Protein AF-0000000072983543 (afdb_homodimer)

pLDDT: mean 93.35, std 10.04, range [22.08, 98.88]

Organism: Lacticaseibacillus paracasei (strain ATCC 334 / BCRC 17002 / CCUG 31169 / CIP 107868 / KCTC 3260 / NRRL B-441) (NCBI:txid321967)

Radius of gyration: 28.33 Å; Cα contacts (8 Å, |Δi|>4): 1579; chains: 2; bounding box: 74×70×63 Å

Nearest PDB structures (foldseek):
  6kih-assembly4_D  TM=7.205E-01  e=1.972E-13  Thermosynechococcus vestitus
  3oka-assembly1_A  TM=7.261E-01  e=3.546E-12  Corynebacterium glutamicum
  2x0f-assembly1_B  TM=6.606E-01  e=1.752E-13  Geobacillus stearothermophilus
  2x0f-assembly1_A  TM=6.699E-01  e=2.809E-13  Geobacillus stearothermophilus
  2x0d-assembly1_B  TM=6.831E-01  e=2.489E-12  Geobacillus stearothermophilus

Foldseek 3Di:
DDADDDPDDPDPPPPPVQCVLPVVLDDLAFFDADFFDAQEEEEEDQAAGAPDPLLLVVQVLQQLSVVVPGAYEYEHLDADDQVSSVRRSCRSPNPGDHGYHYNVCLPPDDGQEYEYAALSVLSSPRHPPHAYEYEAAWQRLVQDDPDDVSVSRLSSQARAHAYEYAFCQNVVVNVVPHDHDYHYHYFFNAADLVLQAADDDDLPCLQVALEAEEEEEDEPPGVQQVQPLLLVLVVLLQVVVVVVRHGYAYEYEDYAQPDDGPDHHYPYHDDSVRLNVSLRPGQAYEGGGQIGDDNVQLSSLSHLHAYEYEPNHDVPRRDDPLQHQYFHSHSVRVSVSSNVCSNPVVSSVRNSVVSNVVNVVRHVVRRSVSVVVVSVVSNVPDPPPPD/DDADDDPDDPDPPPPPVQCVLPVVLDDLAFFDADFFDAQEEEEEDQAAGAPDPLLLVVQVLQQLSVVVPGAYEYEHLDADDQVSSVRRSCRSPNPGDHGYHYNVCLPPDDGQEYEYEALSVLSSPRHPPHAYEYEAAWQRLVQDDPDDVSVSRLSSQARAHAYEYAFCQNVVVNVVPHDHDYHYHYFFNAADLVLQAADDDDLPCLQPALEAEEEEEDEPPGVQQVQPLLLVLVVLLQVVVVVVRHGYAYEYEDYAQPDDGPDHHYPYHDDSVRVNVSLRVGQAYEGGGQIGDDNVQLSSLSHLHAYEYEPNHDVPRRDDPLQHQYFHSHSVRVSVSSNVCSNPVVSSVRNSVVSNVVNVVRHVVRRSVSVVVVSVVSNVPDPPPPD

Solvent-accessible surface area (backbone atoms only — not comparable to full-atom values): 40295 Å² total; per-residue (Å²): 133,79,53,54,88,67,88,79,64,83,71,57,72,43,50,53,71,78,37,63,90,54,51,90,40,66,68,86,71,59,38,49,76,32,79,46,84,63,54,32,36,30,38,31,33,87,46,48,59,48,90,37,71,69,54,29,50,51,40,50,51,37,24,53,43,32,74,70,69,34,49,32,33,42,33,13,78,38,94,48,55,42,67,45,30,48,47,6,43,41,58,53,35,72,82,57,47,66,44,63,37,31,32,88,42,64,83,74,60,83,39,19,31,37,28,17,58,46,55,70,34,38,41,64,46,34,76,42,79,25,23,48,31,30,45,34,72,46,60,62,30,41,75,28,32,44,21,27,67,16,52,55,32,50,49,50,66,48,28,48,42,37,29,38,13,56,22,57,57,38,49,50,52,47,63,73,73,43,69,68,81,42,58,74,46,69,29,58,60,54,49,71,52,83,76,26,60,69,47,92,76,82,57,77,58,42,66,74,50,50,60,48,32,35,39,34,44,31,27,44,76,34,44,35,22,22,40,43,49,52,52,54,30,48,53,51,18,34,55,57,31,43,76,74,59,27,41,65,47,44,35,34,30,58,27,64,63,84,59,82,68,96,62,66,43,65,72,11,68,67,52,64,72,54,44,49,53,47,43,67,70,28,63,35,31,35,52,55,23,46,50,54,76,63,63,59,55,53,47,35,33,34,28,42,20,40,35,44,45,39,68,80,32,37,51,78,68,76,51,60,90,59,34,52,46,77,26,51,90,36,29,66,45,39,36,49,48,54,52,51,42,28,70,36,39,66,59,48,54,50,16,31,52,44,28,51,61,51,58,72,74,35,30,54,68,55,25,50,52,44,50,51,51,56,55,50,48,53,62,62,64,62,84,73,70,76,127,131,80,51,54,87,65,89,78,63,83,71,55,71,42,50,53,72,78,38,63,92,52,50,89,42,66,68,87,71,58,38,50,78,34,77,45,85,62,55,32,37,31,39,32,34,86,45,49,59,49,91,37,70,69,55,29,52,51,41,50,52,37,24,55,43,31,75,72,69,34,50,32,33,42,34,13,79,38,95,47,55,43,67,46,30,49,48,6,42,39,58,50,35,72,82,57,46,65,45,64,36,30,32,88,43,65,83,74,63,82,40,21,32,36,29,16,59,47,55,68,35,39,41,64,46,32,76,42,78,24,23,47,31,29,47,36,71,46,60,64,29,43,73,29,30,46,23,27,66,15,52,55,31,51,49,49,66,49,28,48,43,38,30,37,14,57,22,58,56,36,48,50,51,46,64,73,74,43,70,66,82,41,58,74,46,69,28,58,61,54,49,73,52,83,76,26,60,69,45,90,77,81,57,76,59,42,65,71,50,49,59,48,33,34,38,34,43,31,26,45,77,34,45,35,23,21,38,42,49,52,52,54,29,49,53,52,18,32,56,58,32,42,76,72,61,26,42,65,46,43,36,34,29,56,26,66,63,84,60,82,68,97,63,64,43,65,71,12,67,67,52,66,73,55,44,48,53,48,44,67,72,28,60,34,32,35,52,56,23,48,51,54,75,63,64,57,54,54,46,36,33,33,28,44,21,40,36,43,46,40,70,79,32,39,51,78,67,77,51,59,90,59,34,53,46,77,25,52,90,38,29,65,46,39,37,49,48,54,52,52,43,29,71,35,40,65,59,47,53,49,15,33,52,45,29,51,60,52,58,72,74,35,31,53,67,55,26,50,52,45,51,53,52,54,55,50,47,51,63,60,62,63,84,70,70,76,125

Sequence (774 aa):
MKPAKTKFSDAPDGSIHQYDQILKYFNDQPADQTKPRGNRITFVTTGIIGFDGGQTTMLHLGTLLANAGYDVYYLSYVPQSQDEMIQNAEFNYPGYKGTCLPMGELESHRSDIWVATLWESVYVIKNKPGYKMYFVQDYEPYFYPYGDRYQMARRTYSLGLHMVSLGPWCAHMITMHCKVHSPIDVINFPVDVARYPFKERDMGPYQQKKQIKLAVYTKWSSPRRAPINIQIVLENCRQLLRAKGIDLKIQYFGTGRSKRFINGENLGKLTPPELNRLYQSADFGIAPSMTNFSLVPYEMMSTGLPLIDFKEGTGSYFLKDGTYFASHLDERDLAKTLANACANPDTISNQVQNGQAFLKTIGWDRTEKDMLAIIANLYANVDVVKSMKPAKTKFSDAPDGSIHQYDQILKYFNDQPADQTKPRGNRITFVTTGIIGFDGGQTTMLHLGTLLANAGYDVYYLSYVPQSQDEMIQNAEFNYPGYKGTCLPMGELESHRSDIWVATLWESVYVIKNKPGYKMYFVQDYEPYFYPYGDRYQMARRTYSLGLHMVSLGPWCAHMITMHCKVHSPIDVINFPVDVARYPFKERDMGPYQQKKQIKLAVYTKWSSPRRAPINIQIVLENCRQLLRAKGIDLKIQYFGTGRSKRFINGENLGKLTPPELNRLYQSADFGIAPSMTNFSLVPYEMMSTGLPLIDFKEGTGSYFLKDGTYFASHLDERDLAKTLANACANPDTISNQVQNGQAFLKTIGWDRTEKDMLAIIANLYANVDVVKS

Structure (mmCIF, N/CA/C/O backbone):
data_AF-0000000072983543-model_v1
#
loop_
_entity.id
_entity.type
_entity.pdbx_description
1 polymer Glycosyltransferase
#
loop_
_atom_site.group_PDB
_atom_site.id
_atom_site.type_symbol
_atom_site.label_atom_id
_atom_site.label_alt_id
_atom_site.label_comp_id
_atom_site.label_asym_id
_atom_site.label_entity_id
_atom_site.label_seq_id
_atom_site.pdbx_PDB_ins_code
_atom_site.Cartn_x
_atom_site.Cartn_y
_atom_site.Cartn_z
_atom_site.occupancy
_atom_site.B_iso_or_equiv
_atom_site.auth_seq_id
_atom_site.auth_comp_id
_atom_site.auth_asym_id
_atom_site.auth_atom_id
_atom_site.pdbx_PDB_model_num
ATOM 1 N N . MET A 1 1 ? 2.742 18.156 29.938 1 58.56 1 MET A N 1
ATOM 2 C CA . MET A 1 1 ? 1.733 17.109 30.094 1 58.56 1 MET A CA 1
ATOM 3 C C . MET A 1 1 ? 1.96 15.977 29.109 1 58.56 1 MET A C 1
ATOM 5 O O . MET A 1 1 ? 2.307 16.219 27.938 1 58.56 1 MET A O 1
ATOM 9 N N . LYS A 1 2 ? 1.953 14.727 29.547 1 71.81 2 LYS A N 1
ATOM 10 C CA . LYS A 1 2 ? 2.148 13.539 28.703 1 71.81 2 LYS A CA 1
ATOM 11 C C . LYS A 1 2 ? 0.83 13.078 28.094 1 71.81 2 LYS A C 1
ATOM 13 O O . LYS A 1 2 ? -0.213 13.117 28.75 1 71.81 2 LYS A O 1
ATOM 18 N N . PRO A 1 3 ? 0.801 12.883 26.844 1 73.19 3 PRO A N 1
ATOM 19 C CA . PRO A 1 3 ? -0.436 12.367 26.25 1 73.19 3 PRO A CA 1
ATOM 20 C C . PRO A 1 3 ? -0.895 11.062 26.891 1 73.19 3 PRO A C 1
ATOM 22 O O . PRO A 1 3 ? -0.073 10.305 27.422 1 73.19 3 PRO A O 1
ATOM 25 N N . ALA A 1 4 ? -2.215 10.844 26.828 1 72.31 4 ALA A N 1
ATOM 26 C CA . ALA A 1 4 ? -2.762 9.578 27.312 1 72.31 4 ALA A CA 1
ATOM 27 C C . ALA A 1 4 ? -2.408 8.43 26.359 1 72.31 4 ALA A C 1
ATOM 29 O O . ALA A 1 4 ? -2.35 8.617 25.141 1 72.31 4 ALA A O 1
ATOM 30 N N . LYS A 1 5 ? -2 7.273 26.984 1 68.69 5 LYS A N 1
ATOM 31 C CA . LYS A 1 5 ? -1.711 6.086 26.172 1 68.69 5 LYS A CA 1
ATOM 32 C C . LYS A 1 5 ? -2.975 5.555 25.5 1 68.69 5 LYS A C 1
ATOM 34 O O . LYS A 1 5 ? -3.984 5.316 26.172 1 68.69 5 LYS A O 1
ATOM 39 N N . THR A 1 6 ? -3.07 5.785 24.281 1 66.06 6 THR A N 1
ATOM 40 C CA . THR A 1 6 ? -4.242 5.27 23.578 1 66.06 6 THR A CA 1
ATOM 41 C C . THR A 1 6 ? -4.008 3.836 23.109 1 66.06 6 THR A C 1
ATOM 43 O O . THR A 1 6 ? -2.889 3.467 22.75 1 66.06 6 THR A O 1
ATOM 46 N N . LYS A 1 7 ? -4.945 2.898 23.266 1 56.34 7 LYS A N 1
ATOM 47 C CA . LYS A 1 7 ? -4.871 1.471 22.969 1 56.34 7 LYS A CA 1
ATOM 48 C C . LYS A 1 7 ? -5.117 1.202 21.484 1 56.34 7 LYS A C 1
ATOM 50 O O . LYS A 1 7 ? -5.324 0.055 21.078 1 56.34 7 LYS A O 1
ATOM 55 N N . PHE A 1 8 ? -5.145 2.35 20.734 1 56.41 8 PHE A N 1
ATOM 56 C CA . PHE A 1 8 ? -5.508 2.072 19.359 1 56.41 8 PHE A CA 1
ATOM 57 C C . PHE A 1 8 ? -4.285 1.644 18.547 1 56.41 8 PHE A C 1
ATOM 59 O O . PHE A 1 8 ? -3.221 2.254 18.656 1 56.41 8 PHE A O 1
ATOM 66 N N . SER A 1 9 ? -4.301 0.394 18.141 1 56.62 9 SER A N 1
ATOM 67 C CA . SER A 1 9 ? -3.254 -0.082 17.234 1 56.62 9 SER A CA 1
ATOM 68 C C . SER A 1 9 ? -3.783 -0.257 15.82 1 56.62 9 SER A C 1
ATOM 70 O O . SER A 1 9 ? -4.988 -0.427 15.617 1 56.62 9 SER A O 1
ATOM 72 N N . ASP A 1 10 ? -3.006 0.081 14.867 1 60.38 10 ASP A N 1
ATOM 73 C CA . ASP A 1 10 ? -3.377 -0.205 13.484 1 60.38 10 ASP A CA 1
ATOM 74 C C . ASP A 1 10 ? -3.898 -1.633 13.344 1 60.38 10 ASP A C 1
ATOM 76 O O . ASP A 1 10 ? -3.375 -2.557 13.969 1 60.38 10 ASP A O 1
ATOM 80 N N . ALA A 1 11 ? -5.02 -1.626 12.664 1 60.59 11 ALA A N 1
ATOM 81 C CA . ALA A 1 11 ? -5.598 -2.949 12.438 1 60.59 11 ALA A CA 1
ATOM 82 C C . ALA A 1 11 ? -4.633 -3.844 11.664 1 60.59 11 ALA A C 1
ATOM 84 O O . ALA A 1 11 ? -4.113 -3.449 10.617 1 60.59 11 ALA A O 1
ATOM 85 N N . PRO A 1 12 ? -4.352 -5.023 12.211 1 71.12 12 PRO A N 1
ATOM 86 C CA . PRO A 1 12 ? -3.584 -5.977 11.414 1 71.12 12 PRO A CA 1
ATOM 87 C C . PRO A 1 12 ? -4.289 -6.367 10.117 1 71.12 12 PRO A C 1
ATOM 89 O O . PRO A 1 12 ? -5.512 -6.234 10.016 1 71.12 12 PRO A O 1
ATOM 92 N N . ASP A 1 13 ? -3.549 -6.695 9.227 1 75.12 13 ASP A N 1
ATOM 93 C CA . ASP A 1 13 ? -4.125 -7.16 7.973 1 75.12 13 ASP A CA 1
ATOM 94 C C . ASP A 1 13 ? -5.152 -8.266 8.211 1 75.12 13 ASP A C 1
ATOM 96 O O . ASP A 1 13 ? -4.941 -9.148 9.039 1 75.12 13 ASP A O 1
ATOM 100 N N . GLY A 1 14 ? -6.266 -8.117 7.605 1 76.06 14 GLY A N 1
ATOM 101 C CA . GLY A 1 14 ? -7.301 -9.141 7.578 1 76.06 14 GLY A CA 1
ATOM 102 C C . GLY A 1 14 ? -8.219 -9.094 8.781 1 76.06 14 GLY A C 1
ATOM 103 O O . GLY A 1 14 ? -9.219 -9.805 8.836 1 76.06 14 GLY A O 1
ATOM 104 N N . SER A 1 15 ? -7.867 -8.227 9.75 1 83.12 15 SER A N 1
ATOM 105 C CA . SER A 1 15 ? -8.664 -8.227 10.977 1 83.12 15 SER A CA 1
ATOM 106 C C . SER A 1 15 ? -9.93 -7.398 10.805 1 83.12 15 SER A C 1
ATOM 108 O O . SER A 1 15 ? -9.945 -6.199 11.094 1 83.12 15 SER A O 1
ATOM 110 N N . ILE A 1 16 ? -10.992 -8.078 10.516 1 92 16 ILE A N 1
ATOM 111 C CA . ILE A 1 16 ? -12.281 -7.434 10.312 1 92 16 ILE A CA 1
ATOM 112 C C . ILE A 1 16 ? -12.844 -6.969 11.656 1 92 16 ILE A C 1
ATOM 114 O O . ILE A 1 16 ? -13.664 -6.047 11.711 1 92 16 ILE A O 1
ATOM 118 N N . HIS A 1 17 ? -12.43 -7.543 12.719 1 92.44 17 HIS A N 1
ATOM 119 C CA . HIS A 1 17 ? -13.062 -7.332 14.016 1 92.44 17 HIS A CA 1
ATOM 120 C C . HIS A 1 17 ? -12.625 -6.008 14.633 1 92.44 17 HIS A C 1
ATOM 122 O O . HIS A 1 17 ? -13.195 -5.566 15.633 1 92.44 17 HIS A O 1
ATOM 128 N N . GLN A 1 18 ? -11.672 -5.395 14.031 1 88.62 18 GLN A N 1
ATOM 129 C CA . GLN A 1 18 ? -11.367 -4.012 14.383 1 88.62 18 GLN A CA 1
ATOM 130 C C . GLN A 1 18 ? -12.523 -3.084 14.039 1 88.62 18 GLN A C 1
ATOM 132 O O . GLN A 1 18 ? -12.617 -1.973 14.562 1 88.62 18 GLN A O 1
ATOM 137 N N . TYR A 1 19 ? -13.398 -3.605 13.203 1 92.5 19 TYR A N 1
ATOM 138 C CA . TYR A 1 19 ? -14.492 -2.773 12.719 1 92.5 19 TYR A CA 1
ATOM 139 C C . TYR A 1 19 ? -15.82 -3.219 13.32 1 92.5 19 TYR A C 1
ATOM 141 O O . TYR A 1 19 ? -16.891 -2.768 12.891 1 92.5 19 TYR A O 1
ATOM 149 N N . ASP A 1 20 ? -15.797 -4.031 14.32 1 93.25 20 ASP A N 1
ATOM 150 C CA . ASP A 1 20 ? -17.016 -4.621 14.867 1 93.25 20 ASP A CA 1
ATOM 151 C C . ASP A 1 20 ? -18.016 -3.543 15.266 1 93.25 20 ASP A C 1
ATOM 153 O O . ASP A 1 20 ? -19.219 -3.689 15.023 1 93.25 20 ASP A O 1
ATOM 157 N N . GLN A 1 21 ? -17.531 -2.426 15.758 1 92.06 21 GLN A N 1
ATOM 158 C CA . GLN A 1 21 ? -18.406 -1.404 16.312 1 92.06 21 GLN A CA 1
ATOM 159 C C . GLN A 1 21 ? -19.016 -0.542 15.211 1 92.06 21 GLN A C 1
ATOM 161 O O . GLN A 1 21 ? -19.969 0.201 15.445 1 92.06 21 GLN A O 1
ATOM 166 N N . ILE A 1 22 ? -18.438 -0.676 13.977 1 94.75 22 ILE A N 1
ATOM 167 C CA . ILE A 1 22 ? -18.953 0.219 12.945 1 94.75 22 ILE A CA 1
ATOM 168 C C . ILE A 1 22 ? -19.281 -0.582 11.688 1 94.75 22 ILE A C 1
ATOM 170 O O . ILE A 1 22 ? -19.5 -0.007 10.617 1 94.75 22 ILE A O 1
ATOM 174 N N . LEU A 1 23 ? -19.375 -1.87 11.758 1 95 23 LEU A N 1
ATOM 175 C CA . LEU A 1 23 ? -19.641 -2.742 10.617 1 95 23 LEU A CA 1
ATOM 176 C C . LEU A 1 23 ? -20.969 -2.383 9.961 1 95 23 LEU A C 1
ATOM 178 O O . LEU A 1 23 ? -21.094 -2.453 8.734 1 95 23 LEU A O 1
ATOM 182 N N . LYS A 1 24 ? -21.906 -1.971 10.742 1 93.88 24 LYS A N 1
ATOM 183 C CA . LYS A 1 24 ? -23.266 -1.712 10.273 1 93.88 24 LYS A CA 1
ATOM 184 C C . LYS A 1 24 ? -23.281 -0.543 9.297 1 93.88 24 LYS A C 1
ATOM 186 O O . LYS A 1 24 ? -24.25 -0.391 8.531 1 93.88 24 LYS A O 1
ATOM 191 N N . TYR A 1 25 ? -22.219 0.305 9.32 1 95.75 25 TYR A N 1
ATOM 192 C CA . TYR A 1 25 ? -22.219 1.505 8.484 1 95.75 25 TYR A CA 1
ATOM 193 C C . TYR A 1 25 ? -21.625 1.213 7.109 1 95.75 25 TYR A C 1
ATOM 195 O O . TYR A 1 25 ? -21.75 2.023 6.191 1 95.75 25 TYR A O 1
ATOM 203 N N . PHE A 1 26 ? -20.984 0.008 6.992 1 96.19 26 PHE A N 1
ATOM 204 C CA . PHE A 1 26 ? -20.328 -0.313 5.73 1 96.19 26 PHE A CA 1
ATOM 205 C C . PHE A 1 26 ? -21.344 -0.81 4.707 1 96.19 26 PHE A C 1
ATOM 207 O O . PHE A 1 26 ? -21.922 -1.884 4.871 1 96.19 26 PHE A O 1
ATOM 214 N N . ASN A 1 27 ? -21.594 -0.005 3.727 1 93.81 27 ASN A N 1
ATOM 215 C CA . ASN A 1 27 ? -22.438 -0.343 2.592 1 93.81 27 ASN A CA 1
ATOM 216 C C . ASN A 1 27 ? -22.125 0.519 1.375 1 93.81 27 ASN A C 1
ATOM 218 O O . ASN A 1 27 ? -21.344 1.471 1.47 1 93.81 27 ASN A O 1
ATOM 222 N N . ASP A 1 28 ? -22.719 0.245 0.306 1 90.5 28 ASP A N 1
ATOM 223 C CA . ASP A 1 28 ? -22.328 0.897 -0.941 1 90.5 28 ASP A CA 1
ATOM 224 C C . ASP A 1 28 ? -23.281 2.055 -1.271 1 90.5 28 ASP A C 1
ATOM 226 O O . ASP A 1 28 ? -23.188 2.646 -2.348 1 90.5 28 ASP A O 1
ATOM 230 N N . GLN A 1 29 ? -24.125 2.463 -0.372 1 92.62 29 GLN A N 1
ATOM 231 C CA . GLN A 1 29 ? -25.047 3.564 -0.627 1 92.62 29 GLN A CA 1
ATOM 232 C C . GLN A 1 29 ? -24.312 4.902 -0.64 1 92.62 29 GLN A C 1
ATOM 234 O O . GLN A 1 29 ? -23.469 5.156 0.213 1 92.62 29 GLN A O 1
ATOM 239 N N . PRO A 1 30 ? -24.625 5.73 -1.59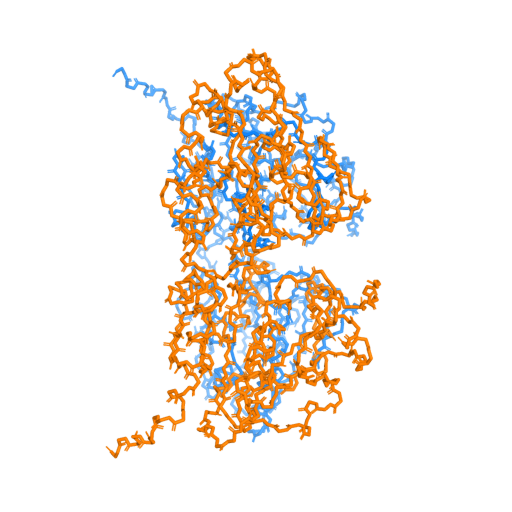5 1 94.25 30 PRO A N 1
ATOM 240 C CA . PRO A 1 30 ? -24.016 7.059 -1.598 1 94.25 30 PRO A CA 1
ATOM 241 C C . PRO A 1 30 ? -24.484 7.926 -0.429 1 94.25 30 PRO A C 1
ATOM 243 O O . PRO A 1 30 ? -25.469 7.594 0.238 1 94.25 30 PRO A O 1
ATOM 246 N N . ALA A 1 31 ? -23.75 9.023 -0.208 1 96.38 31 ALA A N 1
ATOM 247 C CA . ALA A 1 31 ? -24.062 9.953 0.875 1 96.38 31 ALA A CA 1
ATOM 248 C C . ALA A 1 31 ? -25.406 10.633 0.63 1 96.38 31 ALA A C 1
ATOM 250 O O . ALA A 1 31 ? -25.734 10.984 -0.505 1 96.38 31 ALA A O 1
ATOM 251 N N . ASP A 1 32 ? -26.203 10.75 1.627 1 92.69 32 ASP A N 1
ATOM 252 C CA . ASP A 1 32 ? -27.438 11.547 1.629 1 92.69 32 ASP A CA 1
ATOM 253 C C . ASP A 1 32 ? -27.141 13 2.02 1 92.69 32 ASP A C 1
ATOM 255 O O . ASP A 1 32 ? -27.141 13.336 3.203 1 92.69 32 ASP A O 1
ATOM 259 N N . GLN A 1 33 ? -27.031 13.945 1.033 1 95.06 33 GLN A N 1
ATOM 260 C CA . GLN A 1 33 ? -26.594 15.32 1.3 1 95.06 33 GLN A CA 1
ATOM 261 C C . GLN A 1 33 ? -27.797 16.219 1.582 1 95.06 33 GLN A C 1
ATOM 263 O O . GLN A 1 33 ? -28.781 16.203 0.841 1 95.06 33 GLN A O 1
ATOM 268 N N . THR A 1 34 ? -27.75 16.828 2.682 1 93.25 34 THR A N 1
ATOM 269 C CA . THR A 1 34 ? -28.766 17.828 3.016 1 93.25 34 THR A CA 1
ATOM 270 C C . THR A 1 34 ? -28.109 19.172 3.355 1 93.25 34 THR A C 1
ATOM 272 O O . THR A 1 34 ? -27.125 19.219 4.086 1 93.25 34 THR A O 1
ATOM 275 N N . LYS A 1 35 ? -28.703 20.25 2.879 1 92.38 35 LYS A N 1
ATOM 276 C CA . LYS A 1 35 ? -28.172 21.578 3.148 1 92.38 35 LYS A CA 1
ATOM 277 C C . LYS A 1 35 ? -28.141 21.859 4.648 1 92.38 35 LYS A C 1
ATOM 279 O O . LYS A 1 35 ? -29.094 21.547 5.367 1 92.38 35 LYS A O 1
ATOM 284 N N . PRO A 1 36 ? -27 22.453 5.027 1 94.06 36 PRO A N 1
ATOM 285 C CA . PRO A 1 36 ? -26.953 22.75 6.461 1 94.06 36 PRO A CA 1
ATOM 286 C C . PRO A 1 36 ? -27.812 23.953 6.848 1 94.06 36 PRO A C 1
ATOM 288 O O . PRO A 1 36 ? -27.938 24.906 6.078 1 94.06 36 PRO A O 1
ATOM 291 N N . ARG A 1 37 ? -28.391 23.906 8.094 1 91.06 37 ARG A N 1
ATOM 292 C CA . ARG A 1 37 ? -29.281 24.953 8.578 1 91.06 37 ARG A CA 1
ATOM 293 C C . ARG A 1 37 ? -28.781 25.547 9.891 1 91.06 37 ARG A C 1
ATOM 295 O O . ARG A 1 37 ? -29.172 26.641 10.266 1 91.06 37 ARG A O 1
ATOM 302 N N . GLY A 1 38 ? -27.953 24.875 10.539 1 94.06 38 GLY A N 1
ATOM 303 C CA . GLY A 1 38 ? -27.422 25.328 11.812 1 94.06 38 GLY A CA 1
ATOM 304 C C . GLY A 1 38 ? -25.906 25.5 11.812 1 94.06 38 GLY A C 1
ATOM 305 O O . GLY A 1 38 ? -25.297 25.609 10.742 1 94.06 38 GLY A O 1
ATOM 306 N N . ASN A 1 39 ? -25.359 25.75 12.984 1 96.38 39 ASN A N 1
ATOM 307 C CA . ASN A 1 39 ? -23.953 26.125 13.07 1 96.38 39 ASN A CA 1
ATOM 308 C C . ASN A 1 39 ? -23.125 25.031 13.742 1 96.38 39 ASN A C 1
ATOM 310 O O . ASN A 1 39 ? -22 25.281 14.188 1 96.38 39 ASN A O 1
ATOM 314 N N . ARG A 1 40 ? -23.688 23.797 13.852 1 98.25 40 ARG A N 1
ATOM 315 C CA . ARG A 1 40 ? -22.953 22.688 14.461 1 98.25 40 ARG A CA 1
ATOM 316 C C . ARG A 1 40 ? -22.062 22 13.43 1 98.25 40 ARG A C 1
ATOM 318 O O . ARG A 1 40 ? -22.547 21.562 12.383 1 98.25 40 ARG A O 1
ATOM 325 N N . ILE A 1 41 ? -20.812 21.984 13.711 1 98.75 41 ILE A N 1
ATOM 326 C CA . ILE A 1 41 ? -19.859 21.281 12.867 1 98.75 41 ILE A CA 1
ATOM 327 C C . ILE A 1 41 ? -19.172 20.172 13.672 1 98.75 41 ILE A C 1
ATOM 329 O O . ILE A 1 41 ? -18.594 20.438 14.727 1 98.75 41 ILE A O 1
ATOM 333 N N . THR A 1 42 ? -19.297 18.938 13.227 1 98.88 42 THR A N 1
ATOM 334 C CA . THR A 1 42 ? -18.719 17.812 13.953 1 98.88 42 THR A CA 1
ATOM 335 C C . THR A 1 42 ? -17.672 17.109 13.109 1 98.88 42 THR A C 1
ATOM 337 O O . THR A 1 42 ? -17.984 16.562 12.047 1 98.88 42 THR A O 1
ATOM 340 N N . PHE A 1 43 ? -16.406 17.141 13.562 1 98.88 43 PHE A N 1
ATOM 341 C CA . PHE A 1 43 ? -15.359 16.297 13.016 1 98.88 43 PHE A CA 1
ATOM 342 C C . PHE A 1 43 ? -15.445 14.891 13.602 1 98.88 43 PHE A C 1
ATOM 344 O O . PHE A 1 43 ? -15.367 14.711 14.82 1 98.88 43 PHE A O 1
ATOM 351 N N . VAL A 1 44 ? -15.648 13.898 12.773 1 98.69 44 VAL A N 1
ATOM 352 C CA . VAL A 1 44 ? -15.656 12.516 13.234 1 98.69 44 VAL A CA 1
ATOM 353 C C . VAL A 1 44 ? -14.266 11.898 13.078 1 98.69 44 VAL A C 1
ATOM 355 O O . VAL A 1 44 ? -13.711 11.875 11.977 1 98.69 44 VAL A O 1
ATOM 358 N N . THR A 1 45 ? -13.688 11.398 14.195 1 97.12 45 THR A N 1
ATOM 359 C CA . THR A 1 45 ? -12.273 11.062 14.234 1 97.12 45 THR A CA 1
ATOM 360 C C . THR A 1 45 ? -12.055 9.703 14.906 1 97.12 45 THR A C 1
ATOM 362 O O . THR A 1 45 ? -12.961 9.172 15.539 1 97.12 45 THR A O 1
ATOM 365 N N . THR A 1 46 ? -10.867 9.078 14.641 1 93.44 46 THR A N 1
ATOM 366 C CA . THR A 1 46 ? -10.453 7.824 15.266 1 93.44 46 THR A CA 1
ATOM 367 C C . THR A 1 46 ? -9.938 8.07 16.672 1 93.44 46 THR A C 1
ATOM 369 O O . THR A 1 46 ? -8.828 7.656 17.016 1 93.44 46 THR A O 1
ATOM 372 N N . GLY A 1 47 ? -10.695 8.703 17.438 1 93 47 GLY A N 1
ATOM 373 C CA . GLY A 1 47 ? -10.172 9.203 18.703 1 93 47 GLY A CA 1
ATOM 374 C C . GLY A 1 47 ? -9.219 10.367 18.531 1 93 47 GLY A C 1
ATOM 375 O O . GLY A 1 47 ? -9.25 11.062 17.516 1 93 47 GLY A O 1
ATOM 376 N N . ILE A 1 48 ? -8.562 10.727 19.562 1 94.31 48 ILE A N 1
ATOM 377 C CA . ILE A 1 48 ? -7.52 11.742 19.531 1 94.31 48 ILE A CA 1
ATOM 378 C C . ILE A 1 48 ? -6.258 11.195 20.219 1 94.31 48 ILE A C 1
ATOM 380 O O . ILE A 1 48 ? -6.262 10.922 21.422 1 94.31 48 ILE A O 1
ATOM 384 N N . ILE A 1 49 ? -5.273 11.016 19.344 1 89.12 49 ILE A N 1
ATOM 385 C CA . ILE A 1 49 ? -4.023 10.469 19.859 1 89.12 49 ILE A CA 1
ATOM 386 C C . ILE A 1 49 ? -2.963 11.562 19.922 1 89.12 49 ILE A C 1
ATOM 388 O O . ILE A 1 49 ? -3.072 12.578 19.234 1 89.12 49 ILE A O 1
ATOM 392 N N . GLY A 1 50 ? -1.966 11.32 20.75 1 82.75 50 GLY A N 1
ATOM 393 C CA . GLY A 1 50 ? -0.888 12.289 20.875 1 82.75 50 GLY A CA 1
ATOM 394 C C . GLY A 1 50 ? 0.098 12.234 19.719 1 82.75 50 GLY A C 1
ATOM 395 O O . GLY A 1 50 ? 0.176 11.227 19.016 1 82.75 50 GLY A O 1
ATOM 396 N N . PHE A 1 51 ? 0.844 13.289 19.438 1 78.75 51 PHE A N 1
ATOM 397 C CA . PHE A 1 51 ? 1.929 13.398 18.469 1 78.75 51 PHE A CA 1
ATOM 398 C C . PHE A 1 51 ? 1.448 13.031 17.062 1 78.75 51 PHE A C 1
ATOM 400 O O . PHE A 1 51 ? 2.1 12.25 16.375 1 78.75 51 PHE A O 1
ATOM 407 N N . ASP A 1 52 ? 0.305 13.547 16.75 1 83.56 52 ASP A N 1
ATOM 408 C CA . ASP A 1 52 ? -0.248 13.266 15.43 1 83.56 52 ASP A CA 1
ATOM 409 C C . ASP A 1 52 ? -0.518 14.547 14.656 1 83.56 52 ASP A C 1
ATOM 411 O O . ASP A 1 52 ? -1.334 15.375 15.078 1 83.56 52 ASP A O 1
ATOM 415 N N . GLY A 1 53 ? 0.168 14.648 13.531 1 83.88 53 GLY A N 1
ATOM 416 C CA . GLY A 1 53 ? 0.068 15.859 12.734 1 83.88 53 GLY A CA 1
ATOM 417 C C . GLY A 1 53 ? -1.324 16.094 12.172 1 83.88 53 GLY A C 1
ATOM 418 O O . GLY A 1 53 ? -1.787 17.234 12.109 1 83.88 53 GLY A O 1
ATOM 419 N N . GLY A 1 54 ? -2.002 15.023 11.781 1 89.38 54 GLY A N 1
ATOM 420 C CA . GLY A 1 54 ? -3.352 15.141 11.258 1 89.38 54 GLY A CA 1
ATOM 421 C C . GLY A 1 54 ? -4.359 15.602 12.289 1 89.38 54 GLY A C 1
ATOM 422 O O . GLY A 1 54 ? -5.223 16.422 12 1 89.38 54 GLY A O 1
ATOM 423 N N . GLN A 1 55 ? -4.207 15.148 13.477 1 91.88 55 GLN A N 1
ATOM 424 C CA . GLN A 1 55 ? -5.098 15.547 14.555 1 91.88 55 GLN A CA 1
ATOM 425 C C . GLN A 1 55 ? -4.824 16.984 15 1 91.88 55 GLN A C 1
ATOM 427 O O . GLN A 1 55 ? -5.754 17.734 15.312 1 91.88 55 GLN A O 1
ATOM 432 N N . THR A 1 56 ? -3.576 17.297 15.031 1 89.94 56 THR A N 1
ATOM 433 C CA . THR A 1 56 ? -3.225 18.672 15.336 1 89.94 56 THR A CA 1
ATOM 434 C C . THR A 1 56 ? -3.865 19.641 14.336 1 89.94 56 THR A C 1
ATOM 436 O O . THR A 1 56 ? -4.445 20.656 14.727 1 89.94 56 THR A O 1
ATOM 439 N N . THR A 1 57 ? -3.76 19.281 13.086 1 93.12 57 THR A N 1
ATOM 440 C CA . THR A 1 57 ? -4.34 20.094 12.031 1 93.12 57 THR A CA 1
ATOM 441 C C . THR A 1 57 ? -5.855 20.188 12.188 1 93.12 57 THR A C 1
ATOM 443 O O . THR A 1 57 ? -6.434 21.266 12.062 1 93.12 57 THR A O 1
ATOM 446 N N . MET A 1 58 ? -6.504 19.125 12.484 1 96.5 58 MET A N 1
ATOM 447 C CA . MET A 1 58 ? -7.945 19.094 12.711 1 96.5 58 MET A CA 1
ATOM 448 C C . MET A 1 58 ? -8.336 20.016 13.867 1 96.5 58 MET A C 1
ATOM 450 O O . MET A 1 58 ? -9.258 20.812 13.742 1 96.5 58 MET A O 1
ATOM 454 N N . LEU A 1 59 ? -7.578 19.938 14.953 1 97.06 59 LEU A N 1
ATOM 455 C CA . LEU A 1 59 ? -7.867 20.734 16.141 1 97.06 59 LEU A CA 1
ATOM 456 C C . LEU A 1 59 ? -7.633 22.219 15.867 1 97.06 59 LEU A C 1
ATOM 458 O O . LEU A 1 59 ? -8.398 23.062 16.328 1 97.06 59 LEU A O 1
ATOM 462 N N . HIS A 1 60 ? -6.605 22.469 15.156 1 95 60 HIS A N 1
ATOM 463 C CA . HIS A 1 60 ? -6.352 23.859 14.781 1 95 60 HIS A CA 1
ATOM 464 C C . HIS A 1 60 ? -7.484 24.422 13.922 1 95 60 HIS A C 1
ATOM 466 O O . HIS A 1 60 ? -8.008 25.5 14.203 1 95 60 HIS A O 1
ATOM 472 N N . LEU A 1 61 ? -7.848 23.703 12.938 1 96.69 61 LEU A N 1
ATOM 473 C CA . LEU A 1 61 ? -8.938 24.109 12.055 1 96.69 61 LEU A CA 1
ATOM 474 C C . LEU A 1 61 ? -10.242 24.25 12.836 1 96.69 61 LEU A C 1
ATOM 476 O O . LEU A 1 61 ? -10.961 25.234 12.672 1 96.69 61 LEU A O 1
ATOM 480 N N . GLY A 1 62 ? -10.539 23.266 13.68 1 98.12 62 GLY A N 1
ATOM 481 C CA . GLY A 1 62 ? -11.719 23.344 14.523 1 98.12 62 GLY A CA 1
ATOM 482 C C . GLY A 1 62 ? -11.742 24.578 15.414 1 98.12 62 GLY A C 1
ATOM 483 O O . GLY A 1 62 ? -12.789 25.203 15.609 1 98.12 62 GLY A O 1
ATOM 484 N N . THR A 1 63 ? -10.602 24.891 15.938 1 98.06 63 THR A N 1
ATOM 485 C CA . THR A 1 63 ? -10.484 26.062 16.797 1 98.06 63 THR A CA 1
ATOM 486 C C . THR A 1 63 ? -10.766 27.344 16 1 98.06 63 THR A C 1
ATOM 488 O O . THR A 1 63 ? -11.453 28.234 16.5 1 98.06 63 THR A O 1
ATOM 491 N N . LEU A 1 64 ? -10.258 27.422 14.805 1 96.56 64 LEU A N 1
ATOM 492 C CA . LEU A 1 64 ? -10.523 28.562 13.945 1 96.56 64 LEU A CA 1
ATOM 493 C C . LEU A 1 64 ? -12.008 28.688 13.641 1 96.56 64 LEU A C 1
ATOM 495 O O . LEU A 1 64 ? -12.562 29.797 13.672 1 96.56 64 LEU A O 1
ATOM 499 N N . LEU A 1 65 ? -12.664 27.609 13.406 1 97.69 65 LEU A N 1
ATOM 500 C CA . LEU A 1 65 ? -14.102 27.594 13.133 1 97.69 65 LEU A CA 1
ATOM 501 C C . LEU A 1 65 ? -14.891 27.984 14.375 1 97.69 65 LEU A C 1
ATOM 503 O O . LEU A 1 65 ? -15.875 28.719 14.281 1 97.69 65 LEU A O 1
ATOM 507 N N . ALA A 1 66 ? -14.438 27.469 15.516 1 98.44 66 ALA A N 1
ATOM 508 C CA . ALA A 1 66 ? -15.078 27.859 16.766 1 98.44 66 ALA A CA 1
ATOM 509 C C . ALA A 1 66 ? -14.969 29.359 17 1 98.44 66 ALA A C 1
ATOM 511 O O . ALA A 1 66 ? -15.945 30 17.391 1 98.44 66 ALA A O 1
ATOM 512 N N . ASN A 1 67 ? -13.812 29.891 16.75 1 97.62 67 ASN A N 1
ATOM 513 C CA . ASN A 1 67 ? -13.594 31.328 16.891 1 97.62 67 ASN A CA 1
ATOM 514 C C . ASN A 1 67 ? -14.469 32.125 15.938 1 97.62 67 ASN A C 1
ATOM 516 O O . ASN A 1 67 ? -14.82 33.281 16.219 1 97.62 67 ASN A O 1
ATOM 520 N N . ALA A 1 68 ? -14.805 31.547 14.859 1 96.94 68 ALA A N 1
ATOM 521 C CA . ALA A 1 68 ? -15.648 32.188 13.859 1 96.94 68 ALA A CA 1
ATOM 522 C C . ALA A 1 68 ? -17.125 32.062 14.219 1 96.94 68 ALA A C 1
ATOM 524 O O . ALA A 1 68 ? -18 32.531 13.477 1 96.94 68 ALA A O 1
ATOM 525 N N . GLY A 1 69 ? -17.5 31.328 15.25 1 97 69 GLY A N 1
ATOM 526 C CA . GLY A 1 69 ? -18.875 31.344 15.758 1 97 69 GLY A CA 1
ATOM 527 C C . GLY A 1 69 ? -19.562 30 15.625 1 97 69 GLY A C 1
ATOM 528 O O . GLY A 1 69 ? -20.734 29.859 15.992 1 97 69 GLY A O 1
ATOM 529 N N . TYR A 1 70 ? -18.891 28.969 15.164 1 98.12 70 TYR A N 1
ATOM 530 C CA . TYR A 1 70 ? -19.516 27.656 15.016 1 98.12 70 TYR A CA 1
ATOM 531 C C . TYR A 1 70 ? -19.375 26.844 16.297 1 98.12 70 TYR A C 1
ATOM 533 O O . TYR A 1 70 ? -18.422 27.016 17.062 1 98.12 70 TYR A O 1
ATOM 541 N N . ASP A 1 71 ? -20.359 26 16.516 1 98.62 71 ASP A N 1
ATOM 542 C CA . ASP A 1 71 ? -20.266 24.984 17.562 1 98.62 71 ASP A CA 1
ATOM 543 C C . ASP A 1 71 ? -19.516 23.75 17.062 1 98.62 71 ASP A C 1
ATOM 545 O O . ASP A 1 71 ? -20.078 22.953 16.297 1 98.62 71 ASP A O 1
ATOM 549 N N . VAL A 1 72 ? -18.312 23.578 17.547 1 98.81 72 VAL A N 1
ATOM 550 C CA . VAL A 1 72 ? -17.438 22.547 16.969 1 98.81 72 VAL A CA 1
ATOM 551 C C . VAL A 1 72 ? -17.375 21.344 17.906 1 98.81 72 VAL A C 1
ATOM 553 O O . VAL A 1 72 ? -17.234 21.5 19.125 1 98.81 72 VAL A O 1
ATOM 556 N N . TYR A 1 73 ? -17.453 20.156 17.344 1 98.88 73 TYR A N 1
ATOM 557 C CA . TYR A 1 73 ? -17.359 18.906 18.094 1 98.88 73 TYR A CA 1
ATOM 558 C C . TYR A 1 73 ? -16.344 17.969 17.453 1 98.88 73 TYR A C 1
ATOM 560 O O . TYR A 1 73 ? -16.125 18.016 16.234 1 98.88 73 TYR A O 1
ATOM 568 N N . TYR A 1 74 ? -15.648 17.203 18.281 1 98.81 74 TYR A N 1
ATOM 569 C CA . TYR A 1 74 ? -14.781 16.094 17.891 1 98.81 74 TYR A CA 1
ATOM 570 C C . TYR A 1 74 ? -15.32 14.766 18.391 1 98.81 74 TYR A C 1
ATOM 572 O O . TYR A 1 74 ? -15.188 14.445 19.578 1 98.81 74 TYR A O 1
ATOM 580 N N . LEU A 1 75 ? -15.961 13.977 17.516 1 98.69 75 LEU A N 1
ATOM 581 C CA . LEU A 1 75 ? -16.672 12.766 17.891 1 98.69 75 LEU A CA 1
ATOM 582 C C . LEU A 1 75 ? -15.891 11.523 17.484 1 98.69 75 LEU A C 1
ATOM 584 O O . LEU A 1 75 ? -15.602 11.312 16.312 1 98.69 75 LEU A O 1
ATOM 588 N N . SER A 1 76 ? -15.562 10.688 18.484 1 97.5 76 SER A N 1
ATOM 589 C CA . SER A 1 76 ? -14.805 9.477 18.219 1 97.5 76 SER A CA 1
ATOM 590 C C . SER A 1 76 ? -15.711 8.352 17.734 1 97.5 76 SER A C 1
ATOM 592 O O . SER A 1 76 ? -16.797 8.156 18.266 1 97.5 76 SER A O 1
ATOM 594 N N . TYR A 1 77 ? -15.25 7.578 16.688 1 96.56 77 TYR A N 1
ATOM 595 C CA . TYR A 1 77 ? -16 6.391 16.312 1 96.56 77 TYR A CA 1
ATOM 596 C C . TYR A 1 77 ? -15.312 5.125 16.812 1 96.56 77 TYR A C 1
ATOM 598 O O . TYR A 1 77 ? -15.695 4.012 16.438 1 96.56 77 TYR A O 1
ATOM 606 N N . VAL A 1 78 ? -14.203 5.266 17.625 1 94.44 78 VAL A N 1
ATOM 607 C CA . VAL A 1 78 ? -13.57 4.164 18.344 1 94.44 78 VAL A CA 1
ATOM 608 C C . VAL A 1 78 ? -13.672 4.402 19.859 1 94.44 78 VAL A C 1
ATOM 610 O O . VAL A 1 78 ? -13.852 5.539 20.297 1 94.44 78 VAL A O 1
ATOM 613 N N . PRO A 1 79 ? -13.484 3.342 20.625 1 93.69 79 PRO A N 1
ATOM 614 C CA . PRO A 1 79 ? -13.578 3.523 22.078 1 93.69 79 PRO A CA 1
ATOM 615 C C . PRO A 1 79 ? -12.422 4.348 22.641 1 93.69 79 PRO A C 1
ATOM 617 O O . PRO A 1 79 ? -11.258 3.992 22.469 1 93.69 79 PRO A O 1
ATOM 620 N N . GLN A 1 80 ? -12.727 5.449 23.219 1 94.75 80 GLN A N 1
ATOM 621 C CA . GLN A 1 80 ? -11.852 6.344 23.969 1 94.75 80 GLN A CA 1
ATOM 622 C C . GLN A 1 80 ? -12.656 7.234 24.922 1 94.75 80 GLN A C 1
ATOM 624 O O . GLN A 1 80 ? -13.719 7.738 24.547 1 94.75 80 GLN A O 1
ATOM 629 N N . SER A 1 81 ? -12.188 7.371 26.141 1 95.25 81 SER A N 1
ATOM 630 C CA . SER A 1 81 ? -12.922 8.211 27.078 1 95.25 81 SER A CA 1
ATOM 631 C C . SER A 1 81 ? -12.828 9.688 26.688 1 95.25 81 SER A C 1
ATOM 633 O O . SER A 1 81 ? -11.859 10.109 26.062 1 95.25 81 SER A O 1
ATOM 635 N N . GLN A 1 82 ? -13.844 10.406 27.094 1 96.69 82 GLN A N 1
ATOM 636 C CA . GLN A 1 82 ? -13.844 11.836 26.828 1 96.69 82 GLN A CA 1
ATOM 637 C C . GLN A 1 82 ? -12.648 12.516 27.484 1 96.69 82 GLN A C 1
ATOM 639 O O . GLN A 1 82 ? -12.016 13.391 26.875 1 96.69 82 GLN A O 1
ATOM 644 N N . ASP A 1 83 ? -12.289 12.125 28.641 1 96.38 83 ASP A N 1
ATOM 645 C CA . ASP A 1 83 ? -11.156 12.711 29.359 1 96.38 83 ASP A CA 1
ATOM 646 C C . ASP A 1 83 ? -9.852 12.492 28.594 1 96.38 83 ASP A C 1
ATOM 648 O O . ASP A 1 83 ? -9.023 13.398 28.5 1 96.38 83 ASP A O 1
ATOM 652 N N . GLU A 1 84 ? -9.711 11.281 28.094 1 95.56 84 GLU A N 1
ATOM 653 C CA . GLU A 1 84 ? -8.516 10.984 27.312 1 95.56 84 GLU A CA 1
ATOM 654 C C . GLU A 1 84 ? -8.461 11.836 26.047 1 95.56 84 GLU A C 1
ATOM 656 O O . GLU A 1 84 ? -7.395 12.336 25.672 1 95.56 84 GLU A O 1
ATOM 661 N N . MET A 1 85 ? -9.602 11.961 25.438 1 96.81 85 MET A N 1
ATOM 662 C CA . MET A 1 85 ? -9.664 12.781 24.234 1 96.81 85 MET A CA 1
ATOM 663 C C . MET A 1 85 ? -9.266 14.219 24.531 1 96.81 85 MET A C 1
ATOM 665 O O . MET A 1 85 ? -8.461 14.812 23.812 1 96.81 85 MET A O 1
ATOM 669 N N . ILE A 1 86 ? -9.781 14.758 25.594 1 97.25 86 ILE A N 1
ATOM 670 C CA . ILE A 1 86 ? -9.508 16.141 26 1 97.25 86 ILE A CA 1
ATOM 671 C C . ILE A 1 86 ? -8.023 16.297 26.312 1 97.25 86 ILE A C 1
ATOM 673 O O . ILE A 1 86 ? -7.391 17.25 25.844 1 97.25 86 ILE A O 1
ATOM 677 N N . GLN A 1 87 ? -7.461 15.383 26.984 1 95.94 87 GLN A N 1
ATOM 678 C CA . GLN A 1 87 ? -6.051 15.422 27.344 1 95.94 87 GLN A CA 1
ATOM 679 C C . GLN A 1 87 ? -5.164 15.422 26.109 1 95.94 87 GLN A C 1
ATOM 681 O O . GLN A 1 87 ? -4.23 16.219 26 1 95.94 87 GLN A O 1
ATOM 686 N N . ASN A 1 88 ? -5.473 14.516 25.203 1 94.88 88 ASN A N 1
ATOM 687 C CA . ASN A 1 88 ? -4.676 14.406 23.984 1 94.88 88 ASN A CA 1
ATOM 688 C C . ASN A 1 88 ? -4.867 15.609 23.078 1 94.88 88 ASN A C 1
ATOM 690 O O . ASN A 1 88 ? -3.93 16.047 22.391 1 94.88 88 ASN A O 1
ATOM 694 N N . ALA A 1 89 ? -6.098 16.125 23.047 1 96.19 89 ALA A N 1
ATOM 695 C CA . ALA A 1 89 ? -6.344 17.328 22.266 1 96.19 89 ALA A CA 1
ATOM 696 C C . ALA A 1 89 ? -5.508 18.5 22.781 1 96.19 89 ALA A C 1
ATOM 698 O O . ALA A 1 89 ? -4.859 19.203 22 1 96.19 89 ALA A O 1
ATOM 699 N N . GLU A 1 90 ? -5.453 18.672 24.078 1 95.38 90 GLU A N 1
ATOM 700 C CA . GLU A 1 90 ? -4.668 19.719 24.703 1 95.38 90 GLU A CA 1
ATOM 701 C C . GLU A 1 90 ? -3.176 19.531 24.438 1 95.38 90 GLU A C 1
ATOM 703 O O . GLU A 1 90 ? -2.439 20.5 24.266 1 95.38 90 GLU A O 1
ATOM 708 N N . PHE A 1 91 ? -2.842 18.328 24.438 1 89.62 91 PHE A N 1
ATOM 709 C CA . PHE A 1 91 ? -1.445 18 24.172 1 89.62 91 PHE A CA 1
ATOM 710 C C . PHE A 1 91 ? -1.062 18.391 22.75 1 89.62 91 PHE A C 1
ATOM 712 O O . PHE A 1 91 ? -0.017 19 22.531 1 89.62 91 PHE A O 1
ATOM 719 N N . ASN A 1 92 ? -1.898 18.016 21.812 1 89.69 92 ASN A N 1
ATOM 720 C CA . ASN A 1 92 ? -1.606 18.266 20.406 1 89.69 92 ASN A CA 1
ATOM 721 C C . ASN A 1 92 ? -1.683 19.75 20.062 1 89.69 92 ASN A C 1
ATOM 723 O O . ASN A 1 92 ? -0.859 20.266 19.312 1 89.69 92 ASN A O 1
ATOM 727 N N . TYR A 1 93 ? -2.699 20.391 20.625 1 92.19 93 TYR A N 1
ATOM 728 C CA . TYR A 1 93 ? -2.938 21.812 20.344 1 92.19 93 TYR A CA 1
ATOM 729 C C . TYR A 1 93 ? -3.439 22.531 21.578 1 92.19 93 TYR A C 1
ATOM 731 O O . TYR A 1 93 ? -4.645 22.703 21.766 1 92.19 93 TYR A O 1
ATOM 739 N N . PRO A 1 94 ? -2.514 23.047 22.359 1 92.56 94 PRO A N 1
ATOM 740 C CA . PRO A 1 94 ? -2.893 23.734 23.609 1 92.56 94 PRO A CA 1
ATOM 741 C C . PRO A 1 94 ? -3.863 24.891 23.375 1 92.56 94 PRO A C 1
ATOM 743 O O . PRO A 1 94 ? -3.619 25.734 22.516 1 92.56 94 PRO A O 1
ATOM 746 N N . GLY A 1 95 ? -4.969 24.891 24.109 1 95.69 95 GLY A N 1
ATOM 747 C CA . GLY A 1 95 ? -5.961 25.938 23.984 1 95.69 95 GLY A CA 1
ATOM 748 C C . GLY A 1 95 ? -6.988 25.672 22.906 1 95.69 95 GLY A C 1
ATOM 749 O O . GLY A 1 95 ? -7.742 26.562 22.516 1 95.69 95 GLY A O 1
ATOM 750 N N . TYR A 1 96 ? -6.965 24.438 22.453 1 97.5 96 TYR A N 1
ATOM 751 C CA . TYR A 1 96 ? -7.934 24.109 21.422 1 97.5 96 TYR A CA 1
ATOM 752 C C . TYR A 1 96 ? -9.352 24.422 21.875 1 97.5 96 TYR A C 1
ATOM 754 O O . TYR A 1 96 ? -9.625 24.484 23.078 1 97.5 96 TYR A O 1
ATOM 762 N N . LYS A 1 97 ? -10.25 24.719 20.938 1 98.56 97 LYS A N 1
ATOM 763 C CA . LYS A 1 97 ? -11.664 24.938 21.219 1 98.56 97 LYS A CA 1
ATOM 764 C C . LYS A 1 97 ? -12.531 23.844 20.609 1 98.56 97 LYS A C 1
ATOM 766 O O . LYS A 1 97 ? -12.125 23.203 19.625 1 98.56 97 LYS A O 1
ATOM 771 N N . GLY A 1 98 ? -13.719 23.609 21.188 1 98.44 98 GLY A N 1
ATOM 772 C CA . GLY A 1 98 ? -14.641 22.562 20.766 1 98.44 98 GLY A CA 1
ATOM 773 C C . GLY A 1 98 ? -14.875 21.516 21.844 1 98.44 98 GLY A C 1
ATOM 774 O O . GLY A 1 98 ? -14.25 21.562 22.906 1 98.44 98 GLY A O 1
ATOM 775 N N . THR A 1 99 ? -15.781 20.625 21.578 1 98.69 99 THR A N 1
ATOM 776 C CA . THR A 1 99 ? -16.188 19.625 22.547 1 98.69 99 THR A CA 1
ATOM 777 C C . THR A 1 99 ? -15.836 18.219 22.062 1 98.69 99 THR A C 1
ATOM 779 O O . THR A 1 99 ? -16.219 17.828 20.953 1 98.69 99 THR A O 1
ATOM 782 N N . CYS A 1 100 ? -15.086 17.5 22.922 1 98.5 100 CYS A N 1
ATOM 783 C CA . CYS A 1 100 ? -14.789 16.094 22.625 1 98.5 100 CYS A CA 1
ATOM 784 C C . CYS A 1 100 ? -15.945 15.195 23.031 1 98.5 100 CYS A C 1
ATOM 786 O O . CYS A 1 100 ? -16.484 15.328 24.141 1 98.5 100 CYS A O 1
ATOM 788 N N . LEU A 1 101 ? -16.359 14.336 22.125 1 98.62 101 LEU A N 1
ATOM 789 C CA . LEU A 1 101 ? -17.438 13.383 22.375 1 98.62 101 LEU A CA 1
ATOM 790 C C . LEU A 1 101 ? -16.969 11.953 22.156 1 98.62 101 LEU A C 1
ATOM 792 O O . LEU A 1 101 ? -16.344 11.648 21.141 1 98.62 101 LEU A O 1
ATOM 796 N N . PRO A 1 102 ? -17.219 11.086 23.125 1 97.38 102 PRO A N 1
ATOM 797 C CA . PRO A 1 102 ? -16.812 9.688 22.984 1 97.38 102 PRO A CA 1
ATOM 798 C C . PRO A 1 102 ? -17.719 8.914 22.031 1 97.38 102 PRO A C 1
ATOM 800 O O . PRO A 1 102 ? -18.75 9.438 21.578 1 97.38 102 PRO A O 1
ATOM 803 N N . MET A 1 103 ? -17.391 7.711 21.781 1 96.62 103 MET A N 1
ATOM 804 C CA . MET A 1 103 ? -18.047 6.855 20.797 1 96.62 103 MET A CA 1
ATOM 805 C C . MET A 1 103 ? -19.516 6.637 21.156 1 96.62 103 MET A C 1
ATOM 807 O O . MET A 1 103 ? -20.359 6.465 20.266 1 96.62 103 MET A O 1
ATOM 811 N N . GLY A 1 104 ? -19.844 6.66 22.391 1 96.19 104 GLY A N 1
ATOM 812 C CA . GLY A 1 104 ? -21.203 6.438 22.844 1 96.19 104 GLY A CA 1
ATOM 813 C C . GLY A 1 104 ? -22.188 7.445 22.266 1 96.19 104 GLY A C 1
ATOM 814 O O . GLY A 1 104 ? -23.406 7.195 22.25 1 96.19 104 GLY A O 1
ATOM 815 N N . GLU A 1 105 ? -21.734 8.57 21.781 1 96.75 105 GLU A N 1
ATOM 816 C CA . GLU A 1 105 ? -22.594 9.633 21.25 1 96.75 105 GLU A CA 1
ATOM 817 C C . GLU A 1 105 ? -22.797 9.492 19.75 1 96.75 105 GLU A C 1
ATOM 819 O O . GLU A 1 105 ? -23.547 10.258 19.141 1 96.75 105 GLU A O 1
ATOM 824 N N . LEU A 1 106 ? -22.25 8.508 19.141 1 95.5 106 LEU A N 1
ATOM 825 C CA . LEU A 1 106 ? -22.234 8.344 17.703 1 95.5 106 LEU A CA 1
ATOM 826 C C . LEU A 1 106 ? -23.656 8.281 17.141 1 95.5 106 LEU A C 1
ATOM 828 O O . LEU A 1 106 ? -23.938 8.852 16.094 1 95.5 106 LEU A O 1
ATOM 832 N N . GLU A 1 107 ? -24.547 7.688 17.875 1 94.56 107 GLU A N 1
ATOM 833 C CA . GLU A 1 107 ? -25.906 7.469 17.375 1 94.56 107 GLU A CA 1
ATOM 834 C C . GLU A 1 107 ? -26.812 8.648 17.703 1 94.56 107 GLU A C 1
ATOM 836 O O . GLU A 1 107 ? -27.703 8.992 16.906 1 94.56 107 GLU A O 1
ATOM 841 N N . SER A 1 108 ? -26.562 9.32 18.781 1 96.5 108 SER A N 1
ATOM 842 C CA . SER A 1 108 ? -27.516 10.312 19.266 1 96.5 108 SER A CA 1
ATOM 843 C C . SER A 1 108 ? -27.094 11.719 18.859 1 96.5 108 SER A C 1
ATOM 845 O O . SER A 1 108 ? -27.938 12.625 18.766 1 96.5 108 SER A O 1
ATOM 847 N N . HIS A 1 109 ? -25.859 11.922 18.625 1 97.69 109 HIS A N 1
ATOM 848 C CA . HIS A 1 109 ? -25.375 13.258 18.312 1 97.69 109 HIS A CA 1
ATOM 849 C C . HIS A 1 109 ? -25.922 13.734 16.969 1 97.69 109 HIS A C 1
ATOM 851 O O . HIS A 1 109 ? -26.062 12.945 16.031 1 97.69 109 HIS A O 1
ATOM 857 N N . ARG A 1 110 ? -26.25 15.039 16.922 1 96.75 110 ARG A N 1
ATOM 858 C CA . ARG A 1 110 ? -26.719 15.68 15.703 1 96.75 110 ARG A CA 1
ATOM 859 C C . ARG A 1 110 ? -25.781 16.812 15.289 1 96.75 110 ARG A C 1
ATOM 861 O O . ARG A 1 110 ? -25.203 17.5 16.141 1 96.75 110 ARG A O 1
ATOM 868 N N . SER A 1 111 ? -25.656 16.953 14.008 1 98 111 SER A N 1
ATOM 869 C CA . SER A 1 111 ? -24.766 17.969 13.445 1 98 111 SER A CA 1
ATOM 870 C C . SER A 1 111 ? -25.328 18.516 12.133 1 98 111 SER A C 1
ATOM 872 O O . SER A 1 111 ? -26.016 17.797 11.398 1 98 111 SER A O 1
ATOM 874 N N . ASP A 1 112 ? -25.125 19.781 11.867 1 97.81 112 ASP A N 1
ATOM 875 C CA . ASP A 1 112 ? -25.516 20.391 10.594 1 97.81 112 ASP A CA 1
ATOM 876 C C . ASP A 1 112 ? -24.5 20.062 9.5 1 97.81 112 ASP A C 1
ATOM 878 O O . ASP A 1 112 ? -24.875 19.828 8.352 1 97.81 112 ASP A O 1
ATOM 882 N N . ILE A 1 113 ? -23.297 20.094 9.844 1 98.31 113 ILE A N 1
ATOM 883 C CA . ILE A 1 113 ? -22.203 19.688 8.969 1 98.31 113 ILE A CA 1
ATOM 884 C C . ILE A 1 113 ? -21.375 18.594 9.648 1 98.31 113 ILE A C 1
ATOM 886 O O . ILE A 1 113 ? -20.891 18.781 10.758 1 98.31 113 ILE A O 1
ATOM 890 N N . TRP A 1 114 ? -21.344 17.453 9.016 1 98.56 114 TRP A N 1
ATOM 891 C CA . TRP A 1 114 ? -20.453 16.359 9.414 1 98.56 114 TRP A CA 1
ATOM 892 C C . TRP A 1 114 ? -19.156 16.391 8.602 1 98.56 114 TRP A C 1
ATOM 894 O O . TRP A 1 114 ? -19.203 16.531 7.375 1 98.56 114 TRP A O 1
ATOM 904 N N . VAL A 1 115 ? -18.016 16.234 9.258 1 98.81 115 VAL A N 1
ATOM 905 C CA . VAL A 1 115 ? -16.734 16.203 8.555 1 98.81 115 VAL A CA 1
ATOM 906 C C . VAL A 1 115 ? -16.016 14.891 8.844 1 98.81 115 VAL A C 1
ATOM 908 O O . VAL A 1 115 ? -15.523 14.68 9.953 1 98.81 115 VAL A O 1
ATOM 911 N N . ALA A 1 116 ? -15.961 14.008 7.859 1 98.75 116 ALA A N 1
ATOM 912 C CA . ALA A 1 116 ? -15.141 12.805 7.957 1 98.75 116 ALA A CA 1
ATOM 913 C C . ALA A 1 116 ? -13.656 13.148 7.926 1 98.75 116 ALA A C 1
ATOM 915 O O . ALA A 1 116 ? -13.234 14.047 7.199 1 98.75 116 ALA A O 1
ATOM 916 N N . THR A 1 117 ? -12.828 12.406 8.688 1 98.25 117 THR A N 1
ATOM 917 C CA . THR A 1 117 ? -11.406 12.727 8.781 1 98.25 117 THR A CA 1
ATOM 918 C C . THR A 1 117 ? -10.555 11.531 8.359 1 98.25 117 THR A C 1
ATOM 920 O O . THR A 1 117 ? -9.336 11.641 8.234 1 98.25 117 THR A O 1
ATOM 923 N N . LEU A 1 118 ? -11.133 10.367 8.148 1 97.56 118 LEU A N 1
ATOM 924 C CA . LEU A 1 118 ? -10.57 9.125 7.645 1 97.56 118 LEU A CA 1
ATOM 925 C C . LEU A 1 118 ? -11.602 8.352 6.82 1 97.56 118 LEU A C 1
ATOM 927 O O . LEU A 1 118 ? -12.805 8.562 6.977 1 97.56 118 LEU A O 1
ATOM 931 N N . TRP A 1 119 ? -11.156 7.445 6.016 1 97.88 119 TRP A N 1
ATOM 932 C CA . TRP A 1 119 ? -12.078 6.723 5.137 1 97.88 119 TRP A CA 1
ATOM 933 C C . TRP A 1 119 ? -13.125 5.965 5.949 1 97.88 119 TRP A C 1
ATOM 935 O O . TRP A 1 119 ? -14.281 5.879 5.543 1 97.88 119 TRP A O 1
ATOM 945 N N . GLU A 1 120 ? -12.828 5.496 7.109 1 97.19 120 GLU A N 1
ATOM 946 C CA . GLU A 1 120 ? -13.781 4.781 7.953 1 97.19 120 GLU A CA 1
ATOM 947 C C . GLU A 1 120 ? -14.906 5.703 8.414 1 97.19 120 GLU A C 1
ATOM 949 O O . GLU A 1 120 ? -16.078 5.305 8.438 1 97.19 120 GLU A O 1
ATOM 954 N N . SER A 1 121 ? -14.523 6.93 8.773 1 98.06 121 SER A N 1
ATOM 955 C CA . SER A 1 121 ? -15.516 7.879 9.266 1 98.06 121 SER A CA 1
ATOM 956 C C . SER A 1 121 ? -16.469 8.32 8.156 1 98.06 121 SER A C 1
ATOM 958 O O . SER A 1 121 ? -17.578 8.781 8.43 1 98.06 121 SER A O 1
ATOM 960 N N . VAL A 1 122 ? -16.031 8.195 6.887 1 98.56 122 VAL A N 1
ATOM 961 C CA . VAL A 1 122 ? -16.938 8.453 5.77 1 98.56 122 VAL A CA 1
ATOM 962 C C . VAL A 1 122 ? -18.125 7.496 5.828 1 98.56 122 VAL A C 1
ATOM 964 O O . VAL A 1 122 ? -19.281 7.926 5.734 1 98.56 122 VAL A O 1
ATOM 967 N N . TYR A 1 123 ? -17.828 6.211 6.027 1 97.75 123 TYR A N 1
ATOM 968 C CA . TYR A 1 123 ? -18.891 5.219 6.133 1 97.75 123 TYR A CA 1
ATOM 969 C C . TYR A 1 123 ? -19.781 5.504 7.328 1 97.75 123 TYR A C 1
ATOM 971 O O . TYR A 1 123 ? -21 5.328 7.25 1 97.75 123 TYR A O 1
ATOM 979 N N . VAL A 1 124 ? -19.203 6.016 8.391 1 97.69 124 VAL A N 1
ATOM 980 C CA . VAL A 1 124 ? -19.938 6.25 9.633 1 97.69 124 VAL A CA 1
ATOM 981 C C . VAL A 1 124 ? -20.969 7.359 9.422 1 97.69 124 VAL A C 1
ATOM 983 O O . VAL A 1 124 ? -22.078 7.277 9.93 1 97.69 124 VAL A O 1
ATOM 986 N N . ILE A 1 125 ? -20.641 8.352 8.586 1 98 125 ILE A N 1
ATOM 987 C CA . ILE A 1 125 ? -21.484 9.547 8.648 1 98 125 ILE A CA 1
ATOM 988 C C . ILE A 1 125 ? -22.297 9.672 7.363 1 98 125 ILE A C 1
ATOM 990 O O . ILE A 1 125 ? -23.25 10.453 7.301 1 98 125 ILE A O 1
ATOM 994 N N . LYS A 1 126 ? -21.922 8.977 6.277 1 97.19 126 LYS A N 1
ATOM 995 C CA . LYS A 1 126 ? -22.438 9.289 4.945 1 97.19 126 LYS A CA 1
ATOM 996 C C . LYS A 1 126 ? -23.969 9.211 4.918 1 97.19 126 LYS A C 1
ATOM 998 O O . LYS A 1 126 ? -24.609 9.898 4.117 1 97.19 126 LYS A O 1
ATOM 1003 N N . ASN A 1 127 ? -24.609 8.453 5.832 1 95.12 127 ASN A N 1
ATOM 1004 C CA . ASN A 1 127 ? -26.062 8.289 5.781 1 95.12 127 ASN A CA 1
ATOM 1005 C C . ASN A 1 127 ? -26.75 9.023 6.926 1 95.12 127 ASN A C 1
ATOM 1007 O O . ASN A 1 127 ? -27.938 8.844 7.16 1 95.12 127 ASN A O 1
ATOM 1011 N N . LYS A 1 128 ? -26.047 9.828 7.723 1 95.88 128 LYS A N 1
ATOM 1012 C CA . LYS A 1 128 ? -26.625 10.672 8.766 1 95.88 128 LYS A CA 1
ATOM 1013 C C . LYS A 1 128 ? -27.281 11.922 8.172 1 95.88 128 LYS A C 1
ATOM 1015 O O . LYS A 1 128 ? -26.891 12.367 7.09 1 95.88 128 LYS A O 1
ATOM 1020 N N . PRO A 1 129 ? -28.25 12.43 8.875 1 95.31 129 PRO A N 1
ATOM 1021 C CA . PRO A 1 129 ? -28.812 13.695 8.391 1 95.31 129 PRO A CA 1
ATOM 1022 C C . PRO A 1 129 ? -27.828 14.859 8.5 1 95.31 129 PRO A C 1
ATOM 1024 O O . PRO A 1 129 ? -27.062 14.93 9.469 1 95.31 129 PRO A O 1
ATOM 1027 N N . GLY A 1 130 ? -27.906 15.695 7.512 1 96.5 130 GLY A N 1
ATOM 1028 C CA . GLY A 1 130 ? -27.016 16.844 7.477 1 96.5 130 GLY A CA 1
ATOM 1029 C C . GLY A 1 130 ? -26.109 16.859 6.254 1 96.5 130 GLY A C 1
ATOM 1030 O O . GLY A 1 130 ? -26.234 16.016 5.367 1 96.5 130 GLY A O 1
ATOM 1031 N N . TYR A 1 131 ? -25.297 17.891 6.172 1 97.62 131 TYR A N 1
ATOM 1032 C CA . TYR A 1 131 ? -24.344 18.016 5.078 1 97.62 131 TYR A CA 1
ATOM 1033 C C . TYR A 1 131 ? -23.047 17.281 5.402 1 97.62 131 TYR A C 1
ATOM 1035 O O . TYR A 1 131 ? -22.5 17.422 6.5 1 97.62 131 TYR A O 1
ATOM 1043 N N . LYS A 1 132 ? -22.547 16.453 4.52 1 98.38 132 LYS A N 1
ATOM 1044 C CA . LYS A 1 132 ? -21.375 15.633 4.777 1 98.38 132 LYS A CA 1
ATOM 1045 C C . LYS A 1 132 ? -20.156 16.141 3.996 1 98.38 132 LYS A C 1
ATOM 1047 O O . LYS A 1 132 ? -20.219 16.281 2.771 1 98.38 132 LYS A O 1
ATOM 1052 N N . MET A 1 133 ? -19.156 16.391 4.703 1 98.62 133 MET A N 1
ATOM 1053 C CA . MET A 1 133 ? -17.875 16.75 4.137 1 98.62 133 MET A CA 1
ATOM 1054 C C . MET A 1 133 ? -16.812 15.703 4.453 1 98.62 133 MET A C 1
ATOM 1056 O O . MET A 1 133 ? -17.016 14.859 5.328 1 98.62 133 MET A O 1
ATOM 1060 N N . TYR A 1 134 ? -15.797 15.68 3.697 1 98.75 134 TYR A N 1
ATOM 1061 C CA . TYR A 1 134 ? -14.617 14.836 3.891 1 98.75 134 TYR A CA 1
ATOM 1062 C C . TYR A 1 134 ? -13.344 15.672 3.883 1 98.75 134 TYR A C 1
ATOM 1064 O O . TYR A 1 134 ? -12.938 16.188 2.84 1 98.75 134 TYR A O 1
ATOM 1072 N N . PHE A 1 135 ? -12.766 15.891 5.117 1 98.69 135 PHE A N 1
ATOM 1073 C CA . PHE A 1 135 ? -11.5 16.609 5.238 1 98.69 135 PHE A CA 1
ATOM 1074 C C . PHE A 1 135 ? -10.328 15.672 4.926 1 98.69 135 PHE A C 1
ATOM 1076 O O . PHE A 1 135 ? -9.922 14.875 5.773 1 98.69 135 PHE A O 1
ATOM 1083 N N . VAL A 1 136 ? -9.773 15.812 3.736 1 98.31 136 VAL A N 1
ATOM 1084 C CA . VAL A 1 136 ? -8.781 14.875 3.209 1 98.31 136 VAL A CA 1
ATOM 1085 C C . VAL A 1 136 ? -7.375 15.406 3.463 1 98.31 136 VAL A C 1
ATOM 1087 O O . VAL A 1 136 ? -6.969 16.406 2.867 1 98.31 136 VAL A O 1
ATOM 1090 N N . GLN A 1 137 ? -6.703 14.656 4.301 1 96.62 137 GLN A N 1
ATOM 1091 C CA . GLN A 1 137 ? -5.367 15.109 4.672 1 96.62 137 GLN A CA 1
ATOM 1092 C C . GLN A 1 137 ? -4.289 14.234 4.043 1 96.62 137 GLN A C 1
ATOM 1094 O O . GLN A 1 137 ? -3.096 14.484 4.215 1 96.62 137 GLN A O 1
ATOM 1099 N N . ASP A 1 138 ? -4.691 13.211 3.344 1 96.81 138 ASP A N 1
ATOM 1100 C CA . ASP A 1 138 ? -3.824 12.328 2.57 1 96.81 138 ASP A CA 1
ATOM 1101 C C . ASP A 1 138 ? -4.629 11.492 1.575 1 96.81 138 ASP A C 1
ATOM 1103 O O . ASP A 1 138 ? -5.863 11.492 1.614 1 96.81 138 ASP A O 1
ATOM 1107 N N . TYR A 1 139 ? -3.973 10.953 0.636 1 97.69 139 TYR A N 1
ATOM 1108 C CA . TYR A 1 139 ? -4.586 9.922 -0.194 1 97.69 139 TYR A CA 1
ATOM 1109 C C . TYR A 1 139 ? -4.566 8.57 0.511 1 97.69 139 TYR A C 1
ATOM 1111 O O . TYR A 1 139 ? -3.604 7.809 0.38 1 97.69 139 TYR A O 1
ATOM 1119 N N . GLU A 1 140 ? -5.598 8.227 1.124 1 97.31 140 GLU A N 1
ATOM 1120 C CA . GLU A 1 140 ? -5.625 7.27 2.227 1 97.31 140 GLU A CA 1
ATOM 1121 C C . GLU A 1 140 ? -5.492 5.836 1.718 1 97.31 140 GLU A C 1
ATOM 1123 O O . GLU A 1 140 ? -5.023 4.957 2.443 1 97.31 140 GLU A O 1
ATOM 1128 N N . PRO A 1 141 ? -5.836 5.512 0.47 1 97.31 141 PRO A N 1
ATOM 1129 C CA . PRO A 1 141 ? -5.508 4.18 -0.044 1 97.31 141 PRO A CA 1
ATOM 1130 C C . PRO A 1 141 ? -4.027 3.838 0.108 1 97.31 141 PRO A C 1
ATOM 1132 O O . PRO A 1 141 ? -3.678 2.676 0.334 1 97.31 141 PRO A O 1
ATOM 1135 N N . TYR A 1 142 ? -3.195 4.812 0.09 1 96.69 142 TYR A N 1
ATOM 1136 C CA . TYR A 1 142 ? -1.748 4.633 0.13 1 96.69 142 TYR A CA 1
ATOM 1137 C C . TYR A 1 142 ? -1.289 4.219 1.523 1 96.69 142 TYR A C 1
ATOM 1139 O O . TYR A 1 142 ? -0.122 3.871 1.722 1 96.69 142 TYR A O 1
ATOM 1147 N N . PHE A 1 143 ? -2.227 4.148 2.51 1 94.56 143 PHE A N 1
ATOM 1148 C CA . PHE A 1 143 ? -1.903 3.676 3.852 1 94.56 143 PHE A CA 1
ATOM 1149 C C . PHE A 1 143 ? -1.81 2.156 3.883 1 94.56 143 PHE A C 1
ATOM 1151 O O . PHE A 1 143 ? -1.31 1.58 4.852 1 94.56 143 PHE A O 1
ATOM 1158 N N . TYR A 1 144 ? -2.205 1.524 2.719 1 94.62 144 TYR A N 1
ATOM 1159 C CA . TYR A 1 144 ? -2.389 0.078 2.744 1 94.62 144 TYR A CA 1
ATOM 1160 C C . TYR A 1 144 ? -1.748 -0.575 1.525 1 94.62 144 TYR A C 1
ATOM 1162 O O . TYR A 1 144 ? -1.628 0.051 0.469 1 94.62 144 TYR A O 1
ATOM 1170 N N . PRO A 1 145 ? -1.354 -1.893 1.76 1 94.62 145 PRO A N 1
ATOM 1171 C CA . PRO A 1 145 ? -1.123 -2.674 0.542 1 94.62 145 PRO A CA 1
ATOM 1172 C C . PRO A 1 145 ? -2.342 -2.707 -0.376 1 94.62 145 PRO A C 1
ATOM 1174 O O . PRO A 1 145 ? -3.475 -2.547 0.087 1 94.62 145 PRO A O 1
ATOM 1177 N N . TYR A 1 146 ? -2.018 -2.871 -1.613 1 95.44 146 TYR A N 1
ATOM 1178 C CA . TYR A 1 146 ? -3.113 -2.863 -2.576 1 95.44 146 TYR A CA 1
ATOM 1179 C C . TYR A 1 146 ? -4.078 -4.016 -2.316 1 95.44 146 TYR A C 1
ATOM 1181 O O . TYR A 1 146 ? -3.652 -5.133 -2.014 1 95.44 146 TYR A O 1
ATOM 1189 N N . GLY A 1 147 ? -5.277 -3.592 -2.355 1 94 147 GLY A N 1
ATOM 1190 C CA . GLY A 1 147 ? -6.332 -4.555 -2.09 1 94 147 GLY A CA 1
ATOM 1191 C C . GLY A 1 147 ? -7.105 -4.258 -0.818 1 94 147 GLY A C 1
ATOM 1192 O O . GLY A 1 147 ? -6.918 -3.211 -0.2 1 94 147 GLY A O 1
ATOM 1193 N N . ASP A 1 148 ? -8.023 -4.977 -0.521 1 94.06 148 ASP A N 1
ATOM 1194 C CA . ASP A 1 148 ? -8.898 -4.996 0.646 1 94.06 148 ASP A CA 1
ATOM 1195 C C . ASP A 1 148 ? -9.195 -3.582 1.135 1 94.06 148 ASP A C 1
ATOM 1197 O O . ASP A 1 148 ? -10.062 -2.9 0.583 1 94.06 148 ASP A O 1
ATOM 1201 N N . ARG A 1 149 ? -8.336 -3.01 2.188 1 95.31 149 ARG A N 1
ATOM 1202 C CA . ARG A 1 149 ? -8.602 -1.689 2.75 1 95.31 149 ARG A CA 1
ATOM 1203 C C . ARG A 1 149 ? -8.25 -0.588 1.756 1 95.31 149 ARG A C 1
ATOM 1205 O O . ARG A 1 149 ? -8.859 0.481 1.761 1 95.31 149 ARG A O 1
ATOM 1212 N N . TYR A 1 150 ? -7.258 -0.892 0.898 1 96.69 150 TYR A N 1
ATOM 1213 C CA . TYR A 1 150 ? -6.957 0.037 -0.185 1 96.69 150 TYR A CA 1
ATOM 1214 C C . TYR A 1 150 ? -8.211 0.365 -0.986 1 96.69 150 TYR A C 1
ATOM 1216 O O . TYR A 1 150 ? -8.531 1.536 -1.209 1 96.69 150 TYR A O 1
ATOM 1224 N N . GLN A 1 151 ? -8.945 -0.659 -1.373 1 95.38 151 GLN A N 1
ATOM 1225 C CA . GLN A 1 151 ? -10.141 -0.483 -2.195 1 95.38 151 GLN A CA 1
ATOM 1226 C C . GLN A 1 151 ? -11.266 0.172 -1.401 1 95.38 151 GLN A C 1
ATOM 1228 O O . GLN A 1 151 ? -12.031 0.971 -1.944 1 95.38 151 GLN A O 1
ATOM 1233 N N . MET A 1 152 ? -11.344 -0.18 -0.143 1 96.06 152 MET A N 1
ATOM 1234 C CA . MET A 1 152 ? -12.375 0.406 0.706 1 96.06 152 MET A CA 1
ATOM 1235 C C . MET A 1 152 ? -12.156 1.904 0.879 1 96.06 152 MET A C 1
ATOM 1237 O O . MET A 1 152 ? -13.094 2.693 0.773 1 96.06 152 MET A O 1
ATOM 1241 N N . ALA A 1 153 ? -10.914 2.27 1.11 1 97.44 153 ALA A N 1
ATOM 1242 C CA . ALA A 1 153 ? -10.57 3.684 1.231 1 97.44 153 ALA A CA 1
ATOM 1243 C C . ALA A 1 153 ? -10.82 4.426 -0.079 1 97.44 153 ALA A C 1
ATOM 1245 O O . ALA A 1 153 ? -11.414 5.508 -0.083 1 97.44 153 ALA A O 1
ATOM 1246 N N . ARG A 1 154 ? -10.43 3.848 -1.162 1 97.19 154 ARG A N 1
ATOM 1247 C CA . ARG A 1 154 ? -10.586 4.469 -2.475 1 97.19 154 ARG A CA 1
ATOM 1248 C C . ARG A 1 154 ? -12.062 4.719 -2.785 1 97.19 154 ARG A C 1
ATOM 1250 O O . ARG A 1 154 ? -12.414 5.762 -3.342 1 97.19 154 ARG A O 1
ATOM 1257 N N . ARG A 1 155 ? -12.898 3.84 -2.416 1 95.94 155 ARG A N 1
ATOM 1258 C CA . ARG A 1 155 ? -14.328 3.918 -2.693 1 95.94 155 ARG A CA 1
ATOM 1259 C C . ARG A 1 155 ? -14.945 5.145 -2.031 1 95.94 155 ARG A C 1
ATOM 1261 O O . ARG A 1 155 ? -15.891 5.738 -2.564 1 95.94 155 ARG A O 1
ATOM 1268 N N . THR A 1 156 ? -14.398 5.551 -0.951 1 97.69 156 THR A N 1
ATOM 1269 C CA . THR A 1 156 ? -15.008 6.629 -0.178 1 97.69 156 THR A CA 1
ATOM 1270 C C . THR A 1 156 ? -14.961 7.945 -0.952 1 97.69 156 THR A C 1
ATOM 1272 O O . THR A 1 156 ? -15.812 8.812 -0.764 1 97.69 156 THR A O 1
ATOM 1275 N N . TYR A 1 157 ? -14.031 8.07 -1.846 1 98.25 157 TYR A N 1
ATOM 1276 C CA . TYR A 1 157 ? -13.914 9.297 -2.623 1 98.25 157 TYR A CA 1
ATOM 1277 C C . TYR A 1 157 ? -15.023 9.39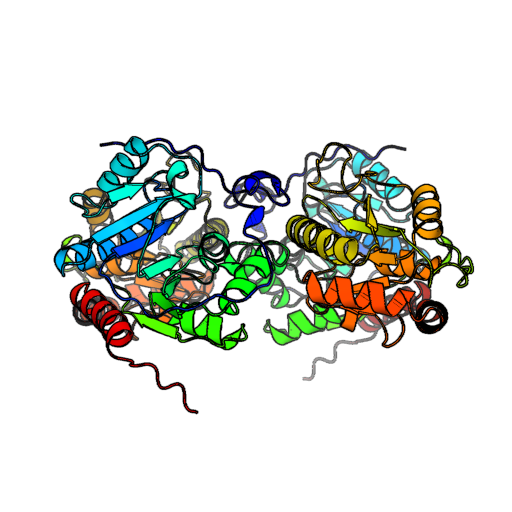1 -3.668 1 98.25 157 TYR A C 1
ATOM 1279 O O . TYR A 1 157 ? -15.227 10.445 -4.277 1 98.25 157 TYR A O 1
ATOM 1287 N N . SER A 1 158 ? -15.789 8.305 -3.826 1 96.75 158 SER A N 1
ATOM 1288 C CA . SER A 1 158 ? -16.844 8.258 -4.824 1 96.75 158 SER A CA 1
ATOM 1289 C C . SER A 1 158 ? -18.219 8.141 -4.164 1 96.75 158 SER A C 1
ATOM 1291 O O . SER A 1 158 ? -19.203 7.816 -4.832 1 96.75 158 SER A O 1
ATOM 1293 N N . LEU A 1 159 ? -18.328 8.32 -2.852 1 96.81 159 LEU A N 1
ATOM 1294 C CA . LEU A 1 159 ? -19.578 8.086 -2.145 1 96.81 159 LEU A CA 1
ATOM 1295 C C . LEU A 1 159 ? -20.391 9.375 -2.047 1 96.81 159 LEU A C 1
ATOM 1297 O O . LEU A 1 159 ? -21.484 9.391 -1.468 1 96.81 159 LEU A O 1
ATOM 1301 N N . GLY A 1 160 ? -19.859 10.469 -2.531 1 97.38 160 GLY A N 1
ATOM 1302 C CA . GLY A 1 160 ? -20.688 11.641 -2.723 1 97.38 160 GLY A CA 1
ATOM 1303 C C . GLY A 1 160 ? -20.484 12.703 -1.661 1 97.38 160 GLY A C 1
ATOM 1304 O O . GLY A 1 160 ? -21.234 13.672 -1.588 1 97.38 160 GLY A O 1
ATOM 1305 N N . LEU A 1 161 ? -19.453 12.594 -0.79 1 98.25 161 LEU A N 1
ATOM 1306 C CA . LEU A 1 161 ? -19.188 13.633 0.202 1 98.25 161 LEU A CA 1
ATOM 1307 C C . LEU A 1 161 ? -18.453 14.812 -0.429 1 98.25 161 LEU A C 1
ATOM 1309 O O . LEU A 1 161 ? -17.688 14.633 -1.376 1 98.25 161 LEU A O 1
ATOM 1313 N N . HIS A 1 162 ? -18.734 16.016 0.079 1 98.31 162 HIS A N 1
ATOM 1314 C CA . HIS A 1 162 ? -17.984 17.203 -0.281 1 98.31 162 HIS A CA 1
ATOM 1315 C C . HIS A 1 162 ? -16.578 17.156 0.296 1 98.31 162 HIS A C 1
ATOM 1317 O O . HIS A 1 162 ? -16.391 17.281 1.509 1 98.31 162 HIS A O 1
ATOM 1323 N N . MET A 1 163 ? -15.594 17.047 -0.57 1 98.69 163 MET A N 1
ATOM 1324 C CA . MET A 1 163 ? -14.234 16.844 -0.1 1 98.69 163 MET A CA 1
ATOM 1325 C C . MET A 1 163 ? -13.477 18.156 -0.001 1 98.69 163 MET A C 1
ATOM 1327 O O . MET A 1 163 ? -13.617 19.031 -0.865 1 98.69 163 MET A O 1
ATOM 1331 N N . VAL A 1 164 ? -12.758 18.328 1.052 1 98.62 164 VAL A N 1
ATOM 1332 C CA . VAL A 1 164 ? -11.844 19.453 1.265 1 98.62 164 VAL A CA 1
ATOM 1333 C C . VAL A 1 164 ? -10.422 18.922 1.455 1 98.62 164 VAL A C 1
ATOM 1335 O O . VAL A 1 164 ? -10.102 18.344 2.496 1 98.62 164 VAL A O 1
ATOM 1338 N N . SER A 1 165 ? -9.609 19.156 0.481 1 98 165 SER A N 1
ATOM 1339 C CA . SER A 1 165 ? -8.234 18.672 0.476 1 98 165 SER A CA 1
ATOM 1340 C C . SER A 1 165 ? -7.297 19.672 1.153 1 98 165 SER A C 1
ATOM 1342 O O . SER A 1 165 ? -7.312 20.859 0.833 1 98 165 SER A O 1
ATOM 1344 N N . LEU A 1 166 ? -6.539 19.141 2.104 1 96.75 166 LEU A N 1
ATOM 1345 C CA . LEU A 1 166 ? -5.461 19.953 2.662 1 96.75 166 LEU A CA 1
ATOM 1346 C C . LEU A 1 166 ? -4.262 20 1.72 1 96.75 166 LEU A C 1
ATOM 1348 O O . LEU A 1 166 ? -3.426 19.094 1.736 1 96.75 166 LEU A O 1
ATOM 1352 N N . GLY A 1 167 ? -4.141 21.047 0.888 1 94.81 167 GLY A N 1
ATOM 1353 C CA . GLY A 1 167 ? -3.152 21.125 -0.174 1 94.81 167 GLY A CA 1
ATOM 1354 C C . GLY A 1 167 ? -3.625 20.516 -1.48 1 94.81 167 GLY A C 1
ATOM 1355 O O . GLY A 1 167 ? -4.664 19.859 -1.522 1 94.81 167 GLY A O 1
ATOM 1356 N N . PRO A 1 168 ? -2.887 20.688 -2.494 1 95.38 168 PRO A N 1
ATOM 1357 C CA . PRO A 1 168 ? -3.344 20.328 -3.84 1 95.38 168 PRO A CA 1
ATOM 1358 C C . PRO A 1 168 ? -3.113 18.859 -4.176 1 95.38 168 PRO A C 1
ATOM 1360 O O . PRO A 1 168 ? -3.76 18.312 -5.078 1 95.38 168 PRO A O 1
ATOM 1363 N N . TRP A 1 169 ? -2.236 18.219 -3.512 1 96.81 169 TRP A N 1
ATOM 1364 C CA . TRP A 1 169 ? -1.79 16.906 -3.934 1 96.81 169 TRP A CA 1
ATOM 1365 C C . TRP A 1 169 ? -2.908 15.875 -3.779 1 96.81 169 TRP A C 1
ATOM 1367 O O . TRP A 1 169 ? -3.164 15.086 -4.691 1 96.81 169 TRP A O 1
ATOM 1377 N N . CYS A 1 170 ? -3.607 15.891 -2.652 1 97.12 170 CYS A N 1
ATOM 1378 C CA . CYS A 1 170 ? -4.68 14.93 -2.426 1 97.12 170 CYS A CA 1
ATOM 1379 C C . CYS A 1 170 ? -5.785 15.086 -3.463 1 97.12 170 CYS A C 1
ATOM 1381 O O . CYS A 1 170 ? -6.297 14.094 -3.99 1 97.12 170 CYS A O 1
ATOM 1383 N N . ALA A 1 171 ? -6.145 16.344 -3.699 1 97.69 171 ALA A N 1
ATOM 1384 C CA . ALA A 1 171 ? -7.16 16.609 -4.715 1 97.69 171 ALA A CA 1
ATOM 1385 C C . ALA A 1 171 ? -6.738 16.062 -6.07 1 97.69 171 ALA A C 1
ATOM 1387 O O . ALA A 1 171 ? -7.543 15.445 -6.777 1 97.69 171 ALA A O 1
ATOM 1388 N N . HIS A 1 172 ? -5.5 16.281 -6.391 1 97.19 172 HIS A N 1
ATOM 1389 C CA . HIS A 1 172 ? -4.957 15.781 -7.648 1 97.19 172 HIS A CA 1
ATOM 1390 C C . HIS A 1 172 ? -5.047 14.258 -7.711 1 97.19 172 HIS A C 1
ATOM 1392 O O . HIS A 1 172 ? -5.527 13.703 -8.703 1 97.19 172 HIS A O 1
ATOM 1398 N N . MET A 1 173 ? -4.613 13.594 -6.68 1 97.44 173 MET A N 1
ATOM 1399 C CA . MET A 1 173 ? -4.629 12.133 -6.629 1 97.44 173 MET A CA 1
ATOM 1400 C C . MET A 1 173 ? -6.051 11.594 -6.762 1 97.44 173 MET A C 1
ATOM 1402 O O . MET A 1 173 ? -6.293 10.648 -7.516 1 97.44 173 MET A O 1
ATOM 1406 N N . ILE A 1 174 ? -6.977 12.195 -6.039 1 98.31 174 ILE A N 1
ATOM 1407 C CA . ILE A 1 174 ? -8.359 11.742 -6.047 1 98.31 174 ILE A CA 1
ATOM 1408 C C . ILE A 1 174 ? -8.961 11.93 -7.438 1 98.31 174 ILE A C 1
ATOM 1410 O O . ILE A 1 174 ? -9.586 11.016 -7.977 1 98.31 174 ILE A O 1
ATOM 1414 N N . THR A 1 175 ? -8.727 13.047 -8.062 1 97.62 175 THR A N 1
ATOM 1415 C CA . THR A 1 175 ? -9.281 13.344 -9.375 1 97.62 175 THR A CA 1
ATOM 1416 C C . THR A 1 175 ? -8.695 12.414 -10.43 1 97.62 175 THR A C 1
ATOM 1418 O O . THR A 1 175 ? -9.398 12 -11.359 1 97.62 175 THR A O 1
ATOM 1421 N N . MET A 1 176 ? -7.473 12.086 -10.281 1 96.06 176 MET A N 1
ATOM 1422 C CA . MET A 1 176 ? -6.777 11.25 -11.266 1 96.06 176 MET A CA 1
ATOM 1423 C C . MET A 1 176 ? -7.176 9.789 -11.117 1 96.06 176 MET A C 1
ATOM 1425 O O . MET A 1 176 ? -7.242 9.055 -12.102 1 96.06 176 MET A O 1
ATOM 1429 N N . HIS A 1 177 ? -7.492 9.344 -9.914 1 95.31 177 HIS A N 1
ATOM 1430 C CA . HIS A 1 177 ? -7.551 7.906 -9.688 1 95.31 177 HIS A CA 1
ATOM 1431 C C . HIS A 1 177 ? -8.961 7.457 -9.336 1 95.31 177 HIS A C 1
ATOM 1433 O O . HIS A 1 177 ? -9.234 6.258 -9.242 1 95.31 177 HIS A O 1
ATOM 1439 N N . CYS A 1 178 ? -9.852 8.352 -9.094 1 95.94 178 CYS A N 1
ATOM 1440 C CA . CYS A 1 178 ? -11.195 7.988 -8.641 1 95.94 178 CYS A CA 1
ATOM 1441 C C . CYS A 1 178 ? -12.258 8.648 -9.508 1 95.94 178 CYS A C 1
ATOM 1443 O O . CYS A 1 178 ? -11.977 9.641 -10.195 1 95.94 178 CYS A O 1
ATOM 1445 N N . LYS A 1 179 ? -13.422 8.008 -9.531 1 93.31 179 LYS A N 1
ATOM 1446 C CA . LYS A 1 179 ? -14.602 8.641 -10.117 1 93.31 179 LYS A CA 1
ATOM 1447 C C . LYS A 1 179 ? -15.281 9.57 -9.117 1 93.31 179 LYS A C 1
ATOM 1449 O O . LYS A 1 179 ? -15.961 9.117 -8.203 1 93.31 179 LYS A O 1
ATOM 1454 N N . VAL A 1 180 ? -15.125 10.852 -9.32 1 93.5 180 VAL A N 1
ATOM 1455 C CA . VAL A 1 180 ? -15.594 11.836 -8.352 1 93.5 180 VAL A CA 1
ATOM 1456 C C . VAL A 1 180 ? -16.875 12.492 -8.867 1 93.5 180 VAL A C 1
ATOM 1458 O O . VAL A 1 180 ? -16.906 13.016 -9.984 1 93.5 180 VAL A O 1
ATOM 1461 N N . HIS A 1 181 ? -17.922 12.367 -8.055 1 93.06 181 HIS A N 1
ATOM 1462 C CA . HIS A 1 181 ? -19.188 12.961 -8.438 1 93.06 181 HIS A CA 1
ATOM 1463 C C . HIS A 1 181 ? -19.625 14.031 -7.438 1 93.06 181 HIS A C 1
ATOM 1465 O O . HIS A 1 181 ? -20.797 14.383 -7.363 1 93.06 181 HIS A O 1
ATOM 1471 N N . SER A 1 182 ? -18.781 14.469 -6.562 1 96.44 182 SER A N 1
ATOM 1472 C CA . SER A 1 182 ? -19.047 15.484 -5.547 1 96.44 182 SER A CA 1
ATOM 1473 C C . SER A 1 182 ? -17.984 16.578 -5.582 1 96.44 182 SER A C 1
ATOM 1475 O O . SER A 1 182 ? -16.922 16.391 -6.184 1 96.44 182 SER A O 1
ATOM 1477 N N . PRO A 1 183 ? -18.25 17.75 -5.016 1 96.94 183 PRO A N 1
ATOM 1478 C CA . PRO A 1 183 ? -17.266 18.828 -5.035 1 96.94 183 PRO A CA 1
ATOM 1479 C C . PRO A 1 183 ? -15.984 18.469 -4.289 1 96.94 183 PRO A C 1
ATOM 1481 O O . PRO A 1 183 ? -16.031 17.781 -3.275 1 96.94 183 PRO A O 1
ATOM 1484 N N . ILE A 1 184 ? -14.859 18.984 -4.855 1 98.19 184 ILE A N 1
ATOM 1485 C CA . ILE A 1 184 ? -13.562 18.922 -4.195 1 98.19 184 ILE A CA 1
ATOM 1486 C C . ILE A 1 184 ? -12.961 20.328 -4.113 1 98.19 184 ILE A C 1
ATOM 1488 O O . ILE A 1 184 ? -12.727 20.969 -5.141 1 98.19 184 ILE A O 1
ATOM 1492 N N . ASP A 1 185 ? -12.789 20.812 -2.963 1 98.31 185 ASP A N 1
ATOM 1493 C CA . ASP A 1 185 ? -12.109 22.094 -2.715 1 98.31 185 ASP A CA 1
ATOM 1494 C C . ASP A 1 185 ? -10.711 21.859 -2.143 1 98.31 185 ASP A C 1
ATOM 1496 O O . ASP A 1 185 ? -10.43 20.797 -1.58 1 98.31 185 ASP A O 1
ATOM 1500 N N . VAL A 1 186 ? -9.859 22.812 -2.373 1 97.88 186 VAL A N 1
ATOM 1501 C CA . VAL A 1 186 ? -8.492 22.766 -1.858 1 97.88 186 VAL A CA 1
ATOM 1502 C C . VAL A 1 186 ? -8.258 23.938 -0.917 1 97.88 186 VAL A C 1
ATOM 1504 O O . VAL A 1 186 ? -8.586 25.078 -1.247 1 97.88 186 VAL A O 1
ATOM 1507 N N . ILE A 1 187 ? -7.801 23.641 0.252 1 97.5 187 ILE A N 1
ATOM 1508 C CA . ILE A 1 187 ? -7.41 24.703 1.158 1 97.5 187 ILE A CA 1
ATOM 1509 C C . ILE A 1 187 ? -5.895 24.719 1.331 1 97.5 187 ILE A C 1
ATOM 1511 O O . ILE A 1 187 ? -5.23 23.703 1.076 1 97.5 187 ILE A O 1
ATOM 1515 N N . ASN A 1 188 ? -5.445 25.797 1.769 1 93.5 188 ASN A N 1
ATOM 1516 C CA . ASN A 1 188 ? -4.008 26.031 1.901 1 93.5 188 ASN A CA 1
ATOM 1517 C C . ASN A 1 188 ? -3.379 25.078 2.916 1 93.5 188 ASN A C 1
ATOM 1519 O O . ASN A 1 188 ? -3.943 24.844 3.988 1 93.5 188 ASN A O 1
ATOM 1523 N N . PHE A 1 189 ? -2.215 24.484 2.531 1 91.56 189 PHE A N 1
ATOM 1524 C CA . PHE A 1 189 ? -1.389 23.75 3.471 1 91.56 189 PHE A CA 1
ATOM 1525 C C . PHE A 1 189 ? -0.544 24.688 4.32 1 91.56 189 PHE A C 1
ATOM 1527 O O . PHE A 1 189 ? 0.398 25.312 3.818 1 91.56 189 PHE A O 1
ATOM 1534 N N . PRO A 1 190 ? -0.805 24.812 5.59 1 90.44 190 PRO A N 1
ATOM 1535 C CA . PRO A 1 190 ? -0.3 25.938 6.387 1 90.44 190 PRO A CA 1
ATOM 1536 C C . PRO A 1 190 ? 0.995 25.594 7.125 1 90.44 190 PRO A C 1
ATOM 1538 O O . PRO A 1 190 ? 1.363 24.422 7.227 1 90.44 190 PRO A O 1
ATOM 1541 N N . VAL A 1 191 ? 1.661 26.672 7.539 1 85.94 191 VAL A N 1
ATOM 1542 C CA . VAL A 1 191 ? 2.787 26.562 8.461 1 85.94 191 VAL A CA 1
ATOM 1543 C C . VAL A 1 191 ? 2.648 27.609 9.57 1 85.94 191 VAL A C 1
ATOM 1545 O O . VAL A 1 191 ? 2.111 28.688 9.344 1 85.94 191 VAL A O 1
ATOM 1548 N N . ASP A 1 192 ? 3.061 27.156 10.711 1 83.44 192 ASP A N 1
ATOM 1549 C CA . ASP A 1 192 ? 3.16 28.094 11.828 1 83.44 192 ASP A CA 1
ATOM 1550 C C . ASP A 1 192 ? 4.598 28.578 12.016 1 83.44 192 ASP A C 1
ATOM 1552 O O . ASP A 1 192 ? 5.328 28.047 12.859 1 83.44 192 ASP A O 1
ATOM 1556 N N . VAL A 1 193 ? 4.934 29.641 11.391 1 85.44 193 VAL A N 1
ATOM 1557 C CA . VAL A 1 193 ? 6.316 30.094 11.32 1 85.44 193 VAL A CA 1
ATOM 1558 C C . VAL A 1 193 ? 6.73 30.688 12.672 1 85.44 193 VAL A C 1
ATOM 1560 O O . VAL A 1 193 ? 7.918 30.703 13.008 1 85.44 193 VAL A O 1
ATOM 1563 N N . ALA A 1 194 ? 5.797 31.125 13.438 1 86.94 194 ALA A N 1
ATOM 1564 C CA . ALA A 1 194 ? 6.109 31.781 14.703 1 86.94 194 ALA A CA 1
ATOM 1565 C C . ALA A 1 194 ? 6.754 30.812 15.68 1 86.94 194 ALA A C 1
ATOM 1567 O O . ALA A 1 194 ? 7.555 31.203 16.531 1 86.94 194 ALA A O 1
ATOM 1568 N N . ARG A 1 195 ? 6.543 29.578 15.516 1 85.75 195 ARG A N 1
ATOM 1569 C CA . ARG A 1 195 ? 7.055 28.547 16.422 1 85.75 195 ARG A CA 1
ATOM 1570 C C . ARG A 1 195 ? 8.5 28.188 16.078 1 85.75 195 ARG A C 1
ATOM 1572 O O . ARG A 1 195 ? 9.203 27.594 16.875 1 85.75 195 ARG A O 1
ATOM 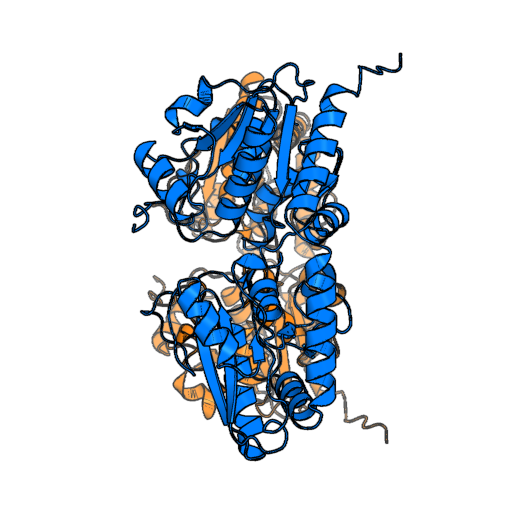1579 N N . TYR A 1 196 ? 8.922 28.562 14.914 1 92.5 196 TYR A N 1
ATOM 1580 C CA . TYR A 1 196 ? 10.258 28.25 14.422 1 92.5 196 TYR A CA 1
ATOM 1581 C C . TYR A 1 196 ? 10.914 29.469 13.805 1 92.5 196 TYR A C 1
ATOM 1583 O O . TYR A 1 196 ? 11.016 29.578 12.578 1 92.5 196 TYR A O 1
ATOM 1591 N N . PRO A 1 197 ? 11.453 30.297 14.672 1 94.19 197 PRO A N 1
ATOM 1592 C CA . PRO A 1 197 ? 11.953 31.594 14.195 1 94.19 197 PRO A CA 1
ATOM 1593 C C . PRO A 1 197 ? 13.195 31.453 13.32 1 94.19 197 PRO A C 1
ATOM 1595 O O . PRO A 1 197 ? 14.047 30.609 13.578 1 94.19 197 PRO A O 1
ATOM 1598 N N . PHE A 1 198 ? 13.289 32.438 12.422 1 96.19 198 PHE A N 1
ATOM 1599 C CA . PHE A 1 198 ? 14.391 32.469 11.469 1 96.19 198 PHE A CA 1
ATOM 1600 C C . PHE A 1 198 ? 15.688 32.875 12.164 1 96.19 198 PHE A C 1
ATOM 1602 O O . PHE A 1 198 ? 15.688 33.781 13.008 1 96.19 198 PHE A O 1
ATOM 1609 N N . LYS A 1 199 ? 16.703 32.156 11.844 1 94.81 199 LYS A N 1
ATOM 1610 C CA . LYS A 1 199 ? 18.062 32.531 12.227 1 94.81 199 LYS A CA 1
ATOM 1611 C C . LYS A 1 199 ? 19.016 32.5 11.031 1 94.81 199 LYS A C 1
ATOM 1613 O O . LYS A 1 199 ? 19.125 31.453 10.375 1 94.81 199 LYS A O 1
ATOM 1618 N N . GLU A 1 200 ? 19.688 33.594 10.789 1 93.12 200 GLU A N 1
ATOM 1619 C CA . GLU A 1 200 ? 20.609 33.656 9.664 1 93.12 200 GLU A CA 1
ATOM 1620 C C . GLU A 1 200 ? 21.781 32.688 9.859 1 93.12 200 GLU A C 1
ATOM 1622 O O . GLU A 1 200 ? 22.297 32.531 10.977 1 93.12 200 GLU A O 1
ATOM 1627 N N . ARG A 1 201 ? 22.203 32.156 8.758 1 92.88 201 ARG A N 1
ATOM 1628 C CA . ARG A 1 201 ? 23.297 31.188 8.797 1 92.88 201 ARG A CA 1
ATOM 1629 C C . ARG A 1 201 ? 24.578 31.812 8.25 1 92.88 201 ARG A C 1
ATOM 1631 O O . ARG A 1 201 ? 24.531 32.656 7.352 1 92.88 201 ARG A O 1
ATOM 1638 N N . ASP A 1 202 ? 25.688 31.359 8.844 1 91.81 202 ASP A N 1
ATOM 1639 C CA . ASP A 1 202 ? 27 31.75 8.336 1 91.81 202 ASP A CA 1
ATOM 1640 C C . ASP A 1 202 ? 27.422 30.844 7.172 1 91.81 202 ASP A C 1
ATOM 1642 O O . ASP A 1 202 ? 27.609 29.641 7.348 1 91.81 202 ASP A O 1
ATOM 1646 N N . MET A 1 203 ? 27.609 31.469 6.008 1 91.25 203 MET A N 1
ATOM 1647 C CA . MET A 1 203 ? 27.906 30.703 4.801 1 91.25 203 MET A CA 1
ATOM 1648 C C . MET A 1 203 ? 29.406 30.453 4.68 1 91.25 203 MET A C 1
ATOM 1650 O O . MET A 1 203 ? 29.828 29.609 3.893 1 91.25 203 MET A O 1
ATOM 1654 N N . GLY A 1 204 ? 30.188 31.016 5.477 1 89.31 204 GLY A N 1
ATOM 1655 C CA . GLY A 1 204 ? 31.641 31 5.371 1 89.31 204 GLY A CA 1
ATOM 1656 C C . GLY A 1 204 ? 32.219 29.609 5.461 1 89.31 204 GLY A C 1
ATOM 1657 O O . GLY A 1 204 ? 33 29.203 4.594 1 89.31 204 GLY A O 1
ATOM 1658 N N . PRO A 1 205 ? 31.766 28.828 6.355 1 91.44 205 PRO A N 1
ATOM 1659 C CA . PRO A 1 205 ? 32.438 27.547 6.625 1 91.44 205 PRO A CA 1
ATOM 1660 C C . PRO A 1 205 ? 32.062 26.469 5.609 1 91.44 205 PRO A C 1
ATOM 1662 O O . PRO A 1 205 ? 32.688 25.422 5.551 1 91.44 205 PRO A O 1
ATOM 1665 N N . TYR A 1 206 ? 31.109 26.609 4.754 1 93.38 206 TYR A N 1
ATOM 1666 C CA . TYR A 1 206 ? 30.531 25.516 3.973 1 93.38 206 TYR A CA 1
ATOM 1667 C C . TYR A 1 206 ? 31.547 24.938 3.002 1 93.38 206 TYR A C 1
ATOM 1669 O O . TYR A 1 206 ? 31.703 23.719 2.906 1 93.38 206 TYR A O 1
ATOM 1677 N N . GLN A 1 207 ? 32.312 25.75 2.389 1 91.44 207 GLN A N 1
ATOM 1678 C CA . GLN A 1 207 ? 33.219 25.281 1.339 1 91.44 207 GLN A CA 1
ATOM 1679 C C . GLN A 1 207 ? 34.344 24.406 1.911 1 91.44 207 GLN A C 1
ATOM 1681 O O . GLN A 1 207 ? 34.875 23.531 1.218 1 91.44 207 GLN A O 1
ATOM 1686 N N . GLN A 1 208 ? 34.625 24.594 3.16 1 91.56 208 GLN A N 1
ATOM 1687 C CA . GLN A 1 208 ? 35.781 23.906 3.736 1 91.56 208 GLN A CA 1
ATOM 1688 C C . GLN A 1 208 ? 35.312 22.844 4.738 1 91.56 208 GLN A C 1
ATOM 1690 O O . GLN A 1 208 ? 36.156 22.234 5.43 1 91.56 208 GLN A O 1
ATOM 1695 N N . LYS A 1 209 ? 34.094 22.562 4.766 1 91.5 209 LYS A N 1
ATOM 1696 C CA . LYS A 1 209 ? 33.562 21.641 5.77 1 91.5 209 LYS A CA 1
ATOM 1697 C C . LYS A 1 209 ? 34.062 20.219 5.504 1 91.5 209 LYS A C 1
ATOM 1699 O O . LYS A 1 209 ? 34 19.75 4.367 1 91.5 209 LYS A O 1
ATOM 1704 N N . LYS A 1 210 ? 34.5 19.625 6.582 1 94.88 210 LYS A N 1
ATOM 1705 C CA . LYS A 1 210 ? 34.875 18.219 6.52 1 94.88 210 LYS A CA 1
ATOM 1706 C C . LYS A 1 210 ? 33.781 17.312 7.09 1 94.88 210 LYS A C 1
ATOM 1708 O O . LYS A 1 210 ? 33.875 16.094 6.98 1 94.88 210 LYS A O 1
ATOM 1713 N N . GLN A 1 211 ? 32.812 17.938 7.656 1 97.31 211 GLN A N 1
ATOM 1714 C CA . GLN A 1 211 ? 31.672 17.219 8.188 1 97.31 211 GLN A CA 1
ATOM 1715 C C . GLN A 1 211 ? 30.375 17.984 7.926 1 97.31 211 GLN A C 1
ATOM 1717 O O . GLN A 1 211 ? 30.281 19.172 8.203 1 97.31 211 GLN A O 1
ATOM 1722 N N . ILE A 1 212 ? 29.484 17.344 7.328 1 97.81 212 ILE A N 1
ATOM 1723 C CA . ILE A 1 212 ? 28.156 17.906 7.082 1 97.81 212 ILE A CA 1
ATOM 1724 C C . ILE A 1 212 ? 27.156 17.328 8.094 1 97.81 212 ILE A C 1
ATOM 1726 O O . ILE A 1 212 ? 27.016 16.109 8.203 1 97.81 212 ILE A O 1
ATOM 1730 N N . LYS A 1 213 ? 26.469 18.188 8.828 1 98.44 213 LYS A N 1
ATOM 1731 C CA . LYS A 1 213 ? 25.484 17.781 9.812 1 98.44 213 LYS A CA 1
ATOM 1732 C C . LYS A 1 213 ? 24.078 17.766 9.211 1 98.44 213 LYS A C 1
ATOM 1734 O O . LYS A 1 213 ? 23.625 18.766 8.664 1 98.44 213 LYS A O 1
ATOM 1739 N N . LEU A 1 214 ? 23.422 16.594 9.312 1 98.81 214 LEU A N 1
ATOM 1740 C CA . LEU A 1 214 ? 22.094 16.438 8.742 1 98.81 214 LEU A CA 1
ATOM 1741 C C . LEU A 1 214 ? 21.047 16.266 9.844 1 98.81 214 LEU A C 1
ATOM 1743 O O . LEU A 1 214 ? 21.234 15.453 10.758 1 98.81 214 LEU A O 1
ATOM 1747 N N . ALA A 1 215 ? 19.969 17.047 9.82 1 98.88 215 ALA A N 1
ATOM 1748 C CA . ALA A 1 215 ? 18.75 16.766 10.555 1 98.88 215 ALA A CA 1
ATOM 1749 C C . ALA A 1 215 ? 17.766 15.977 9.695 1 98.88 215 ALA A C 1
ATOM 1751 O O . ALA A 1 215 ? 17.219 16.516 8.711 1 98.88 215 ALA A O 1
ATOM 1752 N N . VAL A 1 216 ? 17.516 14.75 10.055 1 98.75 216 VAL A N 1
ATOM 1753 C CA . VAL A 1 216 ? 16.734 13.859 9.211 1 98.75 216 VAL A CA 1
ATOM 1754 C C . VAL A 1 216 ? 15.477 13.422 9.945 1 98.75 216 VAL A C 1
ATOM 1756 O O . VAL A 1 216 ? 15.555 12.742 10.977 1 98.75 216 VAL A O 1
ATOM 1759 N N . TYR A 1 217 ? 14.344 13.789 9.367 1 97.69 217 TYR A N 1
ATOM 1760 C CA . TYR A 1 217 ? 13.062 13.383 9.922 1 97.69 217 TYR A CA 1
ATOM 1761 C C . TYR A 1 217 ? 12.617 12.047 9.336 1 97.69 217 TYR A C 1
ATOM 1763 O O . TYR A 1 217 ? 12.609 11.867 8.117 1 97.69 217 TYR A O 1
ATOM 1771 N N . THR A 1 218 ? 12.266 11.156 10.188 1 95.88 218 THR A N 1
ATOM 1772 C CA . THR A 1 218 ? 11.602 9.93 9.773 1 95.88 218 THR A CA 1
ATOM 1773 C C . THR A 1 218 ? 10.812 9.312 10.922 1 95.88 218 THR A C 1
ATOM 1775 O O . THR A 1 218 ? 11.055 9.641 12.086 1 95.88 218 THR A O 1
ATOM 1778 N N . LYS A 1 219 ? 9.812 8.617 10.594 1 93.12 219 LYS A N 1
ATOM 1779 C CA . LYS A 1 219 ? 9.016 7.844 11.539 1 93.12 219 LYS A CA 1
ATOM 1780 C C . LYS A 1 219 ? 9.125 6.352 11.258 1 93.12 219 LYS A C 1
ATOM 1782 O O . LYS A 1 219 ? 8.703 5.883 10.195 1 93.12 219 LYS A O 1
ATOM 1787 N N . TRP A 1 220 ? 9.547 5.656 12.234 1 91.81 220 TRP A N 1
ATOM 1788 C CA . TRP A 1 220 ? 9.883 4.246 12.102 1 91.81 220 TRP A CA 1
ATOM 1789 C C . TRP A 1 220 ? 8.695 3.449 11.578 1 91.81 220 TRP A C 1
ATOM 1791 O O . TRP A 1 220 ? 8.844 2.607 10.688 1 91.81 220 TRP A O 1
ATOM 1801 N N . SER A 1 221 ? 7.516 3.799 11.969 1 87.81 221 SER A N 1
ATOM 1802 C CA . SER A 1 221 ? 6.332 3.002 11.656 1 87.81 221 SER A CA 1
ATOM 1803 C C . SER A 1 221 ? 5.508 3.646 10.555 1 87.81 221 SER A C 1
ATOM 1805 O O . SER A 1 221 ? 4.336 3.311 10.367 1 87.81 221 SER A O 1
ATOM 1807 N N . SER A 1 222 ? 6.055 4.562 9.852 1 91.06 222 SER A N 1
ATOM 1808 C CA . SER A 1 222 ? 5.328 5.262 8.797 1 91.06 222 SER A CA 1
ATOM 1809 C C . SER A 1 222 ? 6.051 5.148 7.457 1 91.06 222 SER A C 1
ATOM 1811 O O . SER A 1 222 ? 6.922 5.965 7.148 1 91.06 222 SER A O 1
ATOM 1813 N N . PRO A 1 223 ? 5.574 4.234 6.641 1 94.19 223 PRO A N 1
ATOM 1814 C CA . PRO A 1 223 ? 6.211 4.062 5.332 1 94.19 223 PRO A CA 1
ATOM 1815 C C . PRO A 1 223 ? 6.277 5.363 4.535 1 94.19 223 PRO A C 1
ATOM 1817 O O . PRO A 1 223 ? 7.195 5.551 3.729 1 94.19 223 PRO A O 1
ATOM 1820 N N . ARG A 1 224 ? 5.438 6.27 4.766 1 94.38 224 ARG A N 1
ATOM 1821 C CA . ARG A 1 224 ? 5.387 7.512 4 1 94.38 224 ARG A CA 1
ATOM 1822 C C . ARG A 1 224 ? 6.578 8.406 4.328 1 94.38 224 ARG A C 1
ATOM 1824 O O . ARG A 1 224 ? 6.84 9.383 3.623 1 94.38 224 ARG A O 1
ATOM 1831 N N . ARG A 1 225 ? 7.359 8.086 5.414 1 95.75 225 ARG A N 1
ATOM 1832 C CA . ARG A 1 225 ? 8.539 8.859 5.789 1 95.75 225 ARG A CA 1
ATOM 1833 C C . ARG A 1 225 ? 9.82 8.109 5.426 1 95.75 225 ARG A C 1
ATOM 1835 O O . ARG A 1 225 ? 10.914 8.5 5.84 1 95.75 225 ARG A O 1
ATOM 1842 N N . ALA A 1 226 ? 9.695 6.988 4.812 1 96.25 226 ALA A N 1
ATOM 1843 C CA . ALA A 1 226 ? 10.758 6.203 4.184 1 96.25 226 ALA A CA 1
ATOM 1844 C C . ALA A 1 226 ? 11.828 5.816 5.191 1 96.25 226 ALA A C 1
ATOM 1846 O O . ALA A 1 226 ? 13.023 6.012 4.941 1 96.25 226 ALA A O 1
ATOM 1847 N N . PRO A 1 227 ? 11.508 5.211 6.289 1 96.44 227 PRO A N 1
ATOM 1848 C CA . PRO A 1 227 ? 12.484 4.949 7.344 1 96.44 227 PRO A CA 1
ATOM 1849 C C . PRO A 1 227 ? 13.555 3.943 6.926 1 96.44 227 PRO A C 1
ATOM 1851 O O . PRO A 1 227 ? 14.695 4.012 7.395 1 96.44 227 PRO A O 1
ATOM 1854 N N . ILE A 1 228 ? 13.258 2.994 6.055 1 96.44 228 ILE A N 1
ATOM 1855 C CA . ILE A 1 228 ? 14.227 1.995 5.617 1 96.44 228 ILE A CA 1
ATOM 1856 C C . ILE A 1 228 ? 15.102 2.574 4.508 1 96.44 228 ILE A C 1
ATOM 1858 O O . ILE A 1 228 ? 16.328 2.605 4.629 1 96.44 228 ILE A O 1
ATOM 1862 N N . ASN A 1 229 ? 14.5 3.176 3.553 1 96.62 229 ASN A N 1
ATOM 1863 C CA . ASN A 1 229 ? 15.18 3.68 2.363 1 96.62 229 ASN A CA 1
ATOM 1864 C C . ASN A 1 229 ? 16.172 4.789 2.713 1 96.62 229 ASN A C 1
ATOM 1866 O O . ASN A 1 229 ? 17.297 4.789 2.238 1 96.62 229 ASN A O 1
ATOM 1870 N N . ILE A 1 230 ? 15.75 5.668 3.59 1 97.44 230 ILE A N 1
ATOM 1871 C CA . ILE A 1 230 ? 16.578 6.836 3.887 1 97.44 230 ILE A CA 1
ATOM 1872 C C . ILE A 1 230 ? 17.844 6.402 4.617 1 97.44 230 ILE A C 1
ATOM 1874 O O . ILE A 1 230 ? 18.922 6.969 4.395 1 97.44 230 ILE A O 1
ATOM 1878 N N . GLN A 1 231 ? 17.781 5.387 5.469 1 97.81 231 GLN A N 1
ATOM 1879 C CA . GLN A 1 231 ? 18.969 4.895 6.164 1 97.81 231 GLN A CA 1
ATOM 1880 C C . GLN A 1 231 ? 19.969 4.289 5.184 1 97.81 231 GLN A C 1
ATOM 1882 O O . GLN A 1 231 ? 21.172 4.555 5.273 1 97.81 231 GLN A O 1
ATOM 1887 N N . ILE A 1 232 ? 19.438 3.514 4.266 1 97.62 232 ILE A N 1
ATOM 1888 C CA . ILE A 1 232 ? 20.297 2.848 3.287 1 97.62 232 ILE A CA 1
ATOM 1889 C C . ILE A 1 232 ? 20.969 3.887 2.391 1 97.62 232 ILE A C 1
ATOM 1891 O O . ILE A 1 232 ? 22.172 3.854 2.189 1 97.62 232 ILE A O 1
ATOM 1895 N N . VAL A 1 233 ? 20.203 4.832 1.921 1 97.75 233 VAL A N 1
ATOM 1896 C CA . VAL A 1 233 ? 20.703 5.855 1.005 1 97.75 233 VAL A CA 1
ATOM 1897 C C . VAL A 1 233 ? 21.75 6.723 1.709 1 97.75 233 VAL A C 1
ATOM 1899 O O . VAL A 1 233 ? 22.797 7.02 1.142 1 97.75 233 VAL A O 1
ATOM 1902 N N . LEU A 1 234 ? 21.469 7.055 2.949 1 98.5 234 LEU A N 1
ATOM 1903 C CA . LEU A 1 234 ? 22.391 7.922 3.68 1 98.5 234 LEU A CA 1
ATOM 1904 C C . LEU A 1 234 ? 23.672 7.18 4.023 1 98.5 234 LEU A C 1
ATOM 1906 O O . LEU A 1 234 ? 24.75 7.777 4.043 1 98.5 234 LEU A O 1
ATOM 1910 N N . GLU A 1 235 ? 23.578 5.852 4.316 1 97.88 235 GLU A N 1
ATOM 1911 C CA . GLU A 1 235 ? 24.781 5.059 4.562 1 97.88 235 GLU A CA 1
ATOM 1912 C C . GLU A 1 235 ? 25.672 5.008 3.326 1 97.88 235 GLU A C 1
ATOM 1914 O O . GLU A 1 235 ? 26.875 5.25 3.414 1 97.88 235 GLU A O 1
ATOM 1919 N N . ASN A 1 236 ? 25.062 4.738 2.24 1 97.69 236 ASN A N 1
ATOM 1920 C CA . ASN A 1 236 ? 25.812 4.684 0.989 1 97.69 236 ASN A CA 1
ATOM 1921 C C . ASN A 1 236 ? 26.344 6.059 0.589 1 97.69 236 ASN A C 1
ATOM 1923 O O . ASN A 1 236 ? 27.469 6.18 0.093 1 97.69 236 ASN A O 1
ATOM 1927 N N . CYS A 1 237 ? 25.547 7.055 0.799 1 98.25 237 CYS A N 1
ATOM 1928 C CA . CYS A 1 237 ? 25.953 8.43 0.534 1 98.25 237 CYS A CA 1
ATOM 1929 C C . CYS A 1 237 ? 27.156 8.812 1.376 1 98.25 237 CYS A C 1
ATOM 1931 O O . CYS A 1 237 ? 28.109 9.43 0.871 1 98.25 237 CYS A O 1
ATOM 1933 N N . ARG A 1 238 ? 27.125 8.453 2.639 1 98.19 238 ARG A N 1
ATOM 1934 C CA . ARG A 1 238 ? 28.234 8.727 3.559 1 98.19 238 ARG A CA 1
ATOM 1935 C C . ARG A 1 238 ? 29.531 8.109 3.059 1 98.19 238 ARG A C 1
ATOM 1937 O O . ARG A 1 238 ? 30.578 8.742 3.098 1 98.19 238 ARG A O 1
ATOM 1944 N N . GLN A 1 239 ? 29.469 6.898 2.572 1 96.88 239 GLN A N 1
ATOM 1945 C CA . GLN A 1 239 ? 30.641 6.211 2.041 1 96.88 239 GLN A CA 1
ATOM 1946 C C . GLN A 1 239 ? 31.203 6.945 0.826 1 96.88 239 GLN A C 1
ATOM 1948 O O . GLN A 1 239 ? 32.406 7.117 0.707 1 96.88 239 GLN A O 1
ATOM 1953 N N . LEU A 1 240 ? 30.344 7.398 0.004 1 97.12 240 LEU A N 1
ATOM 1954 C CA . LEU A 1 240 ? 30.766 8.117 -1.193 1 97.12 240 LEU A CA 1
ATOM 1955 C C . LEU A 1 240 ? 31.453 9.438 -0.827 1 97.12 240 LEU A C 1
ATOM 1957 O O . LEU A 1 240 ? 32.469 9.781 -1.405 1 97.12 240 LEU A O 1
ATOM 1961 N N . LEU A 1 241 ? 30.891 10.125 0.1 1 97.69 241 LEU A N 1
ATOM 1962 C CA . LEU A 1 241 ? 31.438 11.422 0.495 1 97.69 241 LEU A CA 1
ATOM 1963 C C . LEU A 1 241 ? 32.75 11.266 1.263 1 97.69 241 LEU A C 1
ATOM 1965 O O . LEU A 1 241 ? 33.656 12.094 1.135 1 97.69 241 LEU A O 1
ATOM 1969 N N . ARG A 1 242 ? 32.844 10.18 2.031 1 97.25 242 ARG A N 1
ATOM 1970 C CA . ARG A 1 242 ? 34.062 9.922 2.77 1 97.25 242 ARG A CA 1
ATOM 1971 C C . ARG A 1 242 ? 35.25 9.734 1.822 1 97.25 242 ARG A C 1
ATOM 1973 O O . ARG A 1 242 ? 36.375 10.141 2.133 1 97.25 242 ARG A O 1
ATOM 1980 N N . ALA A 1 243 ? 34.969 9.18 0.734 1 95.5 243 ALA A N 1
ATOM 1981 C CA . ALA A 1 243 ? 36 9.008 -0.282 1 95.5 243 ALA A CA 1
ATOM 1982 C C . ALA A 1 243 ? 36.531 10.352 -0.784 1 95.5 243 ALA A C 1
ATOM 1984 O O . ALA A 1 243 ? 37.625 10.445 -1.318 1 95.5 243 ALA A O 1
ATOM 1985 N N . LYS A 1 244 ? 35.781 11.391 -0.546 1 93.25 244 LYS A N 1
ATOM 1986 C CA . LYS A 1 244 ? 36.156 12.742 -0.953 1 93.25 244 LYS A CA 1
ATOM 1987 C C . LYS A 1 244 ? 36.562 13.578 0.248 1 93.25 244 LYS A C 1
ATOM 1989 O O . LYS A 1 244 ? 36.719 14.797 0.145 1 93.25 244 LYS A O 1
ATOM 1994 N N . GLY A 1 245 ? 36.594 12.977 1.391 1 94.44 245 GLY A N 1
ATOM 1995 C CA . GLY A 1 245 ? 37.094 13.633 2.586 1 94.44 245 GLY A CA 1
ATOM 1996 C C . GLY A 1 245 ? 36 14.328 3.381 1 94.44 245 GLY A C 1
ATOM 1997 O O . GLY A 1 245 ? 36.312 15.172 4.238 1 94.44 245 GLY A O 1
ATOM 1998 N N . ILE A 1 246 ? 34.781 14.086 3.074 1 96.38 246 ILE A N 1
ATOM 1999 C CA . ILE A 1 246 ? 33.688 14.703 3.779 1 96.38 246 ILE A CA 1
ATOM 2000 C C . ILE A 1 246 ? 32.906 13.633 4.539 1 96.38 246 ILE A C 1
ATOM 2002 O O . ILE A 1 246 ? 32.5 12.617 3.957 1 96.38 246 ILE A O 1
ATOM 2006 N N . ASP A 1 247 ? 32.625 13.82 5.781 1 97.31 247 ASP A N 1
ATOM 2007 C CA . ASP A 1 247 ? 31.828 12.891 6.559 1 97.31 247 ASP A CA 1
ATOM 2008 C C . ASP A 1 247 ? 30.422 13.438 6.773 1 97.31 247 ASP A C 1
ATOM 2010 O O . ASP A 1 247 ? 30.188 14.648 6.676 1 97.31 247 ASP A O 1
ATOM 2014 N N . LEU A 1 248 ? 29.5 12.531 7.02 1 98.12 248 LEU A N 1
ATOM 2015 C CA . LEU A 1 248 ? 28.125 12.914 7.336 1 98.12 248 LEU A CA 1
ATOM 2016 C C . LEU A 1 248 ? 27.812 12.633 8.797 1 98.12 248 LEU A C 1
ATOM 2018 O O . LEU A 1 248 ? 27.969 11.508 9.273 1 98.12 248 LEU A O 1
ATOM 2022 N N . LYS A 1 249 ? 27.469 13.625 9.516 1 98.5 249 LYS A N 1
ATOM 2023 C CA . LYS A 1 249 ? 26.891 13.453 10.844 1 98.5 249 LYS A CA 1
ATOM 2024 C C . LYS A 1 249 ? 25.359 13.438 10.781 1 98.5 249 LYS A C 1
ATOM 2026 O O . LYS A 1 249 ? 24.734 14.492 10.672 1 98.5 249 LYS A O 1
ATOM 2031 N N . ILE A 1 250 ? 24.781 12.266 10.906 1 98.69 250 ILE A N 1
ATOM 2032 C CA . ILE A 1 250 ? 23.344 12.07 10.688 1 98.69 250 ILE A CA 1
ATOM 2033 C C . ILE A 1 250 ? 22.609 12.07 12.023 1 98.69 250 ILE A C 1
ATOM 2035 O O . ILE A 1 250 ? 22.938 11.281 12.914 1 98.69 250 ILE A O 1
ATOM 2039 N N . GLN A 1 251 ? 21.656 12.953 12.18 1 98.75 251 GLN A N 1
ATOM 2040 C CA . GLN A 1 251 ? 20.797 13 13.352 1 98.75 251 GLN A CA 1
ATOM 2041 C C . GLN A 1 251 ? 19.328 12.797 12.977 1 98.75 251 GLN A C 1
ATOM 2043 O O . GLN A 1 251 ? 18.719 13.672 12.367 1 98.75 251 GLN A O 1
ATOM 2048 N N . TYR A 1 252 ? 18.844 11.625 13.359 1 98.31 252 TYR A N 1
ATOM 2049 C CA . TYR A 1 252 ? 17.453 11.312 13.117 1 98.31 252 TYR A CA 1
ATOM 2050 C C . TYR A 1 252 ? 16.562 11.836 14.242 1 98.31 252 TYR A C 1
ATOM 2052 O O . TYR A 1 252 ? 16.984 11.875 15.398 1 98.31 252 TYR A O 1
ATOM 2060 N N . PHE A 1 253 ? 15.328 12.195 13.859 1 97.62 253 PHE A N 1
ATOM 2061 C CA . PHE A 1 253 ? 14.32 12.523 14.859 1 97.62 253 PHE A CA 1
ATOM 2062 C C . PHE A 1 253 ? 12.922 12.18 14.352 1 97.62 253 PHE A C 1
ATOM 2064 O O . PHE A 1 253 ? 12.727 11.969 13.156 1 97.62 253 PHE A O 1
ATOM 2071 N N . GLY A 1 254 ? 11.945 11.984 15.25 1 93.69 254 GLY A N 1
ATOM 2072 C CA . GLY A 1 254 ? 10.57 11.703 14.883 1 93.69 254 GLY A CA 1
ATOM 2073 C C . GLY A 1 254 ? 10.102 10.328 15.32 1 93.69 254 GLY A C 1
ATOM 2074 O O . GLY A 1 254 ? 8.922 10 15.195 1 93.69 254 GLY A O 1
ATOM 2075 N N . THR A 1 255 ? 11.07 9.531 15.773 1 92.19 255 THR A N 1
ATOM 2076 C CA . THR A 1 255 ? 10.781 8.172 16.219 1 92.19 255 THR A CA 1
ATOM 2077 C C . THR A 1 255 ? 11.242 7.965 17.656 1 92.19 255 THR A C 1
ATOM 2079 O O . THR A 1 255 ? 12.172 8.641 18.125 1 92.19 255 THR A O 1
ATOM 2082 N N . GLY A 1 256 ? 10.609 7.027 18.312 1 91.25 256 GLY A N 1
ATOM 2083 C CA . GLY A 1 256 ? 11.016 6.719 19.672 1 91.25 256 GLY A CA 1
ATOM 2084 C C . GLY A 1 256 ? 12.484 6.359 19.781 1 91.25 256 GLY A C 1
ATOM 2085 O O . GLY A 1 256 ? 13.047 5.711 18.891 1 91.25 256 GLY A O 1
ATOM 2086 N N . ARG A 1 257 ? 13.047 6.613 20.891 1 93.19 257 ARG A N 1
ATOM 2087 C CA . ARG A 1 257 ? 14.484 6.492 21.109 1 93.19 257 ARG A CA 1
ATOM 2088 C C . ARG A 1 257 ? 14.914 5.027 21.125 1 93.19 257 ARG A C 1
ATOM 2090 O O . ARG A 1 257 ? 16.109 4.723 21 1 93.19 257 ARG A O 1
ATOM 2097 N N . SER A 1 258 ? 13.992 4.148 21.25 1 93.5 258 SER A N 1
ATOM 2098 C CA . SER A 1 258 ? 14.32 2.732 21.359 1 93.5 258 SER A CA 1
ATOM 2099 C C . SER A 1 258 ? 14.664 2.137 20 1 93.5 258 SER A C 1
ATOM 2101 O O . SER A 1 258 ? 15.227 1.042 19.922 1 93.5 258 SER A O 1
ATOM 2103 N N . LYS A 1 259 ? 14.297 2.779 19 1 94.38 259 LYS A N 1
ATOM 2104 C CA . LYS A 1 259 ? 14.562 2.246 17.672 1 94.38 259 LYS A CA 1
ATOM 2105 C C . LYS A 1 259 ? 16.031 2.441 17.281 1 94.38 259 LYS A C 1
ATOM 2107 O O . LYS A 1 259 ? 16.594 3.52 17.484 1 94.38 259 LYS A O 1
ATOM 2112 N N . ARG A 1 260 ? 16.641 1.405 16.703 1 95.06 260 ARG A N 1
ATOM 2113 C CA . ARG A 1 260 ? 18.062 1.418 16.328 1 95.06 260 ARG A CA 1
ATOM 2114 C C . ARG A 1 260 ? 18.25 1.6 14.836 1 95.06 260 ARG A C 1
ATOM 2116 O O . ARG A 1 260 ? 17.891 0.718 14.047 1 95.06 260 ARG A O 1
ATOM 2123 N N . PHE A 1 261 ? 18.781 2.68 14.492 1 96.44 261 PHE A N 1
ATOM 2124 C CA . PHE A 1 261 ? 19.109 2.941 13.094 1 96.44 261 PHE A CA 1
ATOM 2125 C C . PHE A 1 261 ? 20.469 2.338 12.734 1 96.44 261 PHE A C 1
ATOM 2127 O O . PHE A 1 261 ? 21.266 2.014 13.617 1 96.44 261 PHE A O 1
ATOM 2134 N N . ILE A 1 262 ? 20.766 2.129 11.445 1 97 262 ILE A N 1
ATOM 2135 C CA . ILE A 1 262 ? 22 1.462 11.039 1 97 262 ILE A CA 1
ATOM 2136 C C . ILE A 1 262 ? 23.141 2.484 10.945 1 97 262 ILE A C 1
ATOM 2138 O O . ILE A 1 262 ? 24.297 2.117 10.789 1 97 262 ILE A O 1
ATOM 2142 N N . ASN A 1 263 ? 22.812 3.732 11.023 1 97.31 263 ASN A N 1
ATOM 2143 C CA . ASN A 1 263 ? 23.766 4.848 11.031 1 97.31 263 ASN A CA 1
ATOM 2144 C C . ASN A 1 263 ? 23.172 6.062 11.758 1 97.31 263 ASN A C 1
ATOM 2146 O O . ASN A 1 263 ? 21.984 6.102 12.047 1 97.31 263 ASN A O 1
ATOM 2150 N N . GLY A 1 264 ? 24.062 6.945 12.219 1 97.69 264 GLY A N 1
ATOM 2151 C CA . GLY A 1 264 ? 23.625 8.188 12.844 1 97.69 264 GLY A CA 1
ATOM 2152 C C . GLY A 1 264 ? 23.094 7.996 14.25 1 97.69 264 GLY A C 1
ATOM 2153 O O . GLY A 1 264 ? 23.266 6.926 14.844 1 97.69 264 GLY A O 1
ATOM 2154 N N . GLU A 1 265 ? 22.531 9.109 14.734 1 97.88 265 GLU A N 1
ATOM 2155 C CA . GLU A 1 265 ? 21.969 9.141 16.078 1 97.88 265 GLU A CA 1
ATOM 2156 C C . GLU A 1 265 ? 20.469 9.367 16.062 1 97.88 265 GLU A C 1
ATOM 2158 O O . GLU A 1 265 ? 19.969 10.188 15.281 1 97.88 265 GLU A O 1
ATOM 2163 N N . ASN A 1 266 ? 19.781 8.586 16.812 1 97.88 266 ASN A N 1
ATOM 2164 C CA . ASN A 1 266 ? 18.344 8.773 17 1 97.88 266 ASN A CA 1
ATOM 2165 C C . ASN A 1 266 ? 18.062 9.68 18.203 1 97.88 266 ASN A C 1
ATOM 2167 O O . ASN A 1 266 ? 18.188 9.266 19.344 1 97.88 266 ASN A O 1
ATOM 2171 N N . LEU A 1 267 ? 17.562 10.859 17.922 1 97.94 267 LEU A N 1
ATOM 2172 C CA . LEU A 1 267 ? 17.344 11.852 18.969 1 97.94 267 LEU A CA 1
ATOM 2173 C C . LEU A 1 267 ? 15.969 11.688 19.594 1 97.94 267 LEU A C 1
ATOM 2175 O O . LEU A 1 267 ? 15.656 12.32 20.609 1 97.94 267 LEU A O 1
ATOM 2179 N N . GLY A 1 268 ? 15.117 10.82 18.953 1 96.25 268 GLY A N 1
ATOM 2180 C CA . GLY A 1 268 ? 13.781 10.609 19.469 1 96.25 268 GLY A CA 1
ATOM 2181 C C . GLY A 1 268 ? 12.789 11.656 19 1 96.25 268 GLY A C 1
ATOM 2182 O O . GLY A 1 268 ? 12.984 12.281 17.969 1 96.25 268 GLY A O 1
ATOM 2183 N N . LYS A 1 269 ? 11.664 11.672 19.656 1 91.81 269 LYS A N 1
ATOM 2184 C CA . LYS A 1 269 ? 10.656 12.711 19.438 1 91.81 269 LYS A CA 1
ATOM 2185 C C . LYS A 1 269 ? 11.008 13.984 20.188 1 91.81 269 LYS A C 1
ATOM 2187 O O . LYS A 1 269 ? 11.219 13.961 21.406 1 91.81 269 LYS A O 1
ATOM 2192 N N . LEU A 1 270 ? 11.078 15.062 19.469 1 92.62 270 LEU A N 1
ATOM 2193 C CA . LEU A 1 270 ? 11.602 16.297 20.047 1 92.62 270 LEU A CA 1
ATOM 2194 C C . LEU A 1 270 ? 10.484 17.328 20.234 1 92.62 270 LEU A C 1
ATOM 2196 O O . LEU A 1 270 ? 9.516 17.344 19.469 1 92.62 270 LEU A O 1
ATOM 2200 N N . THR A 1 271 ? 10.664 18.141 21.219 1 86.19 271 THR A N 1
ATOM 2201 C CA . THR A 1 271 ? 9.789 19.297 21.438 1 86.19 271 THR A CA 1
ATOM 2202 C C . THR A 1 271 ? 10.172 20.438 20.5 1 86.19 271 THR A C 1
ATOM 2204 O O . THR A 1 271 ? 11.258 20.438 19.922 1 86.19 271 THR A O 1
ATOM 2207 N N . PRO A 1 272 ? 9.312 21.406 20.359 1 86.94 272 PRO A N 1
ATOM 2208 C CA . PRO A 1 272 ? 9.625 22.531 19.469 1 86.94 272 PRO A CA 1
ATOM 2209 C C . PRO A 1 272 ? 10.922 23.25 19.844 1 86.94 272 PRO A C 1
ATOM 2211 O O . PRO A 1 272 ? 11.75 23.516 18.969 1 86.94 272 PRO A O 1
ATOM 2214 N N . PRO A 1 273 ? 11.25 23.484 21.125 1 91.88 273 PRO A N 1
ATOM 2215 C CA . PRO A 1 273 ? 12.539 24.094 21.453 1 91.88 273 PRO A CA 1
ATOM 2216 C C . PRO A 1 273 ? 13.727 23.219 21.062 1 91.88 273 PRO A C 1
ATOM 2218 O O . PRO A 1 273 ? 14.742 23.734 20.578 1 91.88 273 PRO A O 1
ATOM 2221 N N . GLU A 1 274 ? 13.562 21.922 21.25 1 95.25 274 GLU A N 1
ATOM 2222 C CA . GLU A 1 274 ? 14.617 21 20.875 1 95.25 274 GLU A CA 1
ATOM 2223 C C . GLU A 1 274 ? 14.789 20.969 19.359 1 95.25 274 GLU A C 1
ATOM 2225 O O . GLU A 1 274 ? 15.914 20.875 18.859 1 95.25 274 GLU A O 1
ATOM 2230 N N . LEU A 1 275 ? 13.719 21.031 18.688 1 95.38 275 LEU A N 1
ATOM 2231 C CA . LEU A 1 275 ? 13.75 21.078 17.234 1 95.38 275 LEU A CA 1
ATOM 2232 C C . LEU A 1 275 ? 14.461 22.344 16.734 1 95.38 275 LEU A C 1
ATOM 2234 O O . LEU A 1 275 ? 15.289 22.281 15.836 1 95.38 275 LEU A O 1
ATOM 2238 N N . ASN A 1 276 ? 14.117 23.422 17.375 1 95.25 276 ASN A N 1
ATOM 2239 C CA . ASN A 1 276 ? 14.773 24.672 17.016 1 95.25 276 ASN A CA 1
ATOM 2240 C C . ASN A 1 276 ? 16.297 24.578 17.156 1 95.25 276 ASN A C 1
ATOM 2242 O O . ASN A 1 276 ? 17.031 24.984 16.266 1 95.25 276 ASN A O 1
ATOM 2246 N N . ARG A 1 277 ? 16.75 24 18.219 1 97.06 277 ARG A N 1
ATOM 2247 C CA . ARG A 1 277 ? 18.188 23.828 18.453 1 97.06 277 ARG A CA 1
ATOM 2248 C C . ARG A 1 277 ? 18.797 22.922 17.406 1 97.06 277 ARG A C 1
ATOM 2250 O O . ARG A 1 277 ? 19.875 23.219 16.875 1 97.06 277 ARG A O 1
ATOM 2257 N N . LEU A 1 278 ? 18.109 21.875 17.078 1 98.31 278 LEU A N 1
ATOM 2258 C CA . LEU A 1 278 ? 18.594 20.938 16.078 1 98.31 278 LEU A CA 1
ATOM 2259 C C . LEU A 1 278 ? 18.688 21.594 14.711 1 98.31 278 LEU A C 1
ATOM 2261 O O . LEU A 1 278 ? 19.734 21.5 14.047 1 98.31 278 LEU A O 1
ATOM 2265 N N . TYR A 1 279 ? 17.641 22.297 14.312 1 98.06 279 TYR A N 1
ATOM 2266 C CA . TYR A 1 279 ? 17.594 22.938 13 1 98.06 279 TYR A CA 1
ATOM 2267 C C . TYR A 1 279 ? 18.672 24 12.875 1 98.06 279 TYR A C 1
ATOM 2269 O O . TYR A 1 279 ? 19.234 24.203 11.789 1 98.06 279 TYR A O 1
ATOM 2277 N N . GLN A 1 280 ? 19 24.656 13.961 1 95.38 280 GLN A N 1
ATOM 2278 C CA . GLN A 1 280 ? 20 25.719 13.953 1 95.38 280 GLN A CA 1
ATOM 2279 C C . GLN A 1 280 ? 21.422 25.141 13.898 1 95.38 280 GLN A C 1
ATOM 2281 O O . GLN A 1 280 ? 22.344 25.781 13.375 1 95.38 280 GLN A O 1
ATOM 2286 N N . SER A 1 281 ? 21.594 23.969 14.422 1 96.12 281 SER A N 1
ATOM 2287 C CA . SER A 1 281 ? 22.922 23.375 14.5 1 96.12 281 SER A CA 1
ATOM 2288 C C . SER A 1 281 ? 23.234 22.531 13.258 1 96.12 281 SER A C 1
ATOM 2290 O O . SER A 1 281 ? 24.406 22.266 12.969 1 96.12 281 SER A O 1
ATOM 2292 N N . ALA A 1 282 ? 22.25 22.141 12.516 1 98.12 282 ALA A N 1
ATOM 2293 C CA . ALA A 1 282 ? 22.438 21.281 11.344 1 98.12 282 ALA A CA 1
ATOM 2294 C C . ALA A 1 282 ? 22.781 22.109 10.109 1 98.12 282 ALA A C 1
ATOM 2296 O O . ALA A 1 282 ? 22.531 23.328 10.078 1 98.12 282 ALA A O 1
ATOM 2297 N N . ASP A 1 283 ? 23.375 21.469 9.133 1 98.06 283 ASP A N 1
ATOM 2298 C CA . ASP A 1 283 ? 23.719 22.125 7.879 1 98.06 283 ASP A CA 1
ATOM 2299 C C . ASP A 1 283 ? 22.594 21.969 6.855 1 98.06 283 ASP A C 1
ATOM 2301 O O . ASP A 1 283 ? 22.344 22.891 6.074 1 98.06 283 ASP A O 1
ATOM 2305 N N . PHE A 1 284 ? 21.984 20.828 6.797 1 98.62 284 PHE A N 1
ATOM 2306 C CA . PHE A 1 284 ? 20.875 20.547 5.895 1 98.62 284 PHE A CA 1
ATOM 2307 C C . PHE A 1 284 ? 19.781 19.75 6.609 1 98.62 284 PHE A C 1
ATOM 2309 O O . PHE A 1 284 ? 20.062 19.016 7.559 1 98.62 284 PHE A O 1
ATOM 2316 N N . GLY A 1 285 ? 18.547 19.969 6.18 1 98.75 285 GLY A N 1
ATOM 2317 C CA . GLY A 1 285 ? 17.406 19.172 6.641 1 98.75 285 GLY A CA 1
ATOM 2318 C C . GLY A 1 285 ? 16.844 18.266 5.574 1 98.75 285 GLY A C 1
ATOM 2319 O O . GLY A 1 285 ? 16.797 18.625 4.398 1 98.75 285 GLY A O 1
ATOM 2320 N N . ILE A 1 286 ? 16.469 17.078 5.957 1 98.62 286 ILE A N 1
ATOM 2321 C CA . ILE A 1 286 ? 15.797 16.109 5.113 1 98.62 286 ILE A CA 1
ATOM 2322 C C . ILE A 1 286 ? 14.555 15.586 5.824 1 98.62 286 ILE A C 1
ATOM 2324 O O . ILE A 1 286 ? 14.625 15.133 6.969 1 98.62 286 ILE A O 1
ATOM 2328 N N . ALA A 1 287 ? 13.422 15.703 5.203 1 97.44 287 ALA A N 1
ATOM 2329 C CA . ALA A 1 287 ? 12.164 15.156 5.703 1 97.44 287 ALA A CA 1
ATOM 2330 C C . ALA A 1 287 ? 11.352 14.531 4.578 1 97.44 287 ALA A C 1
ATOM 2332 O O . ALA A 1 287 ? 10.469 15.172 4.008 1 97.44 287 ALA A O 1
ATOM 2333 N N . PRO A 1 288 ? 11.633 13.227 4.324 1 94.81 288 PRO A N 1
ATOM 2334 C CA . PRO A 1 288 ? 10.945 12.578 3.203 1 94.81 288 PRO A CA 1
ATOM 2335 C C . PRO A 1 288 ? 9.43 12.562 3.377 1 94.81 288 PRO A C 1
ATOM 2337 O O . PRO A 1 288 ? 8.93 12.219 4.453 1 94.81 288 PRO A O 1
ATOM 2340 N N . SER A 1 289 ? 8.727 12.961 2.406 1 94.19 289 SER A N 1
ATOM 2341 C CA . SER A 1 289 ? 7.277 12.828 2.275 1 94.19 289 SER A CA 1
ATOM 2342 C C . SER A 1 289 ? 6.906 12.094 0.992 1 94.19 289 SER A C 1
ATOM 2344 O O . SER A 1 289 ? 6.887 12.688 -0.087 1 94.19 289 SER A O 1
ATOM 2346 N N . MET A 1 290 ? 6.516 10.844 1.162 1 94.75 290 MET A N 1
ATOM 2347 C CA . MET A 1 290 ? 6.258 10.039 -0.028 1 94.75 290 MET A CA 1
ATOM 2348 C C . MET A 1 290 ? 4.801 10.156 -0.46 1 94.75 290 MET A C 1
ATOM 2350 O O . MET A 1 290 ? 4.461 9.852 -1.605 1 94.75 290 MET A O 1
ATOM 2354 N N . THR A 1 291 ? 3.945 10.5 0.435 1 94.62 291 THR A N 1
ATOM 2355 C CA . THR A 1 291 ? 2.555 10.805 0.119 1 94.62 291 THR A CA 1
ATOM 2356 C C . THR A 1 291 ? 2.242 12.273 0.413 1 94.62 291 THR A C 1
ATOM 2358 O O . THR A 1 291 ? 2.844 13.172 -0.179 1 94.62 291 THR A O 1
ATOM 2361 N N . ASN A 1 292 ? 1.313 12.523 1.315 1 89.75 292 ASN A N 1
ATOM 2362 C CA . ASN A 1 292 ? 1.043 13.93 1.584 1 89.75 292 ASN A CA 1
ATOM 2363 C C . ASN A 1 292 ? 2.164 14.57 2.398 1 89.75 292 ASN A C 1
ATOM 2365 O O . ASN A 1 292 ? 2.842 13.898 3.17 1 89.75 292 ASN A O 1
ATOM 2369 N N . PHE A 1 293 ? 2.322 15.789 2.26 1 87.25 293 PHE A N 1
ATOM 2370 C CA . PHE A 1 293 ? 3.428 16.594 2.76 1 87.25 293 PHE A CA 1
ATOM 2371 C C . PHE A 1 293 ? 3.361 16.719 4.277 1 87.25 293 PHE A C 1
ATOM 2373 O O . PHE A 1 293 ? 2.277 16.672 4.863 1 87.25 293 PHE A O 1
ATOM 2380 N N . SER A 1 294 ? 4.5 16.703 4.945 1 87.12 294 SER A N 1
ATOM 2381 C CA . SER A 1 294 ? 4.625 16.969 6.375 1 87.12 294 SER A CA 1
ATOM 2382 C C . SER A 1 294 ? 4.863 18.453 6.641 1 87.12 294 SER A C 1
ATOM 2384 O O . SER A 1 294 ? 5.305 19.188 5.754 1 87.12 294 SER A O 1
ATOM 2386 N N . LEU A 1 295 ? 4.59 18.859 7.863 1 88.12 295 LEU A N 1
ATOM 2387 C CA . LEU A 1 295 ? 4.879 20.234 8.258 1 88.12 295 LEU A CA 1
ATOM 2388 C C . LEU A 1 295 ? 6.367 20.422 8.523 1 88.12 295 LEU A C 1
ATOM 2390 O O . LEU A 1 295 ? 6.859 21.562 8.555 1 88.12 295 LEU A O 1
ATOM 2394 N N . VAL A 1 296 ? 7.023 19.344 8.633 1 92.38 296 VAL A N 1
ATOM 2395 C CA . VAL A 1 296 ? 8.406 19.359 9.109 1 92.38 296 VAL A CA 1
ATOM 2396 C C . VAL A 1 296 ? 9.289 20.109 8.125 1 92.38 296 VAL A C 1
ATOM 2398 O O . VAL A 1 296 ? 10.109 20.938 8.523 1 92.38 296 VAL A O 1
ATOM 2401 N N . PRO A 1 297 ? 9.148 19.906 6.844 1 95.94 297 PRO A N 1
ATOM 2402 C CA . PRO A 1 297 ? 9.961 20.703 5.91 1 95.94 297 PRO A CA 1
ATOM 2403 C C . PRO A 1 297 ? 9.773 22.203 6.086 1 95.94 297 PRO A C 1
ATOM 2405 O O . PRO A 1 297 ? 10.75 22.953 6.043 1 95.94 297 PRO A O 1
ATOM 2408 N N . TYR A 1 298 ? 8.562 22.609 6.312 1 95.06 298 TYR A N 1
ATOM 2409 C CA . TYR A 1 298 ? 8.297 24.031 6.512 1 95.06 298 TYR A CA 1
ATOM 2410 C C . TYR A 1 298 ? 8.938 24.531 7.801 1 95.06 298 TYR A C 1
ATOM 2412 O O . TYR A 1 298 ? 9.43 25.656 7.859 1 95.06 298 TYR A O 1
ATOM 2420 N N . GLU A 1 299 ? 8.898 23.688 8.836 1 93.75 299 GLU A N 1
ATOM 2421 C CA . GLU A 1 299 ? 9.555 24.031 10.086 1 93.75 299 GLU A CA 1
ATOM 2422 C C . GLU A 1 299 ? 11.055 24.219 9.883 1 93.75 299 GLU A C 1
ATOM 2424 O O . GLU A 1 299 ? 11.633 25.203 10.375 1 93.75 299 GLU A O 1
ATOM 2429 N N . MET A 1 300 ? 11.648 23.328 9.172 1 97.06 300 MET A N 1
ATOM 2430 C CA . MET A 1 300 ? 13.07 23.422 8.852 1 97.06 300 MET A CA 1
ATOM 2431 C C . MET A 1 300 ? 13.383 24.703 8.102 1 97.06 300 MET A C 1
ATOM 2433 O O . MET A 1 300 ? 14.258 25.469 8.516 1 97.06 300 MET A O 1
ATOM 2437 N N . MET A 1 301 ? 12.609 25 7.105 1 97.25 301 MET A N 1
ATOM 2438 C CA . MET A 1 301 ? 12.812 26.172 6.273 1 97.25 301 MET A CA 1
ATOM 2439 C C . MET A 1 301 ? 12.617 27.453 7.082 1 97.25 301 MET A C 1
ATOM 2441 O O . MET A 1 301 ? 13.359 28.422 6.902 1 97.25 301 MET A O 1
ATOM 2445 N N . SER A 1 302 ? 11.656 27.375 7.926 1 96 302 SER A N 1
ATOM 2446 C CA . SER A 1 302 ? 11.328 28.547 8.734 1 96 302 SER A CA 1
ATOM 2447 C C . SER A 1 302 ? 12.516 28.969 9.602 1 96 302 SER A C 1
ATOM 2449 O O . SER A 1 302 ? 12.742 30.172 9.805 1 96 302 SER A O 1
ATOM 2451 N N . THR A 1 303 ? 13.297 28.094 10.062 1 96.75 303 THR A N 1
ATOM 2452 C CA . THR A 1 303 ? 14.43 28.375 10.938 1 96.75 303 THR A CA 1
ATOM 2453 C C . THR A 1 303 ? 15.656 28.781 10.125 1 96.75 303 THR A C 1
ATOM 2455 O O . THR A 1 303 ? 16.688 29.156 10.695 1 96.75 303 THR A O 1
ATOM 2458 N N . GLY A 1 304 ? 15.578 28.656 8.812 1 96.94 304 GLY A N 1
ATOM 2459 C CA . GLY A 1 304 ? 16.703 28.953 7.945 1 96.94 304 GLY A CA 1
ATOM 2460 C C . GLY A 1 304 ? 17.516 27.734 7.566 1 96.94 304 GLY A C 1
ATOM 2461 O O . GLY A 1 304 ? 18.578 27.859 6.961 1 96.94 304 GLY A O 1
ATOM 2462 N N . LEU A 1 305 ? 17.094 26.578 7.941 1 98.12 305 LEU A N 1
ATOM 2463 C CA . LEU A 1 305 ? 17.781 25.328 7.574 1 98.12 305 LEU A CA 1
ATOM 2464 C C . LEU A 1 305 ? 17.531 25 6.109 1 98.12 305 LEU A C 1
ATOM 2466 O O . LEU A 1 305 ? 16.391 24.844 5.688 1 98.12 305 LEU A O 1
ATOM 2470 N N . PRO A 1 306 ? 18.609 24.953 5.254 1 98.19 306 PRO A N 1
ATOM 2471 C CA . PRO A 1 306 ? 18.391 24.516 3.871 1 98.19 306 PRO A CA 1
ATOM 2472 C C . PRO A 1 306 ? 17.797 23.109 3.785 1 98.19 306 PRO A C 1
ATOM 2474 O O . PRO A 1 306 ? 18.25 22.203 4.484 1 98.19 306 PRO A O 1
ATOM 2477 N N . LEU A 1 307 ? 16.812 22.969 2.922 1 98.44 307 LEU A N 1
ATOM 2478 C CA . LEU A 1 307 ? 16.047 21.734 2.814 1 98.44 307 LEU A CA 1
ATOM 2479 C C . LEU A 1 307 ? 16.438 20.938 1.576 1 98.44 307 LEU A C 1
ATOM 2481 O O . LEU A 1 307 ? 16.594 21.516 0.493 1 98.44 307 LEU A O 1
ATOM 2485 N N . ILE A 1 308 ? 16.656 19.672 1.724 1 98.38 308 ILE A N 1
ATOM 2486 C CA . ILE A 1 308 ? 16.75 18.734 0.615 1 98.38 308 ILE A CA 1
ATOM 2487 C C . ILE A 1 308 ? 15.469 17.906 0.537 1 98.38 308 ILE A C 1
ATOM 2489 O O . ILE A 1 308 ? 15.023 17.344 1.54 1 98.38 308 ILE A O 1
ATOM 2493 N N . ASP A 1 309 ? 14.828 17.875 -0.59 1 97.81 309 ASP A N 1
ATOM 2494 C CA . ASP A 1 309 ? 13.641 17.062 -0.823 1 97.81 309 ASP A CA 1
ATOM 2495 C C . ASP A 1 309 ? 13.844 16.109 -2.004 1 97.81 309 ASP A C 1
ATOM 2497 O O . ASP A 1 309 ? 14.625 16.406 -2.91 1 97.81 309 ASP A O 1
ATOM 2501 N N . PHE A 1 310 ? 13.141 15.055 -1.956 1 97.12 310 PHE A N 1
ATOM 2502 C CA . PHE A 1 310 ? 13.391 14.016 -2.947 1 97.12 310 PHE A CA 1
ATOM 2503 C C . PHE A 1 310 ? 12.367 14.086 -4.074 1 97.12 310 PHE A C 1
ATOM 2505 O O . PHE A 1 310 ? 11.18 14.305 -3.828 1 97.12 310 PHE A O 1
ATOM 2512 N N . LYS A 1 311 ? 12.82 13.859 -5.285 1 95.75 311 LYS A N 1
ATOM 2513 C CA . LYS A 1 311 ? 12 13.922 -6.492 1 95.75 311 LYS A CA 1
ATOM 2514 C C . LYS A 1 311 ? 10.922 12.844 -6.477 1 95.75 311 LYS A C 1
ATOM 2516 O O . LYS A 1 311 ? 9.875 12.992 -7.117 1 95.75 311 LYS A O 1
ATOM 2521 N N . GLU A 1 312 ? 11.141 11.766 -5.77 1 93.88 312 GLU A N 1
ATOM 2522 C CA . GLU A 1 312 ? 10.195 10.656 -5.672 1 93.88 312 GLU A CA 1
ATOM 2523 C C . GLU A 1 312 ? 9.031 11 -4.746 1 93.88 312 GLU A C 1
ATOM 2525 O O . GLU A 1 312 ? 8.023 10.297 -4.723 1 93.88 312 GLU A O 1
ATOM 2530 N N . GLY A 1 313 ? 9.18 12.07 -3.963 1 94.25 313 GLY A N 1
ATOM 2531 C CA . GLY A 1 313 ? 8.133 12.461 -3.031 1 94.25 313 GLY A CA 1
ATOM 2532 C C . GLY A 1 313 ? 7.16 13.469 -3.609 1 94.25 313 GLY A C 1
ATOM 2533 O O . GLY A 1 313 ? 7.035 13.586 -4.832 1 94.25 313 GLY A O 1
ATOM 2534 N N . THR A 1 314 ? 6.438 14.156 -2.727 1 94.62 314 THR A N 1
ATOM 2535 C CA . THR A 1 314 ? 5.352 15.031 -3.16 1 94.62 314 THR A CA 1
ATOM 2536 C C . THR A 1 314 ? 5.707 16.5 -2.918 1 94.62 314 THR A C 1
ATOM 2538 O O . THR A 1 314 ? 4.859 17.375 -3.057 1 94.62 314 THR A O 1
ATOM 2541 N N . GLY A 1 315 ? 6.914 16.797 -2.535 1 94.25 315 GLY A N 1
ATOM 2542 C CA . GLY A 1 315 ? 7.344 18.156 -2.207 1 94.25 315 GLY A CA 1
ATOM 2543 C C . GLY A 1 315 ? 7.07 19.156 -3.316 1 94.25 315 GLY A C 1
ATOM 2544 O O . GLY A 1 315 ? 6.734 20.312 -3.051 1 94.25 315 GLY A O 1
ATOM 2545 N N . SER A 1 316 ? 7.121 18.719 -4.559 1 94.12 316 SER A N 1
ATOM 2546 C CA . SER A 1 316 ? 6.957 19.609 -5.699 1 94.12 316 SER A CA 1
ATOM 2547 C C . SER A 1 316 ? 5.547 20.188 -5.75 1 94.12 316 SER A C 1
ATOM 2549 O O . SER A 1 316 ? 5.312 21.203 -6.406 1 94.12 316 SER A O 1
ATOM 2551 N N . TYR A 1 317 ? 4.598 19.578 -5.035 1 94.12 317 TYR A N 1
ATOM 2552 C CA . TYR A 1 317 ? 3.232 20.094 -4.969 1 94.12 317 TYR A CA 1
ATOM 2553 C C . TYR A 1 317 ? 3.109 21.188 -3.916 1 94.12 317 TYR A C 1
ATOM 2555 O O . TYR A 1 317 ? 2.131 21.938 -3.904 1 94.12 317 TYR A O 1
ATOM 2563 N N . PHE A 1 318 ? 4.109 21.266 -3.021 1 94.81 318 PHE A N 1
ATOM 2564 C CA . PHE A 1 318 ? 3.941 22.109 -1.845 1 94.81 318 PHE A CA 1
ATOM 2565 C C . PHE A 1 318 ? 5.055 23.141 -1.758 1 94.81 318 PHE A C 1
ATOM 2567 O O . PHE A 1 318 ? 4.879 24.203 -1.144 1 94.81 318 PHE A O 1
ATOM 2574 N N . LEU A 1 319 ? 6.168 22.797 -2.354 1 95.69 319 LEU A N 1
ATOM 2575 C CA . LEU A 1 319 ? 7.332 23.672 -2.303 1 95.69 319 LEU A CA 1
ATOM 2576 C C . LEU A 1 319 ? 7.477 24.453 -3.605 1 95.69 319 LEU A C 1
ATOM 2578 O O . LEU A 1 319 ? 7.09 23.969 -4.672 1 95.69 319 LEU A O 1
ATOM 2582 N N . LYS A 1 320 ? 8 25.641 -3.492 1 95.12 320 LYS A N 1
ATOM 2583 C CA . LYS A 1 320 ? 8.281 26.453 -4.672 1 95.12 320 LYS A CA 1
ATOM 2584 C C . LYS A 1 320 ? 9.688 26.219 -5.195 1 95.12 320 LYS A C 1
ATOM 2586 O O . LYS A 1 320 ? 10.609 25.969 -4.414 1 95.12 320 LYS A O 1
ATOM 2591 N N . ASP A 1 321 ? 9.789 26.375 -6.484 1 95.44 321 ASP A N 1
ATOM 2592 C CA . ASP A 1 321 ? 11.109 26.25 -7.098 1 95.44 321 ASP A CA 1
ATOM 2593 C C . ASP A 1 321 ? 12.086 27.266 -6.5 1 95.44 321 ASP A C 1
ATOM 2595 O O . ASP A 1 321 ? 11.727 28.438 -6.285 1 95.44 321 ASP A O 1
ATOM 2599 N N . GLY A 1 322 ? 13.219 26.781 -6.199 1 96.88 322 GLY A N 1
ATOM 2600 C CA . GLY A 1 322 ? 14.25 27.672 -5.68 1 96.88 322 GLY A CA 1
ATOM 2601 C C . GLY A 1 322 ? 14.258 27.75 -4.164 1 96.88 322 GLY A C 1
ATOM 2602 O O . GLY A 1 322 ? 15.078 28.469 -3.58 1 96.88 322 GLY A O 1
ATOM 2603 N N . THR A 1 323 ? 13.398 26.969 -3.504 1 98.06 323 THR A N 1
ATOM 2604 C CA . THR A 1 323 ? 13.32 27.062 -2.051 1 98.06 323 THR A CA 1
ATOM 2605 C C . THR A 1 323 ? 13.93 25.828 -1.397 1 98.06 323 THR A C 1
ATOM 2607 O O . THR A 1 323 ? 14.031 25.75 -0.171 1 98.06 323 THR A O 1
ATOM 2610 N N . TYR A 1 324 ? 14.352 24.859 -2.178 1 97.94 324 TYR A N 1
ATOM 2611 C CA . TYR A 1 324 ? 14.914 23.609 -1.674 1 97.94 324 TYR A CA 1
ATOM 2612 C C . TYR A 1 324 ? 15.859 22.984 -2.695 1 97.94 324 TYR A C 1
ATOM 2614 O O . TYR A 1 324 ? 15.875 23.391 -3.861 1 97.94 324 TYR A O 1
ATOM 2622 N N . PHE A 1 325 ? 16.719 22.109 -2.273 1 98.19 325 PHE A N 1
ATOM 2623 C CA . PHE A 1 325 ? 17.547 21.297 -3.154 1 98.19 325 PHE A CA 1
ATOM 2624 C C . PHE A 1 325 ? 16.844 20 -3.523 1 98.19 325 PHE A C 1
ATOM 2626 O O . PHE A 1 325 ? 16.484 19.203 -2.648 1 98.19 325 PHE A O 1
ATOM 2633 N N . ALA A 1 326 ? 16.609 19.828 -4.797 1 97.81 326 ALA A N 1
ATOM 2634 C CA . ALA A 1 326 ? 15.977 18.609 -5.281 1 97.81 326 ALA A CA 1
ATOM 2635 C C . ALA A 1 326 ? 17.016 17.516 -5.527 1 97.81 326 ALA A C 1
ATOM 2637 O O . ALA A 1 326 ? 18.078 17.781 -6.113 1 97.81 326 ALA A O 1
ATOM 2638 N N . SER A 1 327 ? 16.781 16.359 -5.031 1 97.88 327 SER A N 1
ATOM 2639 C CA . SER A 1 327 ? 17.641 15.195 -5.223 1 97.88 327 SER A CA 1
ATOM 2640 C C . SER A 1 327 ? 16.828 13.93 -5.457 1 97.88 327 SER A C 1
ATOM 2642 O O . SER A 1 327 ? 15.703 13.812 -4.984 1 97.88 327 SER A O 1
ATOM 2644 N N . HIS A 1 328 ? 17.328 13.008 -6.266 1 96.38 328 HIS A N 1
ATOM 2645 C CA . HIS A 1 328 ? 16.781 11.656 -6.238 1 96.38 328 HIS A CA 1
ATOM 2646 C C . HIS A 1 328 ? 17.094 10.961 -4.922 1 96.38 328 HIS A C 1
ATOM 2648 O O . HIS A 1 328 ? 18.125 11.234 -4.297 1 96.38 328 HIS A O 1
ATOM 2654 N N . LEU A 1 329 ? 16.219 10.094 -4.543 1 96.19 329 LEU A N 1
ATOM 2655 C CA . LEU A 1 329 ? 16.438 9.266 -3.361 1 96.19 329 LEU A CA 1
ATOM 2656 C C . LEU A 1 329 ? 17.406 8.125 -3.666 1 96.19 329 LEU A C 1
ATOM 2658 O O . LEU A 1 329 ? 17.031 6.949 -3.584 1 96.19 329 LEU A O 1
ATOM 2662 N N . ASP A 1 330 ? 18.531 8.445 -4.043 1 95.38 330 ASP A N 1
ATOM 2663 C CA . ASP A 1 330 ? 19.656 7.523 -4.246 1 95.38 330 ASP A CA 1
ATOM 2664 C C . ASP A 1 330 ? 20.969 8.148 -3.795 1 95.38 330 ASP A C 1
ATOM 2666 O O . ASP A 1 330 ? 21.094 9.375 -3.734 1 95.38 330 ASP A O 1
ATOM 2670 N N . GLU A 1 331 ? 21.906 7.316 -3.477 1 97.62 331 GLU A N 1
ATOM 2671 C CA . GLU A 1 331 ? 23.125 7.723 -2.787 1 97.62 331 GLU A CA 1
ATOM 2672 C C . GLU A 1 331 ? 23.984 8.633 -3.67 1 97.62 331 GLU A C 1
ATOM 2674 O O . GLU A 1 331 ? 24.609 9.57 -3.178 1 97.62 331 GLU A O 1
ATOM 2679 N N . ARG A 1 332 ? 24.016 8.43 -4.941 1 96.81 332 ARG A N 1
ATOM 2680 C CA . ARG A 1 332 ? 24.891 9.195 -5.836 1 96.81 332 ARG A CA 1
ATOM 2681 C C . ARG A 1 332 ? 24.359 10.617 -6.023 1 96.81 332 ARG A C 1
ATOM 2683 O O . ARG A 1 332 ? 25.125 11.578 -5.887 1 96.81 332 ARG A 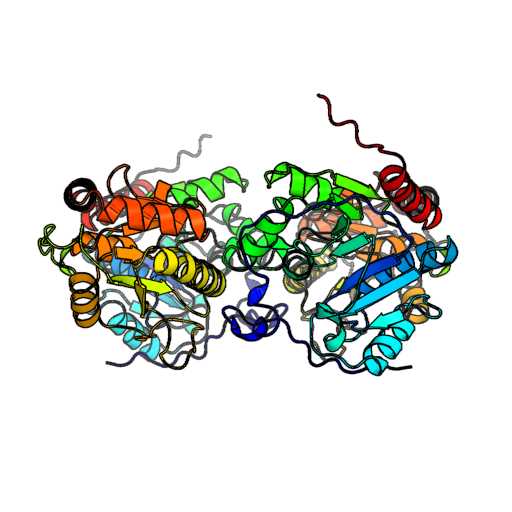O 1
ATOM 2690 N N . ASP A 1 333 ? 23.094 10.695 -6.301 1 97.88 333 ASP A N 1
ATOM 2691 C CA . ASP A 1 333 ? 22.516 12.016 -6.508 1 97.88 333 ASP A CA 1
ATOM 2692 C C . ASP A 1 333 ? 22.516 12.828 -5.219 1 97.88 333 ASP A C 1
ATOM 2694 O O . ASP A 1 333 ? 22.766 14.039 -5.242 1 97.88 333 ASP A O 1
ATOM 2698 N N . LEU A 1 334 ? 22.25 12.18 -4.102 1 98.44 334 LEU A N 1
ATOM 2699 C CA . LEU A 1 334 ? 22.266 12.867 -2.818 1 98.44 334 LEU A CA 1
ATOM 2700 C C . LEU A 1 334 ? 23.672 13.367 -2.488 1 98.44 334 LEU A C 1
ATOM 2702 O O . LEU A 1 334 ? 23.844 14.508 -2.053 1 98.44 334 LEU A O 1
ATOM 2706 N N . ALA A 1 335 ? 24.703 12.492 -2.727 1 98.31 335 ALA A N 1
ATOM 2707 C CA . ALA A 1 335 ? 26.094 12.898 -2.502 1 98.31 335 ALA A CA 1
ATOM 2708 C C . ALA A 1 335 ? 26.453 14.102 -3.367 1 98.31 335 ALA A C 1
ATOM 2710 O O . ALA A 1 335 ? 27.078 15.055 -2.887 1 98.31 335 ALA A O 1
ATOM 2711 N N . LYS A 1 336 ? 26.031 14.031 -4.594 1 97.88 336 LYS A N 1
ATOM 2712 C CA . LYS A 1 336 ? 26.297 15.133 -5.52 1 97.88 336 LYS A CA 1
ATOM 2713 C C . LYS A 1 336 ? 25.609 16.406 -5.07 1 97.88 336 LYS A C 1
ATOM 2715 O O . LYS A 1 336 ? 26.203 17.484 -5.102 1 97.88 336 LYS A O 1
ATOM 2720 N N . THR A 1 337 ? 24.375 16.297 -4.656 1 98.38 337 THR A N 1
ATOM 2721 C CA . THR A 1 337 ? 23.594 17.438 -4.207 1 98.38 337 THR A CA 1
ATOM 2722 C C . THR A 1 337 ? 24.25 18.109 -3 1 98.38 337 THR A C 1
ATOM 2724 O O . THR A 1 337 ? 24.422 19.328 -2.975 1 98.38 337 THR A O 1
ATOM 2727 N N . LEU A 1 338 ? 24.688 17.328 -2.025 1 98.06 338 LEU A N 1
ATOM 2728 C CA . LEU A 1 338 ? 25.312 17.844 -0.817 1 98.06 338 LEU A CA 1
ATOM 2729 C C . LEU A 1 338 ? 26.656 18.5 -1.142 1 98.06 338 LEU A C 1
ATOM 2731 O O . LEU A 1 338 ? 26.938 19.609 -0.7 1 98.06 338 LEU A O 1
ATOM 2735 N N . ALA A 1 339 ? 27.469 17.812 -1.95 1 96.56 339 ALA A N 1
ATOM 2736 C CA . ALA A 1 339 ? 28.781 18.328 -2.318 1 96.56 339 ALA A CA 1
ATOM 2737 C C . ALA A 1 339 ? 28.672 19.641 -3.098 1 96.56 339 ALA A C 1
ATOM 2739 O O . ALA A 1 339 ? 29.391 20.594 -2.82 1 96.56 339 ALA A O 1
ATOM 2740 N N . ASN A 1 340 ? 27.734 19.672 -4.043 1 96.75 340 ASN A N 1
ATOM 2741 C CA . ASN A 1 340 ? 27.547 20.859 -4.867 1 96.75 340 ASN A CA 1
ATOM 2742 C C . ASN A 1 340 ? 27.062 22.047 -4.039 1 96.75 340 ASN A C 1
ATOM 2744 O O . ASN A 1 340 ? 27.516 23.172 -4.238 1 96.75 340 ASN A O 1
ATOM 2748 N N . ALA A 1 341 ? 26.141 21.797 -3.137 1 97.06 341 ALA A N 1
ATOM 2749 C CA . ALA A 1 341 ? 25.625 22.859 -2.275 1 97.06 341 ALA A CA 1
ATOM 2750 C C . ALA A 1 341 ? 26.75 23.438 -1.413 1 97.06 341 ALA A C 1
ATOM 2752 O O . ALA A 1 341 ? 26.875 24.672 -1.311 1 97.06 341 ALA A O 1
ATOM 2753 N N . CYS A 1 342 ? 27.578 22.609 -0.834 1 95.69 342 CYS A N 1
ATOM 2754 C CA . CYS A 1 342 ? 28.672 23.062 0.017 1 95.69 342 CYS A CA 1
ATOM 2755 C C . CYS A 1 342 ? 29.703 23.844 -0.792 1 95.69 342 CYS A C 1
ATOM 2757 O O . CYS A 1 342 ? 30.234 24.844 -0.317 1 95.69 342 CYS A O 1
ATOM 2759 N N . ALA A 1 343 ? 29.906 23.438 -1.991 1 94.94 343 ALA A N 1
ATOM 2760 C CA . ALA A 1 343 ? 30.891 24.078 -2.859 1 94.94 343 ALA A CA 1
ATOM 2761 C C . ALA A 1 343 ? 30.391 25.438 -3.344 1 94.94 343 ALA A C 1
ATOM 2763 O O . ALA A 1 343 ? 31.188 26.281 -3.791 1 94.94 343 ALA A O 1
ATOM 2764 N N . ASN A 1 344 ? 29.062 25.641 -3.256 1 95.88 344 ASN A N 1
ATOM 2765 C CA . ASN A 1 344 ? 28.453 26.875 -3.732 1 95.88 344 ASN A CA 1
ATOM 2766 C C . ASN A 1 344 ? 27.5 27.469 -2.689 1 95.88 344 ASN A C 1
ATOM 2768 O O . ASN A 1 344 ? 26.297 27.578 -2.924 1 95.88 344 ASN A O 1
ATOM 2772 N N . PRO A 1 345 ? 28.062 28.047 -1.626 1 95.88 345 PRO A N 1
ATOM 2773 C CA . PRO A 1 345 ? 27.25 28.469 -0.493 1 95.88 345 PRO A CA 1
ATOM 2774 C C . PRO A 1 345 ? 26.25 29.562 -0.871 1 95.88 345 PRO A C 1
ATOM 2776 O O . PRO A 1 345 ? 25.219 29.719 -0.205 1 95.88 345 PRO A O 1
ATOM 2779 N N . ASP A 1 346 ? 26.453 30.234 -1.978 1 95.88 346 ASP A N 1
ATOM 2780 C CA . ASP A 1 346 ? 25.516 31.234 -2.447 1 95.88 346 ASP A CA 1
ATOM 2781 C C . ASP A 1 346 ? 24.172 30.594 -2.812 1 95.88 346 ASP A C 1
ATOM 2783 O O . ASP A 1 346 ? 23.125 31.219 -2.645 1 95.88 346 ASP A O 1
ATOM 2787 N N . THR A 1 347 ? 24.234 29.438 -3.299 1 96.62 347 THR A N 1
ATOM 2788 C CA . THR A 1 347 ? 22.984 28.734 -3.635 1 96.62 347 THR A CA 1
ATOM 2789 C C . THR A 1 347 ? 22.188 28.438 -2.375 1 96.62 347 THR A C 1
ATOM 2791 O O . THR A 1 347 ? 20.953 28.453 -2.402 1 96.62 347 THR A O 1
ATOM 2794 N N . ILE A 1 348 ? 22.875 28.188 -1.288 1 97.5 348 ILE A N 1
ATOM 2795 C CA . ILE A 1 348 ? 22.219 27.938 -0.008 1 97.5 348 ILE A CA 1
ATOM 2796 C C . ILE A 1 348 ? 21.516 29.219 0.466 1 97.5 348 ILE A C 1
ATOM 2798 O O . ILE A 1 348 ? 20.328 29.188 0.807 1 97.5 348 ILE A O 1
ATOM 2802 N N . SER A 1 349 ? 22.234 30.266 0.382 1 96.62 349 SER A N 1
ATOM 2803 C CA . SER A 1 349 ? 21.688 31.547 0.811 1 96.62 349 SER A CA 1
ATOM 2804 C C . SER A 1 349 ? 20.453 31.922 0.003 1 96.62 349 SER A C 1
ATOM 2806 O O . SER A 1 349 ? 19.453 32.375 0.565 1 96.62 349 SER A O 1
ATOM 2808 N N . ASN A 1 350 ? 20.562 31.734 -1.263 1 97.06 350 ASN A N 1
ATOM 2809 C CA . ASN A 1 350 ? 19.438 32.031 -2.143 1 97.06 350 ASN A CA 1
ATOM 2810 C C . ASN A 1 350 ? 18.219 31.188 -1.812 1 97.06 350 ASN A C 1
ATOM 2812 O O . ASN A 1 350 ? 17.094 31.703 -1.738 1 97.06 350 ASN A O 1
ATOM 2816 N N . GLN A 1 351 ? 18.422 29.938 -1.581 1 97 351 GLN A N 1
ATOM 2817 C CA . GLN A 1 351 ? 17.328 29.031 -1.263 1 97 351 GLN A CA 1
ATOM 2818 C C . GLN A 1 351 ? 16.672 29.406 0.06 1 97 351 GLN A C 1
ATOM 2820 O O . GLN A 1 351 ? 15.438 29.359 0.182 1 97 351 GLN A O 1
ATOM 2825 N N . VAL A 1 352 ? 17.453 29.75 1.01 1 97.62 352 VAL A N 1
ATOM 2826 C CA . VAL A 1 352 ? 16.953 30.109 2.33 1 97.62 352 VAL A CA 1
ATOM 2827 C C . VAL A 1 352 ? 16.125 31.391 2.234 1 97.62 352 VAL A C 1
ATOM 2829 O O . VAL A 1 352 ? 15.016 31.453 2.781 1 97.62 352 VAL A O 1
ATOM 2832 N N . GLN A 1 353 ? 16.594 32.312 1.468 1 97.06 353 GLN A N 1
ATOM 2833 C CA . GLN A 1 353 ? 15.875 33.594 1.305 1 97.06 353 GLN A CA 1
ATOM 2834 C C . GLN A 1 353 ? 14.562 33.375 0.557 1 97.06 353 GLN A C 1
ATOM 2836 O O . GLN A 1 353 ? 13.523 33.906 0.96 1 97.06 353 GLN A O 1
ATOM 2841 N N . ASN A 1 354 ? 14.648 32.656 -0.488 1 97.81 354 ASN A N 1
ATOM 2842 C CA . ASN A 1 354 ? 13.43 32.312 -1.229 1 97.81 354 ASN A CA 1
ATOM 2843 C C . ASN A 1 354 ? 12.422 31.578 -0.351 1 97.81 354 ASN A C 1
ATOM 2845 O O . ASN A 1 354 ? 11.219 31.812 -0.446 1 97.81 354 ASN A O 1
ATOM 2849 N N . GLY A 1 355 ? 12.945 30.672 0.482 1 97.06 355 GLY A N 1
ATOM 2850 C CA . GLY A 1 355 ? 12.094 29.922 1.397 1 97.06 355 GLY A CA 1
ATOM 2851 C C . GLY A 1 355 ? 11.375 30.812 2.395 1 97.06 355 GLY A C 1
ATOM 2852 O O . GLY A 1 355 ? 10.172 30.656 2.625 1 97.06 355 GLY A O 1
ATOM 2853 N N . GLN A 1 356 ? 12.102 31.781 2.902 1 96 356 GLN A N 1
ATOM 2854 C CA . GLN A 1 356 ? 11.508 32.719 3.855 1 96 356 GLN A CA 1
ATOM 2855 C C . GLN A 1 356 ? 10.391 33.531 3.213 1 96 356 GLN A C 1
ATOM 2857 O O . GLN A 1 356 ? 9.336 33.719 3.82 1 96 356 GLN A O 1
ATOM 2862 N N . ALA A 1 357 ? 10.609 33.969 2.027 1 96.06 357 ALA A N 1
ATOM 2863 C CA . ALA A 1 357 ? 9.602 34.719 1.299 1 96.06 357 ALA A CA 1
ATOM 2864 C C . ALA A 1 357 ? 8.375 33.875 1.011 1 96.06 357 ALA A C 1
ATOM 2866 O O . ALA A 1 357 ? 7.238 34.312 1.159 1 96.06 357 ALA A O 1
ATOM 2867 N N . PHE A 1 358 ? 8.609 32.656 0.67 1 96.44 358 PHE A N 1
ATOM 2868 C CA . PHE A 1 358 ? 7.543 31.734 0.333 1 96.44 358 PHE A CA 1
ATOM 2869 C C . PHE A 1 358 ? 6.676 31.438 1.552 1 96.44 358 PHE A C 1
ATOM 2871 O O . PHE A 1 358 ? 5.449 31.453 1.465 1 96.44 358 PHE A O 1
ATOM 2878 N N . LEU A 1 359 ? 7.258 31.156 2.705 1 95.19 359 LEU A N 1
ATOM 2879 C CA . LEU A 1 359 ? 6.547 30.75 3.912 1 95.19 359 LEU A CA 1
ATOM 2880 C C . LEU A 1 359 ? 5.59 31.844 4.379 1 95.19 359 LEU A C 1
ATOM 2882 O O . LEU A 1 359 ? 4.578 31.547 5.02 1 95.19 359 LEU A O 1
ATOM 2886 N N . LYS A 1 360 ? 5.812 33.062 3.998 1 92.56 360 LYS A N 1
ATOM 2887 C CA . LYS A 1 360 ? 4.957 34.156 4.371 1 92.56 360 LYS A CA 1
ATOM 2888 C C . LYS A 1 360 ? 3.633 34.125 3.615 1 92.56 360 LYS A C 1
ATOM 2890 O O . LYS A 1 360 ? 2.666 34.781 4.004 1 92.56 360 LYS A O 1
ATOM 2895 N N . THR A 1 361 ? 3.582 33.344 2.611 1 92.5 361 THR A N 1
ATOM 2896 C CA . THR A 1 361 ? 2.41 33.344 1.741 1 92.5 361 THR A CA 1
ATOM 2897 C C . THR A 1 361 ? 1.469 32.188 2.098 1 92.5 361 THR A C 1
ATOM 2899 O O . THR A 1 361 ? 0.356 32.094 1.572 1 92.5 361 THR A O 1
ATOM 2902 N N . ILE A 1 362 ? 1.849 31.266 3.043 1 93.62 362 ILE A N 1
ATOM 2903 C CA . ILE A 1 362 ? 1.063 30.062 3.229 1 93.62 362 ILE A CA 1
ATOM 2904 C C . ILE A 1 362 ? 0.722 29.891 4.707 1 93.62 362 ILE A C 1
ATOM 2906 O O . ILE A 1 362 ? 0.808 28.781 5.246 1 93.62 362 ILE A O 1
ATOM 2910 N N . GLY A 1 363 ? 0.365 30.906 5.391 1 90.5 363 GLY A N 1
ATOM 2911 C CA . GLY A 1 363 ? 0.036 30.875 6.809 1 90.5 363 GLY A CA 1
ATOM 2912 C C . GLY A 1 363 ? -1.365 30.359 7.082 1 90.5 363 GLY A C 1
ATOM 2913 O O . GLY A 1 363 ? -2.143 30.141 6.156 1 90.5 363 GLY A O 1
ATOM 2914 N N . TRP A 1 364 ? -1.703 30.203 8.367 1 92.31 364 TRP A N 1
ATOM 2915 C CA . TRP A 1 364 ? -2.984 29.672 8.828 1 92.31 364 TRP A CA 1
ATOM 2916 C C . TRP A 1 364 ? -4.117 30.641 8.508 1 92.31 364 TRP A C 1
ATOM 2918 O O . TRP A 1 364 ? -5.273 30.234 8.367 1 92.31 364 TRP A O 1
ATOM 2928 N N . ASP A 1 365 ? -3.816 31.875 8.367 1 93.06 365 ASP A N 1
ATOM 2929 C CA . ASP A 1 365 ? -4.828 32.875 8.016 1 93.06 365 ASP A CA 1
ATOM 2930 C C . ASP A 1 365 ? -5.465 32.531 6.664 1 93.06 365 ASP A C 1
ATOM 2932 O O . ASP A 1 365 ? -6.68 32.656 6.496 1 93.06 365 ASP A O 1
ATOM 2936 N N . ARG A 1 366 ? -4.645 32.156 5.812 1 94.12 366 ARG A N 1
ATOM 2937 C CA . ARG A 1 366 ? -5.145 31.797 4.492 1 94.12 366 ARG A CA 1
ATOM 2938 C C . ARG A 1 366 ? -5.996 30.531 4.57 1 94.12 366 ARG A C 1
ATOM 2940 O O . ARG A 1 366 ? -7.051 30.453 3.938 1 94.12 366 ARG A O 1
ATOM 2947 N N . THR A 1 367 ? -5.57 29.531 5.27 1 95.44 367 THR A N 1
ATOM 2948 C CA . THR A 1 367 ? -6.305 28.281 5.453 1 95.44 367 THR A CA 1
ATOM 2949 C C . THR A 1 367 ? -7.684 28.547 6.051 1 95.44 367 THR A C 1
ATOM 2951 O O . THR A 1 367 ? -8.688 28 5.598 1 95.44 367 THR A O 1
ATOM 2954 N N . GLU A 1 368 ? -7.719 29.438 7.039 1 95.69 368 GLU A N 1
ATOM 2955 C CA . GLU A 1 368 ? -8.977 29.828 7.668 1 95.69 368 GLU A CA 1
ATOM 2956 C C . GLU A 1 368 ? -9.922 30.469 6.66 1 95.69 368 GLU A C 1
ATOM 2958 O O . GLU A 1 368 ? -11.094 30.109 6.582 1 95.69 368 GLU A O 1
ATOM 2963 N N . LYS A 1 369 ? -9.406 31.375 5.93 1 96.88 369 LYS A N 1
ATOM 2964 C CA . LYS A 1 369 ? -10.203 32.062 4.926 1 96.88 369 LYS A CA 1
ATOM 2965 C C . LYS A 1 369 ? -10.773 31.094 3.904 1 96.88 369 LYS A C 1
ATOM 2967 O O . LYS A 1 369 ? -11.953 31.172 3.555 1 96.88 369 LYS A O 1
ATOM 2972 N N . ASP A 1 370 ? -9.93 30.203 3.443 1 97.56 370 ASP A N 1
ATOM 2973 C CA . ASP A 1 370 ? -10.359 29.188 2.48 1 97.56 370 ASP A CA 1
ATOM 2974 C C . ASP A 1 370 ? -11.516 28.359 3.035 1 97.56 370 ASP A C 1
ATOM 2976 O O . ASP A 1 370 ? -12.539 28.188 2.365 1 97.56 370 ASP A O 1
ATOM 2980 N N . MET A 1 371 ? -11.398 27.906 4.254 1 97.88 371 MET A N 1
ATOM 2981 C CA . MET A 1 371 ? -12.391 27.031 4.855 1 97.88 371 MET A CA 1
ATOM 2982 C C . MET A 1 371 ? -13.703 27.766 5.098 1 97.88 371 MET A C 1
ATOM 2984 O O . MET A 1 371 ? -14.781 27.25 4.82 1 97.88 371 MET A O 1
ATOM 2988 N N . LEU A 1 372 ? -13.609 28.969 5.609 1 97.44 372 LEU A N 1
ATOM 2989 C CA . LEU A 1 372 ? -14.812 29.75 5.883 1 97.44 372 LEU A CA 1
ATOM 2990 C C . LEU A 1 372 ? -15.562 30.062 4.594 1 97.44 372 LEU A C 1
ATOM 2992 O O . LEU A 1 372 ? -16.797 30.094 4.582 1 97.44 372 LEU A O 1
ATOM 2996 N N . ALA A 1 373 ? -14.844 30.297 3.516 1 97.38 373 ALA A N 1
ATOM 2997 C CA . ALA A 1 373 ? -15.477 30.547 2.223 1 97.38 373 ALA A CA 1
ATOM 2998 C C . ALA A 1 373 ? -16.25 29.312 1.748 1 97.38 373 ALA A C 1
ATOM 3000 O O . ALA A 1 373 ? -17.359 29.438 1.235 1 97.38 373 ALA A O 1
ATOM 3001 N N . ILE A 1 374 ? -15.672 28.156 1.918 1 97.5 374 ILE A N 1
ATOM 3002 C CA . ILE A 1 374 ? -16.312 26.906 1.529 1 97.5 374 ILE A CA 1
ATOM 3003 C C . ILE A 1 374 ? -17.594 26.719 2.334 1 97.5 374 ILE A C 1
ATOM 3005 O O . ILE A 1 374 ? -18.656 26.422 1.767 1 97.5 374 ILE A O 1
ATOM 3009 N N . ILE A 1 375 ? -17.516 26.922 3.633 1 96.5 375 ILE A N 1
ATOM 3010 C CA . ILE A 1 375 ? -18.656 26.719 4.523 1 96.5 375 ILE A CA 1
ATOM 3011 C C . ILE A 1 375 ? -19.734 27.75 4.207 1 96.5 375 ILE A C 1
ATOM 3013 O O . ILE A 1 375 ? -20.922 27.406 4.156 1 96.5 375 ILE A O 1
ATOM 3017 N N . ALA A 1 376 ? -19.359 28.953 3.969 1 94.44 376 ALA A N 1
ATOM 3018 C CA . ALA A 1 376 ? -20.312 30 3.629 1 94.44 376 ALA A CA 1
ATOM 3019 C C . ALA A 1 376 ? -21.094 29.656 2.359 1 94.44 376 ALA A C 1
ATOM 3021 O O . ALA A 1 376 ? -22.297 29.906 2.264 1 94.44 376 ALA A O 1
ATOM 3022 N N . ASN A 1 377 ? -20.422 29.078 1.436 1 94.62 377 ASN A N 1
ATOM 3023 C CA . ASN A 1 377 ? -21.047 28.719 0.167 1 94.62 377 ASN A CA 1
ATOM 3024 C C . ASN A 1 377 ? -22.094 27.609 0.351 1 94.62 377 ASN A C 1
ATOM 3026 O O . ASN A 1 377 ? -23.031 27.516 -0.433 1 94.62 377 ASN A O 1
ATOM 3030 N N . LEU A 1 378 ? -21.875 26.797 1.375 1 94.31 378 LEU A N 1
ATOM 3031 C CA . LEU A 1 378 ? -22.844 25.75 1.652 1 94.31 378 LEU A CA 1
ATOM 3032 C C . LEU A 1 378 ? -24.188 26.344 2.041 1 94.31 378 LEU A C 1
ATOM 3034 O O . LEU A 1 378 ? -25.234 25.766 1.756 1 94.31 378 LEU A O 1
ATOM 3038 N N . TYR A 1 379 ? -24.109 27.453 2.738 1 90.5 379 TYR A N 1
ATOM 3039 C CA . TYR A 1 379 ? -25.328 28.078 3.227 1 90.5 379 TYR A CA 1
ATOM 3040 C C . TYR A 1 379 ? -25.953 28.969 2.152 1 90.5 379 TYR A C 1
ATOM 3042 O O . TYR A 1 379 ? -27.156 29.219 2.172 1 90.5 379 TYR A O 1
ATOM 3050 N N . ALA A 1 380 ? -25.125 29.562 1.235 1 84 380 ALA A N 1
ATOM 3051 C CA . ALA A 1 380 ? -25.625 30.438 0.182 1 84 380 ALA A CA 1
ATOM 3052 C C . ALA A 1 380 ? -26.391 29.641 -0.873 1 84 380 ALA A C 1
ATOM 3054 O O . ALA A 1 380 ? -27.359 30.141 -1.463 1 84 380 ALA A O 1
ATOM 3055 N N . ASN A 1 381 ? -25.75 28.547 -1.423 1 61.69 381 ASN A N 1
ATOM 3056 C CA . ASN A 1 381 ? -26.375 27.812 -2.516 1 61.69 381 ASN A CA 1
ATOM 3057 C C . ASN A 1 381 ? -27.812 27.406 -2.164 1 61.69 381 ASN A C 1
ATOM 3059 O O . ASN A 1 381 ? -28.031 26.625 -1.245 1 61.69 381 ASN A O 1
ATOM 3063 N N . VAL A 1 382 ? -28.719 28.266 -2.291 1 48.09 382 VAL A N 1
ATOM 3064 C CA . VAL A 1 382 ? -30.156 28.062 -2.412 1 48.09 382 VAL A CA 1
ATOM 3065 C C . VAL A 1 382 ? -30.438 26.969 -3.428 1 48.09 382 VAL A C 1
ATOM 3067 O O . VAL A 1 382 ? -29.641 26.734 -4.344 1 48.09 382 VAL A O 1
ATOM 3070 N N . ASP A 1 383 ? -31.391 26.016 -3.209 1 44.66 383 ASP A N 1
ATOM 3071 C CA . ASP A 1 383 ? -31.938 24.953 -4.051 1 44.66 383 ASP A CA 1
ATOM 3072 C C . ASP A 1 383 ? -32.094 25.422 -5.496 1 44.66 383 ASP A C 1
ATOM 3074 O O . ASP A 1 383 ? -32.938 26.25 -5.789 1 44.66 383 ASP A O 1
ATOM 3078 N N . VAL A 1 384 ? -31.234 25.641 -6.184 1 32.66 384 VAL A N 1
ATOM 3079 C CA . VAL A 1 384 ? -31.594 25.734 -7.594 1 32.66 384 VAL A CA 1
ATOM 3080 C C . VAL A 1 384 ? -31.984 24.359 -8.125 1 32.66 384 VAL A C 1
ATOM 3082 O O . VAL A 1 384 ? -31.125 23.5 -8.328 1 32.66 384 VAL A O 1
ATOM 3085 N N . VAL A 1 385 ? -32.969 23.641 -7.547 1 30.88 385 VAL A N 1
ATOM 3086 C CA . VAL A 1 385 ? -33.562 22.609 -8.398 1 30.88 385 VAL A CA 1
ATOM 3087 C C . VAL A 1 385 ? -34 23.234 -9.727 1 30.88 385 VAL A C 1
ATOM 3089 O O . VAL A 1 385 ? -34.844 24.125 -9.75 1 30.88 385 VAL A O 1
ATOM 3092 N N . LYS A 1 386 ? -33.031 23.172 -10.641 1 25.62 386 LYS A N 1
ATOM 3093 C CA . LYS A 1 386 ? -33.625 23.266 -11.969 1 25.62 386 LYS A CA 1
ATOM 3094 C C . LYS A 1 386 ? -34.812 22.312 -12.086 1 25.62 386 LYS A C 1
ATOM 3096 O O . LYS A 1 386 ? -34.719 21.141 -11.75 1 25.62 386 LYS A O 1
ATOM 3101 N N . SER A 1 387 ? -35.969 22.906 -12.188 1 22.08 387 SER A N 1
ATOM 3102 C CA . SER A 1 387 ? -37.125 22.266 -12.828 1 22.08 387 SER A CA 1
ATOM 3103 C C . SER A 1 387 ? -36.719 21.594 -14.141 1 22.08 387 SER A C 1
ATOM 3105 O O . SER A 1 387 ? -35.875 22.125 -14.875 1 22.08 387 SER A O 1
ATOM 3107 N N . MET B 1 1 ? 2.713 -35.25 4.879 1 59.22 1 MET B N 1
ATOM 3108 C CA . MET B 1 1 ? 3.848 -34.594 5.523 1 59.22 1 MET B CA 1
ATOM 3109 C C . MET B 1 1 ? 3.531 -33.125 5.828 1 59.22 1 MET B C 1
ATOM 3111 O O . MET B 1 1 ? 2.898 -32.469 5.023 1 59.22 1 MET B O 1
ATOM 3115 N N . LYS B 1 2 ? 3.797 -32.656 7.02 1 73.94 2 LYS B N 1
ATOM 3116 C CA . LYS B 1 2 ? 3.551 -31.297 7.453 1 73.94 2 LYS B CA 1
ATOM 3117 C C . LYS B 1 2 ? 4.734 -30.391 7.113 1 73.94 2 LYS B C 1
ATOM 3119 O O . LYS B 1 2 ? 5.891 -30.812 7.219 1 73.94 2 LYS B O 1
ATOM 3124 N N . PRO B 1 3 ? 4.484 -29.297 6.508 1 74.06 3 PRO B N 1
ATOM 3125 C CA . PRO B 1 3 ? 5.602 -28.391 6.242 1 74.06 3 PRO B CA 1
ATOM 3126 C C . PRO B 1 3 ? 6.34 -27.984 7.512 1 74.06 3 PRO B C 1
ATOM 3128 O O . PRO B 1 3 ? 5.758 -27.984 8.602 1 74.06 3 PRO B O 1
ATOM 3131 N N . ALA B 1 4 ? 7.625 -27.672 7.316 1 72.75 4 ALA B N 1
ATOM 3132 C CA . ALA B 1 4 ? 8.414 -27.156 8.438 1 72.75 4 ALA B CA 1
ATOM 3133 C C . ALA B 1 4 ? 7.969 -25.734 8.805 1 72.75 4 ALA B C 1
ATOM 3135 O O . ALA B 1 4 ? 7.613 -24.938 7.934 1 72.75 4 ALA B O 1
ATOM 3136 N N . LYS B 1 5 ? 7.836 -25.516 10.125 1 69.31 5 LYS B N 1
ATOM 3137 C CA . LYS B 1 5 ? 7.496 -24.172 10.602 1 69.31 5 LYS B CA 1
ATOM 3138 C C . LYS B 1 5 ? 8.609 -23.188 10.297 1 69.31 5 LYS B C 1
ATOM 3140 O O . LYS B 1 5 ? 9.773 -23.438 10.617 1 69.31 5 LYS B O 1
ATOM 3145 N N . THR B 1 6 ? 8.375 -22.359 9.367 1 66.12 6 THR B N 1
ATOM 3146 C CA . THR B 1 6 ? 9.391 -21.359 9.055 1 66.12 6 THR B CA 1
ATOM 3147 C C . THR B 1 6 ? 9.195 -20.109 9.906 1 66.12 6 THR B C 1
ATOM 3149 O O . THR B 1 6 ? 8.062 -19.734 10.227 1 66.12 6 THR B O 1
ATOM 3152 N N . LYS B 1 7 ? 10.227 -19.5 10.477 1 56.91 7 LYS B N 1
ATOM 3153 C CA . LYS B 1 7 ? 10.234 -18.359 11.391 1 56.91 7 LYS B CA 1
ATOM 3154 C C . LYS B 1 7 ? 10.148 -17.047 10.617 1 56.91 7 LYS B C 1
ATOM 3156 O O . LYS B 1 7 ? 10.398 -15.969 11.18 1 56.91 7 LYS B O 1
ATOM 3161 N N . PHE B 1 8 ? 9.82 -17.234 9.289 1 57.44 8 PHE B N 1
ATOM 3162 C CA . PHE B 1 8 ? 9.859 -15.969 8.562 1 57.44 8 PHE B CA 1
ATOM 3163 C C . PHE B 1 8 ? 8.555 -15.203 8.719 1 57.44 8 PHE B C 1
ATOM 3165 O O . PHE B 1 8 ? 7.473 -15.789 8.609 1 57.44 8 PHE B O 1
ATOM 3172 N N . SER B 1 9 ? 8.641 -14.086 9.398 1 57.16 9 SER B N 1
ATOM 3173 C CA . SER B 1 9 ? 7.48 -13.211 9.469 1 57.16 9 SER B CA 1
ATOM 3174 C C . SER B 1 9 ? 7.68 -11.961 8.609 1 57.16 9 SER B C 1
ATOM 3176 O O . SER B 1 9 ? 8.812 -11.578 8.312 1 57.16 9 SER B O 1
ATOM 3178 N N . ASP B 1 10 ? 6.656 -11.539 7.98 1 60.53 10 ASP B N 1
ATOM 3179 C CA . ASP B 1 10 ? 6.719 -10.266 7.266 1 60.53 10 ASP B CA 1
ATOM 3180 C C . ASP B 1 10 ? 7.367 -9.18 8.125 1 60.53 10 ASP B C 1
ATOM 3182 O O . ASP B 1 10 ? 7.125 -9.117 9.336 1 60.53 10 ASP B O 1
ATOM 3186 N N . ALA B 1 11 ? 8.297 -8.555 7.422 1 60.81 11 ALA B N 1
ATOM 3187 C CA . ALA B 1 11 ? 8.961 -7.473 8.141 1 60.81 11 ALA B CA 1
ATOM 3188 C C . ALA B 1 11 ? 7.957 -6.41 8.578 1 60.81 11 ALA B C 1
ATOM 3190 O O . ALA B 1 11 ? 7.168 -5.918 7.766 1 60.81 11 ALA B O 1
ATOM 3191 N N . PRO B 1 12 ? 7.941 -6.098 9.867 1 71.62 12 PRO B N 1
ATOM 3192 C CA . PRO B 1 12 ? 7.121 -4.957 10.289 1 71.62 12 PRO B CA 1
ATOM 3193 C C . PRO B 1 12 ? 7.543 -3.648 9.625 1 71.62 12 PRO B C 1
ATOM 3195 O O . PRO B 1 12 ? 8.688 -3.523 9.172 1 71.62 12 PRO B O 1
ATOM 3198 N N . ASP B 1 13 ? 6.664 -2.846 9.531 1 75.5 13 ASP B N 1
ATOM 3199 C CA . ASP B 1 13 ? 6.98 -1.531 8.977 1 75.5 13 ASP B CA 1
ATOM 3200 C C . ASP B 1 13 ? 8.156 -0.895 9.711 1 75.5 13 ASP B C 1
ATOM 3202 O O . ASP B 1 13 ? 8.25 -0.983 10.938 1 75.5 13 ASP B O 1
ATOM 3206 N N . GLY B 1 14 ? 9.07 -0.409 8.969 1 76.12 14 GLY B N 1
ATOM 3207 C CA . GLY B 1 14 ? 10.18 0.377 9.477 1 76.12 14 GLY B CA 1
ATOM 3208 C C . GLY B 1 14 ? 11.344 -0.473 9.953 1 76.12 14 GLY B C 1
ATOM 3209 O O . GLY B 1 14 ? 12.406 0.053 10.297 1 76.12 14 GLY B O 1
ATOM 3210 N N . SER B 1 15 ? 11.133 -1.798 9.961 1 83 15 SER B N 1
ATOM 3211 C CA . SER B 1 15 ? 12.18 -2.646 10.516 1 83 15 SER B CA 1
ATOM 3212 C C . SER B 1 15 ? 13.281 -2.906 9.492 1 83 15 SER B C 1
ATOM 3214 O O . SER B 1 15 ? 13.242 -3.902 8.766 1 83 15 SER B O 1
ATOM 3216 N N . ILE B 1 16 ? 14.305 -2.113 9.57 1 92.19 16 ILE B N 1
ATOM 3217 C CA . ILE B 1 16 ? 15.43 -2.229 8.656 1 92.19 16 ILE B CA 1
ATOM 3218 C C . ILE B 1 16 ? 16.25 -3.475 8.992 1 92.19 16 ILE B C 1
ATOM 3220 O O . ILE B 1 16 ? 16.938 -4.027 8.133 1 92.19 16 ILE B O 1
ATOM 3224 N N . HIS B 1 17 ? 16.156 -3.957 10.18 1 92.62 17 HIS B N 1
ATOM 3225 C CA . HIS B 1 17 ? 17.062 -5.004 10.656 1 92.62 17 HIS B CA 1
ATOM 3226 C C . HIS B 1 17 ? 16.641 -6.375 10.141 1 92.62 17 HIS B C 1
ATOM 3228 O O . HIS B 1 17 ? 17.375 -7.352 10.281 1 92.62 17 HIS B O 1
ATOM 3234 N N . GLN B 1 18 ? 15.508 -6.422 9.539 1 88.81 18 GLN B N 1
ATOM 3235 C CA . GLN B 1 18 ? 15.141 -7.617 8.781 1 88.81 18 GLN B CA 1
ATOM 3236 C C . GLN B 1 18 ? 16.078 -7.824 7.594 1 88.81 18 GLN B C 1
ATOM 3238 O O . GLN B 1 18 ? 16.156 -8.93 7.055 1 88.81 18 GLN B O 1
ATOM 3243 N N . TYR B 1 19 ? 16.766 -6.762 7.27 1 92.69 19 TYR B N 1
ATOM 3244 C CA . TYR B 1 19 ? 17.609 -6.809 6.086 1 92.69 19 TYR B CA 1
ATOM 3245 C C . TYR B 1 19 ? 19.094 -6.828 6.473 1 92.69 19 TYR B C 1
ATOM 3247 O O . TYR B 1 19 ? 19.953 -6.68 5.613 1 92.69 19 TYR B O 1
ATOM 3255 N N . ASP B 1 20 ? 19.406 -7.051 7.703 1 93.44 20 ASP B N 1
ATOM 3256 C CA . ASP B 1 20 ? 20.766 -6.953 8.195 1 93.44 20 ASP B CA 1
ATOM 3257 C C . ASP B 1 20 ? 21.703 -7.84 7.379 1 93.44 20 ASP B C 1
ATOM 3259 O O . ASP B 1 20 ? 22.828 -7.434 7.059 1 93.44 20 ASP B O 1
ATOM 3263 N N . GLN B 1 21 ? 21.219 -8.992 6.945 1 92.19 21 GLN B N 1
ATOM 3264 C CA . GLN B 1 21 ? 22.094 -9.969 6.301 1 92.19 21 GLN B CA 1
ATOM 3265 C C . GLN B 1 21 ? 22.312 -9.625 4.832 1 92.19 21 GLN B C 1
ATOM 3267 O O . GLN B 1 21 ? 23.219 -10.18 4.191 1 92.19 21 GLN B O 1
ATOM 3272 N N . ILE B 1 22 ? 21.484 -8.672 4.324 1 94.88 22 ILE B N 1
ATOM 3273 C CA . ILE B 1 22 ? 21.625 -8.414 2.896 1 94.88 22 ILE B CA 1
ATOM 3274 C C . ILE B 1 22 ? 21.734 -6.91 2.656 1 94.88 22 ILE B C 1
ATOM 3276 O O . ILE B 1 22 ? 21.641 -6.445 1.517 1 94.88 22 ILE B O 1
ATOM 3280 N N . LEU B 1 23 ? 22 -6.117 3.646 1 95.12 23 LEU B N 1
ATOM 3281 C CA . LEU B 1 23 ? 22.094 -4.664 3.551 1 95.12 23 LEU B CA 1
ATOM 3282 C C . LEU B 1 23 ? 23.172 -4.254 2.561 1 95.12 23 LEU B C 1
ATOM 3284 O O . LEU B 1 23 ? 23.016 -3.266 1.839 1 95.12 23 LEU B O 1
ATOM 3288 N N . LYS B 1 24 ? 24.219 -5.008 2.5 1 93.88 24 LYS B N 1
ATOM 3289 C CA . LYS B 1 24 ? 25.391 -4.672 1.693 1 93.88 24 LYS B CA 1
ATOM 3290 C C . LYS B 1 24 ? 25.047 -4.688 0.205 1 93.88 24 LYS B C 1
ATOM 3292 O O . LYS B 1 24 ? 25.781 -4.105 -0.606 1 93.88 24 LYS B O 1
ATOM 3297 N N . TYR B 1 25 ? 23.922 -5.367 -0.161 1 95.75 25 TYR B N 1
ATOM 3298 C CA . TYR B 1 25 ? 23.594 -5.512 -1.571 1 95.75 25 TYR B CA 1
ATOM 3299 C C . TYR B 1 25 ? 22.734 -4.348 -2.047 1 95.75 25 TYR B C 1
ATOM 3301 O O . TYR B 1 25 ? 22.531 -4.16 -3.252 1 95.75 25 TYR B O 1
ATOM 3309 N N . PHE B 1 26 ? 22.219 -3.549 -1.05 1 96.25 26 PHE B N 1
ATOM 3310 C CA . PHE B 1 26 ? 21.312 -2.459 -1.417 1 96.25 26 PHE B CA 1
ATOM 3311 C C . PHE B 1 26 ? 22.109 -1.251 -1.909 1 96.25 26 PHE B C 1
ATOM 3313 O O . PHE B 1 26 ? 22.828 -0.623 -1.138 1 96.25 26 PHE B O 1
ATOM 3320 N N . ASN B 1 27 ? 22.031 -1 -3.176 1 93.94 27 ASN B N 1
ATOM 3321 C CA . ASN B 1 27 ? 22.625 0.17 -3.818 1 93.94 27 ASN B CA 1
ATOM 3322 C C . ASN B 1 27 ? 21.922 0.501 -5.133 1 93.94 27 ASN B C 1
ATOM 3324 O O . ASN B 1 27 ? 21.078 -0.267 -5.605 1 93.94 27 ASN B O 1
ATOM 3328 N N . ASP B 1 28 ? 22.266 1.548 -5.73 1 90.56 28 ASP B N 1
ATOM 3329 C CA . ASP B 1 28 ? 21.516 2.027 -6.891 1 90.56 28 ASP B CA 1
ATOM 3330 C C . ASP B 1 28 ? 22.219 1.637 -8.188 1 90.56 28 ASP B C 1
ATOM 3332 O O . ASP B 1 28 ? 21.812 2.062 -9.273 1 90.56 28 ASP B O 1
ATOM 3336 N N . GLN B 1 29 ? 23.203 0.783 -8.148 1 92.69 29 GLN B N 1
ATOM 3337 C CA . GLN B 1 29 ? 23.906 0.369 -9.359 1 92.69 29 GLN B CA 1
ATOM 3338 C C . GLN B 1 29 ? 23.047 -0.562 -10.203 1 92.69 29 GLN B C 1
ATOM 3340 O O . GLN B 1 29 ? 22.391 -1.461 -9.68 1 92.69 29 GLN B O 1
ATOM 3345 N N . PRO B 1 30 ? 23.031 -0.334 -11.484 1 94.25 30 PRO B N 1
ATOM 3346 C CA . PRO B 1 30 ? 22.281 -1.257 -12.352 1 94.25 30 PRO B CA 1
ATOM 3347 C C . PRO B 1 30 ? 22.922 -2.648 -12.406 1 94.25 30 PRO B C 1
ATOM 3349 O O . PRO B 1 30 ? 24.062 -2.828 -11.984 1 94.25 30 PRO B O 1
ATOM 3352 N N . ALA B 1 31 ? 22.141 -3.607 -12.922 1 96.31 31 ALA B N 1
ATOM 3353 C CA . ALA B 1 31 ? 22.594 -4.984 -13.039 1 96.31 31 ALA B CA 1
ATOM 3354 C C . ALA B 1 31 ? 23.766 -5.09 -14.016 1 96.31 31 ALA B C 1
ATOM 3356 O O . ALA B 1 31 ? 23.781 -4.422 -15.047 1 96.31 31 ALA B O 1
ATOM 3357 N N . ASP B 1 32 ? 24.766 -5.832 -13.688 1 92.81 32 ASP B N 1
ATOM 3358 C CA . ASP B 1 32 ? 25.859 -6.215 -14.578 1 92.81 32 ASP B CA 1
ATOM 3359 C C . ASP B 1 32 ? 25.516 -7.477 -15.367 1 92.81 32 ASP B C 1
ATOM 3361 O O . ASP B 1 32 ? 25.75 -8.594 -14.898 1 92.81 32 ASP B O 1
ATOM 3365 N N . GLN B 1 33 ? 25.062 -7.355 -16.656 1 95.06 33 GLN B N 1
ATOM 3366 C CA . GLN B 1 33 ? 24.547 -8.492 -17.438 1 95.06 33 GLN B CA 1
ATOM 3367 C C . GLN B 1 33 ? 25.672 -9.156 -18.219 1 95.06 33 GLN B C 1
ATOM 3369 O O . GLN B 1 33 ? 26.453 -8.477 -18.906 1 95.06 33 GLN B O 1
ATOM 3374 N N . THR B 1 34 ? 25.828 -10.383 -18 1 93.12 34 THR B N 1
ATOM 3375 C CA . THR B 1 34 ? 26.766 -11.164 -18.797 1 93.12 34 THR B CA 1
ATOM 3376 C C . THR B 1 34 ? 26.078 -12.359 -19.438 1 93.12 34 THR B C 1
ATOM 3378 O O . THR B 1 34 ? 25.281 -13.055 -18.797 1 93.12 34 THR B O 1
ATOM 3381 N N . LYS B 1 35 ? 26.406 -12.633 -20.688 1 92.25 35 LYS B N 1
ATOM 3382 C CA . LYS B 1 35 ? 25.828 -13.758 -21.406 1 92.25 35 LYS B CA 1
ATOM 3383 C C . LYS B 1 35 ? 26.125 -15.078 -20.703 1 92.25 35 LYS B C 1
ATOM 3385 O O . LYS B 1 35 ? 27.25 -15.312 -20.266 1 92.25 35 LYS B O 1
ATOM 3390 N N . PRO B 1 36 ? 25.031 -15.867 -20.656 1 94.06 36 PRO B N 1
ATOM 3391 C CA . PRO B 1 36 ? 25.297 -17.156 -19.984 1 94.06 36 PRO B CA 1
ATOM 3392 C C . PRO B 1 36 ? 26.094 -18.109 -20.875 1 94.06 36 PRO B C 1
ATOM 3394 O O . PRO B 1 36 ? 25.906 -18.141 -22.094 1 94.06 36 PRO B O 1
ATOM 3397 N N . ARG B 1 37 ? 26.953 -18.969 -20.203 1 91.06 37 ARG B N 1
ATOM 3398 C CA . ARG B 1 37 ? 27.812 -19.906 -20.922 1 91.06 37 ARG B CA 1
ATOM 3399 C C . ARG B 1 37 ? 27.562 -21.328 -20.453 1 91.06 37 ARG B C 1
ATOM 3401 O O . ARG B 1 37 ? 27.906 -22.297 -21.156 1 91.06 37 ARG B O 1
ATOM 3408 N N . GLY B 1 38 ? 27.016 -21.484 -19.344 1 94.06 38 GLY B N 1
ATOM 3409 C CA . GLY B 1 38 ? 26.766 -22.797 -18.781 1 94.06 38 GLY B CA 1
ATOM 3410 C C . GLY B 1 38 ? 25.281 -23.078 -18.562 1 94.06 38 GLY B C 1
ATOM 3411 O O . GLY B 1 38 ? 24.422 -22.391 -19.125 1 94.06 38 GLY B O 1
ATOM 3412 N N . ASN B 1 39 ? 25.016 -24.188 -17.891 1 96.31 39 ASN B N 1
ATOM 3413 C CA . ASN B 1 39 ? 23.625 -24.641 -17.797 1 96.31 39 ASN B CA 1
ATOM 3414 C C . ASN B 1 39 ? 23.109 -24.547 -16.359 1 96.31 39 ASN B C 1
ATOM 3416 O O . ASN B 1 39 ? 22.094 -25.156 -16.016 1 96.31 39 ASN B O 1
ATOM 3420 N N . ARG B 1 40 ? 23.812 -23.766 -15.492 1 98.25 40 ARG B N 1
ATOM 3421 C CA . ARG B 1 40 ? 23.359 -23.594 -14.109 1 98.25 40 ARG B CA 1
ATOM 3422 C C . ARG B 1 40 ? 22.328 -22.469 -14.008 1 98.25 40 ARG B C 1
ATOM 3424 O O . ARG B 1 40 ? 22.594 -21.344 -14.422 1 98.25 40 ARG B O 1
ATOM 3431 N N . ILE B 1 41 ? 21.188 -22.812 -13.531 1 98.69 41 ILE B N 1
ATOM 3432 C CA . ILE B 1 41 ? 20.141 -21.828 -13.281 1 98.69 41 ILE B CA 1
ATOM 3433 C C . ILE B 1 41 ? 19.797 -21.797 -11.797 1 98.69 41 ILE B C 1
ATOM 3435 O O . ILE B 1 41 ? 19.469 -22.828 -11.211 1 98.69 41 ILE B O 1
ATOM 3439 N N . THR B 1 42 ? 19.938 -20.656 -11.156 1 98.88 42 THR B N 1
ATOM 3440 C CA . THR B 1 42 ? 19.688 -20.531 -9.727 1 98.88 42 THR B CA 1
ATOM 3441 C C . THR B 1 42 ? 18.547 -19.562 -9.453 1 98.88 42 THR B C 1
ATOM 3443 O O . THR B 1 42 ? 18.656 -18.375 -9.766 1 98.88 42 THR B O 1
ATOM 3446 N N . PHE B 1 43 ? 17.422 -20.078 -8.914 1 98.88 43 PHE B N 1
ATOM 3447 C CA . PHE B 1 43 ? 16.375 -19.234 -8.352 1 98.88 43 PHE B CA 1
ATOM 3448 C C . PHE B 1 43 ? 16.766 -18.766 -6.957 1 98.88 43 PHE B C 1
ATOM 3450 O O . PHE B 1 43 ? 17 -19.578 -6.062 1 98.88 43 PHE B O 1
ATOM 3457 N N . VAL B 1 44 ? 16.875 -17.469 -6.762 1 98.69 44 VAL B N 1
ATOM 3458 C CA . VAL B 1 44 ? 17.156 -16.922 -5.438 1 98.69 44 VAL B CA 1
ATOM 3459 C C . VAL B 1 44 ? 15.836 -16.562 -4.738 1 98.69 44 VAL B C 1
ATOM 3461 O O . VAL B 1 44 ? 15.047 -15.773 -5.258 1 98.69 44 VAL B O 1
ATOM 3464 N N . THR B 1 45 ? 15.602 -17.141 -3.531 1 97.06 45 THR B N 1
ATOM 3465 C CA . THR B 1 45 ? 14.281 -17.109 -2.916 1 97.06 45 THR B CA 1
ATOM 3466 C C . THR B 1 45 ? 14.383 -16.766 -1.433 1 97.06 45 THR B C 1
ATOM 3468 O O . THR B 1 45 ? 15.469 -16.812 -0.856 1 97.06 45 THR B O 1
ATOM 3471 N N . THR B 1 46 ? 13.242 -16.312 -0.833 1 93.5 46 THR B N 1
ATOM 3472 C CA . THR B 1 46 ? 13.125 -16.016 0.59 1 93.5 46 THR B CA 1
ATOM 3473 C C . THR B 1 46 ? 12.953 -17.297 1.395 1 93.5 46 THR B C 1
ATOM 3475 O O . THR B 1 46 ? 12.016 -17.422 2.191 1 93.5 46 THR B O 1
ATOM 3478 N N . GLY B 1 47 ? 13.773 -18.203 1.179 1 93.06 47 GLY B N 1
ATOM 3479 C CA . GLY B 1 47 ? 13.523 -19.547 1.698 1 93.06 47 GLY B CA 1
ATOM 3480 C C . GLY B 1 47 ? 12.43 -20.281 0.944 1 93.06 47 GLY B C 1
ATOM 3481 O O . GLY B 1 47 ? 12.141 -19.953 -0.21 1 93.06 47 GLY B O 1
ATOM 3482 N N . ILE B 1 48 ? 12 -21.359 1.47 1 94.44 48 ILE B N 1
ATOM 3483 C CA . ILE B 1 48 ? 10.867 -22.125 0.937 1 94.44 48 ILE B CA 1
ATOM 3484 C C . ILE B 1 48 ? 9.875 -22.422 2.057 1 94.44 48 ILE B C 1
ATOM 3486 O O . ILE B 1 48 ? 10.195 -23.156 2.998 1 94.44 48 ILE B O 1
ATOM 3490 N N . ILE B 1 49 ? 8.742 -21.75 1.896 1 89.25 49 ILE B N 1
ATOM 3491 C CA . ILE B 1 49 ? 7.719 -21.922 2.92 1 89.25 49 ILE B CA 1
ATOM 3492 C C . ILE B 1 49 ? 6.594 -22.797 2.381 1 89.25 49 ILE B C 1
ATOM 3494 O O . ILE B 1 49 ? 6.426 -22.938 1.166 1 89.25 49 ILE B O 1
ATOM 3498 N N . GLY B 1 50 ? 5.855 -23.391 3.305 1 83.06 50 GLY B N 1
ATOM 3499 C CA . GLY B 1 50 ? 4.742 -24.234 2.898 1 83.06 50 GLY B CA 1
ATOM 3500 C C . GLY B 1 50 ? 3.52 -23.438 2.473 1 83.06 50 GLY B C 1
ATOM 3501 O O . GLY B 1 50 ? 3.383 -22.266 2.822 1 83.06 50 GLY B O 1
ATOM 3502 N N . PHE B 1 51 ? 2.623 -23.984 1.669 1 78.81 51 PHE B N 1
ATOM 3503 C CA . PHE B 1 51 ? 1.331 -23.453 1.255 1 78.81 51 PHE B CA 1
ATOM 3504 C C . PHE B 1 51 ? 1.498 -22.094 0.567 1 78.81 51 PHE B C 1
ATOM 3506 O O . PHE B 1 51 ? 0.785 -21.141 0.88 1 78.81 51 PHE B O 1
ATOM 3513 N N . ASP B 1 52 ? 2.477 -22.062 -0.291 1 83.56 52 ASP B N 1
ATOM 3514 C CA . ASP B 1 52 ? 2.723 -20.828 -1.009 1 83.56 52 ASP B CA 1
ATOM 3515 C C . ASP B 1 52 ? 2.658 -21.031 -2.52 1 83.56 52 ASP B C 1
ATOM 3517 O O . ASP B 1 52 ? 3.455 -21.797 -3.08 1 83.56 52 ASP B O 1
ATOM 3521 N N . GLY B 1 53 ? 1.714 -20.328 -3.125 1 83.81 53 GLY B N 1
ATOM 3522 C CA . GLY B 1 53 ? 1.488 -20.484 -4.551 1 83.81 53 GLY B CA 1
ATOM 3523 C C . GLY B 1 53 ? 2.672 -20.062 -5.398 1 83.81 53 GLY B C 1
ATOM 3524 O O . GLY B 1 53 ? 2.98 -20.688 -6.41 1 83.81 53 GLY B O 1
ATOM 3525 N N . GLY B 1 54 ? 3.338 -18.984 -4.984 1 89.25 54 GLY B N 1
ATOM 3526 C CA . GLY B 1 54 ? 4.5 -18.516 -5.711 1 89.25 54 GLY B CA 1
ATOM 3527 C C . GLY B 1 54 ? 5.672 -19.469 -5.668 1 89.25 54 GLY B C 1
ATOM 3528 O O . GLY B 1 54 ? 6.348 -19.688 -6.676 1 89.25 54 GLY B O 1
ATOM 3529 N N . GLN B 1 55 ? 5.855 -20.094 -4.57 1 91.94 55 GLN B N 1
ATOM 3530 C CA . GLN B 1 55 ? 6.934 -21.062 -4.422 1 91.94 55 GLN B CA 1
ATOM 3531 C C . GLN B 1 55 ? 6.617 -22.359 -5.172 1 91.94 55 GLN B C 1
ATOM 3533 O O . GLN B 1 55 ? 7.508 -22.969 -5.762 1 91.94 55 GLN B O 1
ATOM 3538 N N . THR B 1 56 ? 5.391 -22.734 -5.098 1 89.88 56 THR B N 1
ATOM 3539 C CA . THR B 1 56 ? 4.973 -23.891 -5.871 1 89.88 56 THR B CA 1
ATOM 3540 C C . THR B 1 56 ? 5.25 -23.688 -7.355 1 89.88 56 THR B C 1
ATOM 3542 O O . THR B 1 56 ? 5.793 -24.562 -8.023 1 89.88 56 THR B O 1
ATOM 3545 N N . THR B 1 57 ? 4.895 -22.516 -7.816 1 93 57 THR B N 1
ATOM 3546 C CA . THR B 1 57 ? 5.113 -22.188 -9.219 1 93 57 THR B CA 1
ATOM 3547 C C . THR B 1 57 ? 6.602 -22.188 -9.555 1 93 57 THR B C 1
ATOM 3549 O O . THR B 1 57 ? 7.012 -22.719 -10.586 1 93 57 THR B O 1
ATOM 3552 N N . MET B 1 58 ? 7.414 -21.656 -8.719 1 96.44 58 MET B N 1
ATOM 3553 C CA . MET B 1 58 ? 8.859 -21.641 -8.891 1 96.44 58 MET B CA 1
ATOM 3554 C C . MET B 1 58 ? 9.414 -23.062 -8.977 1 96.44 58 MET B C 1
ATOM 3556 O O . MET B 1 58 ? 10.18 -23.375 -9.883 1 96.44 58 MET B O 1
ATOM 3560 N N . LEU B 1 59 ? 8.945 -23.922 -8.094 1 97.06 59 LEU B N 1
ATOM 3561 C CA . LEU B 1 59 ? 9.422 -25.297 -8.031 1 97.06 59 LEU B CA 1
ATOM 3562 C C . LEU B 1 59 ? 8.969 -26.078 -9.266 1 97.06 59 LEU B C 1
ATOM 3564 O O . LEU B 1 59 ? 9.727 -26.891 -9.805 1 97.06 59 LEU B O 1
ATOM 3568 N N . HIS B 1 60 ? 7.789 -25.828 -9.656 1 95 60 HIS B N 1
ATOM 3569 C CA . HIS B 1 60 ? 7.301 -26.469 -10.867 1 95 60 HIS B CA 1
ATOM 3570 C C . HIS B 1 60 ? 8.125 -26.047 -12.086 1 95 60 HIS B C 1
ATOM 3572 O O . HIS B 1 60 ? 8.586 -26.906 -12.852 1 95 60 HIS B O 1
ATOM 3578 N N . LEU B 1 61 ? 8.32 -24.797 -12.234 1 96.62 61 LEU B N 1
ATOM 3579 C CA . LEU B 1 61 ? 9.117 -24.266 -13.336 1 96.62 61 LEU B CA 1
ATOM 3580 C C . LEU B 1 61 ? 10.539 -24.812 -13.273 1 96.62 61 LEU B C 1
ATOM 3582 O O . LEU B 1 61 ? 11.086 -25.234 -14.297 1 96.62 61 LEU B O 1
ATOM 3586 N N . GLY B 1 62 ? 11.141 -24.781 -12.086 1 98.12 62 GLY B N 1
ATOM 3587 C CA . GLY B 1 62 ? 12.469 -25.328 -11.914 1 98.12 62 GLY B CA 1
ATOM 3588 C C . GLY B 1 62 ? 12.562 -26.797 -12.305 1 98.12 62 GLY B C 1
ATOM 3589 O O . GLY B 1 62 ? 13.555 -27.219 -12.898 1 98.12 62 GLY B O 1
ATOM 3590 N N . THR B 1 63 ? 11.555 -27.531 -11.953 1 98.06 63 THR B N 1
ATOM 3591 C CA . THR B 1 63 ? 11.516 -28.938 -12.289 1 98.06 63 THR B CA 1
ATOM 3592 C C . THR B 1 63 ? 11.461 -29.141 -13.797 1 98.06 63 THR B C 1
ATOM 3594 O O . THR B 1 63 ? 12.141 -30.016 -14.344 1 98.06 63 THR B O 1
ATOM 3597 N N . LEU B 1 64 ? 10.68 -28.344 -14.477 1 96.5 64 LEU B N 1
ATOM 3598 C CA . LEU B 1 64 ? 10.602 -28.406 -15.93 1 96.5 64 LEU B CA 1
ATOM 3599 C C . LEU B 1 64 ? 11.953 -28.094 -16.562 1 96.5 64 LEU B C 1
ATOM 3601 O O . LEU B 1 64 ? 12.367 -28.75 -17.516 1 96.5 64 LEU B O 1
ATOM 3605 N N . LEU B 1 65 ? 12.641 -27.125 -16.047 1 97.56 65 LEU B N 1
ATOM 3606 C CA . LEU B 1 65 ? 13.961 -26.75 -16.531 1 97.56 65 LEU B CA 1
ATOM 3607 C C . LEU B 1 65 ? 14.977 -27.859 -16.266 1 97.56 65 LEU B C 1
ATOM 3609 O O . LEU B 1 65 ? 15.82 -28.156 -17.109 1 97.56 65 LEU B O 1
ATOM 3613 N N . ALA B 1 66 ? 14.867 -28.453 -15.07 1 98.44 66 ALA B N 1
ATOM 3614 C CA . ALA B 1 66 ? 15.742 -29.562 -14.75 1 98.44 66 ALA B CA 1
ATOM 3615 C C . ALA B 1 66 ? 15.531 -30.734 -15.727 1 98.44 66 ALA B C 1
ATOM 3617 O O . ALA B 1 66 ? 16.5 -31.328 -16.203 1 98.44 66 ALA B O 1
ATOM 3618 N N . ASN B 1 67 ? 14.305 -31.016 -15.992 1 97.62 67 ASN B N 1
ATOM 3619 C CA . ASN B 1 67 ? 13.969 -32.062 -16.938 1 97.62 67 ASN B CA 1
ATOM 3620 C C . ASN B 1 67 ? 14.5 -31.766 -18.328 1 97.62 67 ASN B C 1
ATOM 3622 O O . ASN B 1 67 ? 14.781 -32.688 -19.109 1 97.62 67 ASN B O 1
ATOM 3626 N N . ALA B 1 68 ? 14.617 -30.531 -18.641 1 96.88 68 ALA B N 1
ATOM 3627 C CA . ALA B 1 68 ? 15.125 -30.094 -19.938 1 96.88 68 ALA B CA 1
ATOM 3628 C C . ALA B 1 68 ? 16.641 -30.125 -19.969 1 96.88 68 ALA B C 1
ATOM 3630 O O . ALA B 1 68 ? 17.25 -29.766 -20.984 1 96.88 68 ALA B O 1
ATOM 3631 N N . GLY B 1 69 ? 17.344 -30.391 -18.859 1 97 69 GLY B N 1
ATOM 3632 C CA . GLY B 1 69 ? 18.781 -30.625 -18.891 1 97 69 GLY B CA 1
ATOM 3633 C C . GLY B 1 69 ? 19.562 -29.578 -18.125 1 97 69 GLY B C 1
ATOM 3634 O O . GLY B 1 69 ? 20.797 -29.641 -18.062 1 97 69 GLY B O 1
ATOM 3635 N N . TYR B 1 70 ? 18.938 -28.641 -17.469 1 98.12 70 TYR B N 1
ATOM 3636 C CA . TYR B 1 70 ? 19.641 -27.609 -16.719 1 98.12 70 TYR B CA 1
ATOM 3637 C C . TYR B 1 70 ? 19.906 -28.062 -15.281 1 98.12 70 TYR B C 1
ATOM 3639 O O . TYR B 1 70 ? 19.141 -28.859 -14.727 1 98.12 70 TYR B O 1
ATOM 3647 N N . ASP B 1 71 ? 20.984 -27.578 -14.742 1 98.62 71 ASP B N 1
ATOM 3648 C CA . ASP B 1 71 ? 21.25 -27.719 -13.312 1 98.62 71 ASP B CA 1
ATOM 3649 C C . ASP B 1 71 ? 20.562 -26.625 -12.516 1 98.62 71 ASP B C 1
ATOM 3651 O O . ASP B 1 71 ? 21 -25.484 -12.5 1 98.62 71 ASP B O 1
ATOM 3655 N N . VAL B 1 72 ? 19.516 -27.016 -11.797 1 98.81 72 VAL B N 1
ATOM 3656 C CA . VAL B 1 72 ? 18.656 -26.016 -11.172 1 98.81 72 VAL B CA 1
ATOM 3657 C C . VAL B 1 72 ? 18.938 -25.953 -9.672 1 98.81 72 VAL B C 1
ATOM 3659 O O . VAL B 1 72 ? 19.094 -26.984 -9.016 1 98.81 72 VAL B O 1
ATOM 3662 N N . TYR B 1 73 ? 19.031 -24.75 -9.133 1 98.88 73 TYR B N 1
ATOM 3663 C CA . TYR B 1 73 ? 19.25 -24.516 -7.707 1 98.88 73 TYR B CA 1
ATOM 3664 C C . TYR B 1 73 ? 18.219 -23.547 -7.148 1 98.88 73 TYR B C 1
ATOM 3666 O O . TYR B 1 73 ? 17.719 -22.688 -7.867 1 98.88 73 TYR B O 1
ATOM 3674 N N . TYR B 1 74 ? 17.828 -23.766 -5.895 1 98.81 74 TYR B N 1
ATOM 3675 C CA . TYR B 1 74 ? 17.016 -22.859 -5.098 1 98.81 74 TYR B CA 1
ATOM 3676 C C . TYR B 1 74 ? 17.812 -22.312 -3.912 1 98.81 74 TYR B C 1
ATOM 3678 O O . TYR B 1 74 ? 17.984 -23.016 -2.912 1 98.81 74 TYR B O 1
ATOM 3686 N N . LEU B 1 75 ? 18.297 -21.062 -3.996 1 98.69 75 LEU B N 1
ATOM 3687 C CA . LEU B 1 75 ? 19.219 -20.469 -3.023 1 98.69 75 LEU B CA 1
ATOM 3688 C C . LEU B 1 75 ? 18.5 -19.469 -2.137 1 98.69 75 LEU B C 1
ATOM 3690 O O . LEU B 1 75 ? 17.953 -18.469 -2.633 1 98.69 75 LEU B O 1
ATOM 3694 N N . SER B 1 76 ? 18.516 -19.719 -0.832 1 97.5 76 SER B N 1
ATOM 3695 C CA . SER B 1 76 ? 17.844 -18.812 0.103 1 97.5 76 SER B CA 1
ATOM 3696 C C . SER B 1 76 ? 18.734 -17.625 0.445 1 97.5 76 SER B C 1
ATOM 3698 O O . SER B 1 76 ? 19.938 -17.766 0.658 1 97.5 76 SER B O 1
ATOM 3700 N N . TYR B 1 77 ? 18.125 -16.391 0.509 1 96.62 77 TYR B N 1
ATOM 3701 C CA . TYR B 1 77 ? 18.875 -15.25 0.996 1 96.62 77 TYR B CA 1
ATOM 3702 C C . TYR B 1 77 ? 18.484 -14.891 2.424 1 96.62 77 TYR B C 1
ATOM 3704 O O . TYR B 1 77 ? 18.891 -13.852 2.947 1 96.62 77 TYR B O 1
ATOM 3712 N N . VAL B 1 78 ? 17.578 -15.727 3.068 1 94.5 78 VAL B N 1
ATOM 3713 C CA . VAL B 1 78 ? 17.266 -15.633 4.492 1 94.5 78 VAL B CA 1
ATOM 3714 C C . VAL B 1 78 ? 17.703 -16.906 5.203 1 94.5 78 VAL B C 1
ATOM 3716 O O . VAL B 1 78 ? 17.859 -17.969 4.57 1 94.5 78 VAL B O 1
ATOM 3719 N N . PRO B 1 79 ? 17.828 -16.828 6.535 1 93.75 79 PRO B N 1
ATOM 3720 C CA . PRO B 1 79 ? 18.234 -18.031 7.262 1 93.75 79 PRO B CA 1
ATOM 3721 C C . PRO B 1 79 ? 17.172 -19.125 7.254 1 93.75 79 PRO B C 1
ATOM 3723 O O . PRO B 1 79 ? 16.047 -18.891 7.691 1 93.75 79 PRO B O 1
ATOM 3726 N N . GLN B 1 80 ? 17.484 -20.234 6.695 1 94.75 80 GLN B N 1
ATOM 3727 C CA . GLN B 1 80 ? 16.719 -21.484 6.68 1 94.75 80 GLN B CA 1
ATOM 3728 C C . GLN B 1 80 ? 17.625 -22.672 6.395 1 94.75 80 GLN B C 1
ATOM 3730 O O . GLN B 1 80 ? 18.5 -22.609 5.535 1 94.75 80 GLN B O 1
ATOM 3735 N N . SER B 1 81 ? 17.453 -23.75 7.148 1 95.25 81 SER B N 1
ATOM 3736 C CA . SER B 1 81 ? 18.281 -24.906 6.902 1 95.25 81 SER B CA 1
ATOM 3737 C C . SER B 1 81 ? 17.938 -25.578 5.574 1 95.25 81 SER B C 1
ATOM 3739 O O . SER B 1 81 ? 16.797 -25.484 5.105 1 95.25 81 SER B O 1
ATOM 3741 N N . GLN B 1 82 ? 18.938 -26.234 5.035 1 96.69 82 GLN B N 1
ATOM 3742 C CA . GLN B 1 82 ? 18.719 -26.969 3.791 1 96.69 82 GLN B CA 1
ATOM 3743 C C . GLN B 1 82 ? 17.641 -28.031 3.965 1 96.69 82 GLN B C 1
ATOM 3745 O O . GLN B 1 82 ? 16.797 -28.203 3.088 1 96.69 82 GLN B O 1
ATOM 3750 N N . ASP B 1 83 ? 17.609 -28.688 5.047 1 96.38 83 ASP B N 1
ATOM 3751 C CA . ASP B 1 83 ? 16.641 -29.734 5.316 1 96.38 83 ASP B CA 1
ATOM 3752 C C . ASP B 1 83 ? 15.219 -29.172 5.332 1 96.38 83 ASP B C 1
ATOM 3754 O O . ASP B 1 83 ? 14.297 -29.781 4.781 1 96.38 83 ASP B O 1
ATOM 3758 N N . GLU B 1 84 ? 15.102 -28.031 5.977 1 95.62 84 GLU B N 1
ATOM 3759 C CA . GLU B 1 84 ? 13.789 -27.391 6.008 1 95.62 84 GLU B CA 1
ATOM 3760 C C . GLU B 1 84 ? 13.344 -26.984 4.605 1 95.62 84 GLU B C 1
ATOM 3762 O O . GLU B 1 84 ? 12.164 -27.141 4.258 1 95.62 84 GLU B O 1
ATOM 3767 N N . MET B 1 85 ? 14.273 -26.469 3.857 1 96.81 85 MET B N 1
ATOM 3768 C CA . MET B 1 85 ? 13.953 -26.078 2.486 1 96.81 85 MET B CA 1
ATOM 3769 C C . MET B 1 85 ? 13.484 -27.281 1.676 1 96.81 85 MET B C 1
ATOM 3771 O O . MET B 1 85 ? 12.477 -27.203 0.975 1 96.81 85 MET B O 1
ATOM 3775 N N . ILE B 1 86 ? 14.188 -28.375 1.805 1 97.31 86 ILE B N 1
ATOM 3776 C CA . ILE B 1 86 ? 13.867 -29.594 1.077 1 97.31 86 ILE B CA 1
ATOM 3777 C C . ILE B 1 86 ? 12.484 -30.094 1.492 1 97.31 86 ILE B C 1
ATOM 3779 O O . ILE B 1 86 ? 11.656 -30.438 0.641 1 97.31 86 ILE B O 1
ATOM 3783 N N . GLN B 1 87 ? 12.211 -30.078 2.73 1 96 87 GLN B N 1
ATOM 3784 C CA . GLN B 1 87 ? 10.93 -30.531 3.254 1 96 87 GLN B CA 1
ATOM 3785 C C . GLN B 1 87 ? 9.773 -29.703 2.709 1 96 87 GLN B C 1
ATOM 3787 O O . GLN B 1 87 ? 8.758 -30.234 2.262 1 96 87 GLN B O 1
ATOM 3792 N N . ASN B 1 88 ? 9.953 -28.406 2.768 1 94.94 88 ASN B N 1
ATOM 3793 C CA . ASN B 1 88 ? 8.906 -27.5 2.299 1 94.94 88 ASN B CA 1
ATOM 3794 C C . ASN B 1 88 ? 8.742 -27.578 0.784 1 94.94 88 ASN B C 1
ATOM 3796 O O . ASN B 1 88 ? 7.629 -27.438 0.27 1 94.94 88 ASN B O 1
ATOM 3800 N N . ALA B 1 89 ? 9.867 -27.75 0.092 1 96.25 89 ALA B N 1
ATOM 3801 C CA . ALA B 1 89 ? 9.781 -27.906 -1.356 1 96.25 89 ALA B CA 1
ATOM 3802 C C . ALA B 1 89 ? 8.969 -29.141 -1.725 1 96.25 89 ALA B C 1
ATOM 3804 O O . ALA B 1 89 ? 8.078 -29.078 -2.576 1 96.25 89 ALA B O 1
ATOM 3805 N N . GLU B 1 90 ? 9.219 -30.25 -1.049 1 95.44 90 GLU B N 1
ATOM 3806 C CA . GLU B 1 90 ? 8.484 -31.484 -1.276 1 95.44 90 GLU B CA 1
ATOM 3807 C C . GLU B 1 90 ? 7.008 -31.328 -0.934 1 95.44 90 GLU B C 1
ATOM 3809 O O . GLU B 1 90 ? 6.148 -31.906 -1.605 1 95.44 90 GLU B O 1
ATOM 3814 N N . PHE B 1 91 ? 6.82 -30.594 0.059 1 89.81 91 PHE B N 1
ATOM 3815 C CA . PHE B 1 91 ? 5.441 -30.344 0.471 1 89.81 91 PHE B CA 1
ATOM 3816 C C . PHE B 1 91 ? 4.691 -29.562 -0.602 1 89.81 91 PHE B C 1
ATOM 3818 O O . PHE B 1 91 ? 3.562 -29.906 -0.955 1 89.81 91 PHE B O 1
ATOM 3825 N N . ASN B 1 92 ? 5.312 -28.516 -1.101 1 89.81 92 ASN B N 1
ATOM 3826 C CA . ASN B 1 92 ? 4.664 -27.641 -2.078 1 89.81 92 ASN B CA 1
ATOM 3827 C C . ASN B 1 92 ? 4.492 -28.344 -3.424 1 89.81 92 ASN B C 1
ATOM 3829 O O . ASN B 1 92 ? 3.457 -28.203 -4.074 1 89.81 92 ASN B O 1
ATOM 3833 N N . TYR B 1 93 ? 5.539 -29.062 -3.816 1 92.31 93 TYR B N 1
ATOM 3834 C CA . TYR B 1 93 ? 5.543 -29.719 -5.113 1 92.31 93 TYR B CA 1
ATOM 3835 C C . TYR B 1 93 ? 6.246 -31.078 -5.031 1 92.31 93 TYR B C 1
ATOM 3837 O O . TYR B 1 93 ? 7.434 -31.188 -5.34 1 92.31 93 TYR B O 1
ATOM 3845 N N . PRO B 1 94 ? 5.484 -32.125 -4.719 1 92.56 94 PRO B N 1
ATOM 3846 C CA . PRO B 1 94 ? 6.074 -33.438 -4.566 1 92.56 94 PRO B CA 1
ATOM 3847 C C . PRO B 1 94 ? 6.828 -33.906 -5.816 1 92.56 94 PRO B C 1
ATOM 3849 O O . PRO B 1 94 ? 6.297 -33.812 -6.926 1 92.56 94 PRO B O 1
ATOM 3852 N N . GLY B 1 95 ? 8.07 -34.344 -5.613 1 95.75 95 GLY B N 1
ATOM 3853 C CA . GLY B 1 95 ? 8.883 -34.812 -6.719 1 95.75 95 GLY B CA 1
ATOM 3854 C C . GLY B 1 95 ? 9.648 -33.688 -7.418 1 95.75 95 GLY B C 1
ATOM 3855 O O . GLY B 1 95 ? 10.18 -33.906 -8.516 1 95.75 95 GLY B O 1
ATOM 3856 N N . TYR B 1 96 ? 9.656 -32.562 -6.766 1 97.5 96 TYR B N 1
ATOM 3857 C CA . TYR B 1 96 ? 10.383 -31.453 -7.387 1 97.5 96 TYR B CA 1
ATOM 3858 C C . TYR B 1 96 ? 11.828 -31.844 -7.676 1 97.5 96 TYR B C 1
ATOM 3860 O O . TYR B 1 96 ? 12.367 -32.75 -7.059 1 97.5 96 TYR B O 1
ATOM 3868 N N . LYS B 1 97 ? 12.422 -31.234 -8.68 1 98.56 97 LYS B N 1
ATOM 3869 C CA . LYS B 1 97 ? 13.828 -31.422 -9.023 1 98.56 97 LYS B CA 1
ATOM 3870 C C . LYS B 1 97 ? 14.641 -30.156 -8.766 1 98.56 97 LYS B C 1
ATOM 3872 O O . LYS B 1 97 ? 14.086 -29.047 -8.766 1 98.56 97 LYS B O 1
ATOM 3877 N N . GLY B 1 98 ? 15.945 -30.312 -8.539 1 98.44 98 GLY B N 1
ATOM 3878 C CA . GLY B 1 98 ? 16.859 -29.219 -8.211 1 98.44 98 GLY B CA 1
ATOM 3879 C C . GLY B 1 98 ? 17.453 -29.328 -6.824 1 98.44 98 GLY B C 1
ATOM 3880 O O . GLY B 1 98 ? 17.094 -30.234 -6.059 1 98.44 98 GLY B O 1
ATOM 3881 N N . THR B 1 99 ? 18.359 -28.438 -6.512 1 98.69 99 THR B N 1
ATOM 3882 C CA . THR B 1 99 ? 19.094 -28.484 -5.25 1 98.69 99 THR B CA 1
ATOM 3883 C C . THR B 1 99 ? 18.797 -27.25 -4.402 1 98.69 99 THR B C 1
ATOM 3885 O O . THR B 1 99 ? 18.938 -26.125 -4.875 1 98.69 99 THR B O 1
ATOM 3888 N N . CYS B 1 100 ? 18.344 -27.516 -3.16 1 98.5 100 CYS B N 1
ATOM 3889 C CA . CYS B 1 100 ? 18.141 -26.422 -2.215 1 98.5 100 CYS B CA 1
ATOM 3890 C C . CYS B 1 100 ? 19.469 -26.016 -1.558 1 98.5 100 CYS B C 1
ATOM 3892 O O . CYS B 1 100 ? 20.234 -26.875 -1.115 1 98.5 100 CYS B O 1
ATOM 3894 N N . LEU B 1 101 ? 19.75 -24.719 -1.553 1 98.62 101 LEU B N 1
ATOM 3895 C CA . LEU B 1 101 ? 20.953 -24.172 -0.936 1 98.62 101 LEU B CA 1
ATOM 3896 C C . LEU B 1 101 ? 20.594 -23.141 0.128 1 98.62 101 LEU B C 1
ATOM 3898 O O . LEU B 1 101 ? 19.797 -22.25 -0.117 1 98.62 101 LEU B O 1
ATOM 3902 N N . PRO B 1 102 ? 21.172 -23.297 1.316 1 97.38 102 PRO B N 1
ATOM 3903 C CA . PRO B 1 102 ? 20.891 -22.328 2.377 1 97.38 102 PRO B CA 1
ATOM 3904 C C . PRO B 1 102 ? 21.641 -21 2.17 1 97.38 102 PRO B C 1
ATOM 3906 O O . PRO B 1 102 ? 22.453 -20.891 1.26 1 97.38 102 PRO B O 1
ATOM 3909 N N . MET B 1 103 ? 21.391 -20.094 3.002 1 96.56 103 MET B N 1
ATOM 3910 C CA . MET B 1 103 ? 21.875 -18.719 2.893 1 96.56 103 MET B CA 1
ATOM 3911 C C . MET B 1 103 ? 23.406 -18.688 2.928 1 96.56 103 MET B C 1
ATOM 3913 O O . MET B 1 103 ? 24.016 -17.812 2.316 1 96.56 103 MET B O 1
ATOM 3917 N N . GLY B 1 104 ? 24.016 -19.594 3.59 1 96.19 104 GLY B N 1
ATOM 3918 C CA . GLY B 1 104 ? 25.469 -19.625 3.707 1 96.19 104 GLY B CA 1
ATOM 3919 C C . GLY B 1 104 ? 26.172 -19.75 2.369 1 96.19 104 GLY B C 1
ATOM 3920 O O . GLY B 1 104 ? 27.359 -19.438 2.26 1 96.19 104 GLY B O 1
ATOM 3921 N N . GLU B 1 105 ? 25.484 -20.156 1.328 1 96.75 105 GLU B N 1
ATOM 3922 C CA . GLU B 1 105 ? 26.062 -20.344 0.006 1 96.75 105 GLU B CA 1
ATOM 3923 C C . GLU B 1 105 ? 25.922 -19.094 -0.853 1 96.75 105 GLU B C 1
ATOM 3925 O O . GLU B 1 105 ? 26.422 -19.047 -1.979 1 96.75 105 GLU B O 1
ATOM 3930 N N . LEU B 1 106 ? 25.375 -18.062 -0.352 1 95.5 106 LEU B N 1
ATOM 3931 C CA . LEU B 1 106 ? 25.031 -16.859 -1.109 1 95.5 106 LEU B CA 1
ATOM 3932 C C . LEU B 1 106 ? 26.281 -16.25 -1.735 1 95.5 106 LEU B C 1
ATOM 3934 O O . LEU B 1 106 ? 26.25 -15.781 -2.877 1 95.5 106 LEU B O 1
ATOM 3938 N N . GLU B 1 107 ? 27.375 -16.312 -1.053 1 94.69 107 GLU B N 1
ATOM 3939 C CA . GLU B 1 107 ? 28.594 -15.633 -1.513 1 94.69 107 GLU B CA 1
ATOM 3940 C C . GLU B 1 107 ? 29.406 -16.547 -2.424 1 94.69 107 GLU B C 1
ATOM 3942 O O . GLU B 1 107 ? 30.047 -16.062 -3.373 1 94.69 107 GLU B O 1
ATOM 3947 N N . SER B 1 108 ? 29.344 -17.828 -2.225 1 96.5 108 SER B N 1
ATOM 3948 C CA . SER B 1 108 ? 30.266 -18.734 -2.902 1 96.5 108 SER B CA 1
ATOM 3949 C C . SER B 1 108 ? 29.609 -19.375 -4.113 1 96.5 108 SER B C 1
ATOM 3951 O O . SER B 1 108 ? 30.297 -19.797 -5.051 1 96.5 108 SER B O 1
ATOM 3953 N N . HIS B 1 109 ? 28.344 -19.469 -4.121 1 97.75 109 HIS B N 1
ATOM 3954 C CA . HIS B 1 109 ? 27.641 -20.141 -5.207 1 97.75 109 HIS B CA 1
ATOM 3955 C C . HIS B 1 109 ? 27.797 -19.375 -6.516 1 97.75 109 HIS B C 1
ATOM 3957 O O . HIS B 1 109 ? 27.797 -18.141 -6.523 1 97.75 109 HIS B O 1
ATOM 3963 N N . ARG B 1 110 ? 27.969 -20.156 -7.602 1 96.75 110 ARG B N 1
ATOM 3964 C CA . ARG B 1 110 ? 28.047 -19.594 -8.945 1 96.75 110 ARG B CA 1
ATOM 3965 C C . ARG B 1 110 ? 26.922 -20.109 -9.828 1 96.75 110 ARG B C 1
ATOM 3967 O O . ARG B 1 110 ? 26.5 -21.266 -9.695 1 96.75 110 ARG B O 1
ATOM 3974 N N . SER B 1 111 ? 26.484 -19.25 -10.688 1 98 111 SER B N 1
ATOM 3975 C CA . SER B 1 111 ? 25.391 -19.578 -11.594 1 98 111 SER B CA 1
ATOM 3976 C C . SER B 1 111 ? 25.547 -18.875 -12.938 1 98 111 SER B C 1
ATOM 3978 O O . SER B 1 111 ? 26.109 -17.781 -13.008 1 98 111 SER B O 1
ATOM 3980 N N . ASP B 1 112 ? 25.156 -19.516 -14.008 1 97.88 112 ASP B N 1
ATOM 3981 C CA . ASP B 1 112 ? 25.172 -18.891 -15.328 1 97.88 112 ASP B CA 1
ATOM 3982 C C . ASP B 1 112 ? 23.969 -17.984 -15.516 1 97.88 112 ASP B C 1
ATOM 3984 O O . ASP B 1 112 ? 24.078 -16.922 -16.125 1 97.88 112 ASP B O 1
ATOM 3988 N N . ILE B 1 113 ? 22.875 -18.391 -15.047 1 98.31 113 ILE B N 1
ATOM 3989 C CA . ILE B 1 113 ? 21.656 -17.594 -15.016 1 98.31 113 ILE B CA 1
ATOM 3990 C C . ILE B 1 113 ? 21.141 -17.484 -13.578 1 98.31 113 ILE B C 1
ATOM 3992 O O . ILE B 1 113 ? 20.906 -18.5 -12.922 1 98.31 113 ILE B O 1
ATOM 3996 N N . TRP B 1 114 ? 21.078 -16.266 -13.086 1 98.56 114 TRP B N 1
ATOM 3997 C CA . TRP B 1 114 ? 20.438 -15.977 -11.812 1 98.56 114 TRP B CA 1
ATOM 3998 C C . TRP B 1 114 ? 19 -15.516 -12.023 1 98.56 114 TRP B C 1
ATOM 4000 O O . TRP B 1 114 ? 18.719 -14.68 -12.883 1 98.56 114 TRP B O 1
ATOM 4010 N N . VAL B 1 115 ? 18.062 -16.047 -11.227 1 98.81 115 VAL B N 1
ATOM 4011 C CA . VAL B 1 115 ? 16.656 -15.648 -11.336 1 98.81 115 VAL B CA 1
ATOM 4012 C C . VAL B 1 115 ? 16.172 -15.094 -9.992 1 98.81 115 VAL B C 1
ATOM 4014 O O . VAL B 1 115 ? 15.992 -15.852 -9.031 1 98.81 115 VAL B O 1
ATOM 4017 N N . ALA B 1 116 ? 15.984 -13.789 -9.922 1 98.75 116 ALA B N 1
ATOM 4018 C CA . ALA B 1 116 ? 15.359 -13.18 -8.75 1 98.75 116 ALA B CA 1
ATOM 4019 C C . ALA B 1 116 ? 13.875 -13.547 -8.672 1 98.75 116 ALA B C 1
ATOM 4021 O O . ALA B 1 116 ? 13.195 -13.625 -9.703 1 98.75 116 ALA B O 1
ATOM 4022 N N . THR B 1 117 ? 13.336 -13.734 -7.445 1 98.25 117 THR B N 1
ATOM 4023 C CA . THR B 1 117 ? 11.953 -14.164 -7.289 1 98.25 117 THR B CA 1
ATOM 4024 C C . THR B 1 117 ? 11.172 -13.172 -6.438 1 98.25 117 THR B C 1
ATOM 4026 O O . THR B 1 117 ? 9.953 -13.289 -6.297 1 98.25 117 THR B O 1
ATOM 4029 N N . LEU B 1 118 ? 11.812 -12.203 -5.836 1 97.62 118 LEU B N 1
ATOM 4030 C CA . LEU B 1 118 ? 11.289 -11.078 -5.07 1 97.62 118 LEU B CA 1
ATOM 4031 C C . LEU B 1 118 ? 12.172 -9.844 -5.238 1 97.62 118 LEU B C 1
ATOM 4033 O O . LEU B 1 118 ? 13.352 -9.961 -5.59 1 97.62 118 LEU B O 1
ATOM 4037 N N . TRP B 1 119 ? 11.648 -8.688 -4.938 1 97.94 119 TRP B N 1
ATOM 4038 C CA . TRP B 1 119 ? 12.406 -7.461 -5.141 1 97.94 119 TRP B CA 1
ATOM 4039 C C . TRP B 1 119 ? 13.695 -7.469 -4.32 1 97.94 119 TRP B C 1
ATOM 4041 O O . TRP B 1 119 ? 14.727 -6.98 -4.777 1 97.94 119 TRP B O 1
ATOM 4051 N N . GLU B 1 120 ? 13.742 -8.078 -3.191 1 97.25 120 GLU B N 1
ATOM 4052 C CA . GLU B 1 120 ? 14.938 -8.156 -2.361 1 97.25 120 GLU B CA 1
ATOM 4053 C C . GLU B 1 120 ? 16.031 -8.969 -3.043 1 97.25 120 GLU B C 1
ATOM 4055 O O . GLU B 1 120 ? 17.203 -8.602 -3.01 1 97.25 120 GLU B O 1
ATOM 4060 N N . SER B 1 121 ? 15.609 -10.07 -3.67 1 98.06 121 SER B N 1
ATOM 4061 C CA . SER B 1 121 ? 16.578 -10.953 -4.316 1 98.06 121 SER B CA 1
ATOM 4062 C C . SER B 1 121 ? 17.188 -10.289 -5.555 1 98.06 121 SER B C 1
ATOM 4064 O O . SER B 1 121 ? 18.266 -10.672 -6.004 1 98.06 121 SER B O 1
ATOM 4066 N N . VAL B 1 122 ? 16.484 -9.297 -6.129 1 98.56 122 VAL B N 1
ATOM 4067 C CA . VAL B 1 122 ? 17.047 -8.516 -7.219 1 98.56 122 VAL B CA 1
ATOM 4068 C C . VAL B 1 122 ? 18.312 -7.812 -6.742 1 98.56 122 VAL B C 1
ATOM 4070 O O . VAL B 1 122 ? 19.359 -7.887 -7.398 1 98.56 122 VAL B O 1
ATOM 4073 N N . TYR B 1 123 ? 18.219 -7.172 -5.578 1 97.81 123 TYR B N 1
ATOM 4074 C CA . TYR B 1 123 ? 19.375 -6.488 -5.02 1 97.81 123 TYR B CA 1
ATOM 4075 C C . TYR B 1 123 ? 20.5 -7.473 -4.719 1 97.81 123 TYR B C 1
ATOM 4077 O O . TYR B 1 123 ? 21.672 -7.164 -4.922 1 97.81 123 TYR B O 1
ATOM 4085 N N . VAL B 1 124 ? 20.141 -8.672 -4.324 1 97.75 124 VAL B N 1
ATOM 4086 C CA . VAL B 1 124 ? 21.109 -9.68 -3.916 1 97.75 124 VAL B CA 1
ATOM 4087 C C . VAL B 1 124 ? 21.922 -10.125 -5.125 1 97.75 124 VAL B C 1
ATOM 4089 O O . VAL B 1 124 ? 23.141 -10.328 -5.023 1 97.75 124 VAL B O 1
ATOM 4092 N N . ILE B 1 125 ? 21.312 -10.164 -6.312 1 98.06 125 ILE B N 1
ATOM 4093 C CA . ILE B 1 125 ? 22 -10.883 -7.379 1 98.06 125 ILE B CA 1
ATOM 4094 C C . ILE B 1 125 ? 22.469 -9.906 -8.453 1 98.06 125 ILE B C 1
ATOM 4096 O O . ILE B 1 125 ? 23.281 -10.25 -9.305 1 98.06 125 ILE B O 1
ATOM 4100 N N . LYS B 1 126 ? 21.922 -8.68 -8.492 1 97.25 126 LYS B N 1
ATOM 4101 C CA . LYS B 1 126 ? 22.078 -7.816 -9.664 1 97.25 126 LYS B CA 1
ATOM 4102 C C . LYS B 1 126 ? 23.547 -7.574 -9.984 1 97.25 126 LYS B C 1
ATOM 4104 O O . LYS B 1 126 ? 23.891 -7.34 -11.148 1 97.25 126 LYS B O 1
ATOM 4109 N N . ASN B 1 127 ? 24.469 -7.688 -9 1 95.25 127 ASN B N 1
ATOM 4110 C CA . ASN B 1 127 ? 25.875 -7.379 -9.25 1 95.25 127 ASN B CA 1
ATOM 4111 C C . ASN B 1 127 ? 26.734 -8.641 -9.266 1 95.25 127 ASN B C 1
ATOM 4113 O O . ASN B 1 127 ? 27.969 -8.555 -9.266 1 95.25 127 ASN B O 1
ATOM 4117 N N . LYS B 1 128 ? 26.156 -9.844 -9.234 1 96 128 LYS B N 1
ATOM 4118 C CA . LYS B 1 128 ? 26.875 -11.109 -9.367 1 96 128 LYS B CA 1
ATOM 4119 C C . LYS B 1 128 ? 27.219 -11.398 -10.828 1 96 128 LYS B C 1
ATOM 4121 O O . LYS B 1 128 ? 26.547 -10.906 -11.734 1 96 128 LYS B O 1
ATOM 4126 N N . PRO B 1 129 ? 28.281 -12.141 -11.016 1 95.31 129 PRO B N 1
ATOM 4127 C CA . PRO B 1 129 ? 28.562 -12.539 -12.398 1 95.31 129 PRO B CA 1
ATOM 4128 C C . PRO B 1 129 ? 27.5 -13.477 -12.977 1 95.31 129 PRO B C 1
ATOM 4130 O O . PRO B 1 129 ? 26.984 -14.336 -12.258 1 95.31 129 PRO B O 1
ATOM 4133 N N . GLY B 1 130 ? 27.25 -13.273 -14.234 1 96.5 130 GLY B N 1
ATOM 4134 C CA . GLY B 1 130 ? 26.25 -14.086 -14.906 1 96.5 130 GLY B CA 1
ATOM 4135 C C . GLY B 1 130 ? 25.094 -13.281 -15.453 1 96.5 130 GLY B C 1
ATOM 4136 O O . GLY B 1 130 ? 25.094 -12.055 -15.391 1 96.5 130 GLY B O 1
ATOM 4137 N N . TYR B 1 131 ? 24.172 -13.977 -16.094 1 97.62 131 TYR B N 1
ATOM 4138 C CA . TYR B 1 131 ? 22.969 -13.344 -16.625 1 97.62 131 TYR B CA 1
ATOM 4139 C C . TYR B 1 131 ? 21.891 -13.258 -15.555 1 97.62 131 TYR B C 1
ATOM 4141 O O . TYR B 1 131 ? 21.609 -14.242 -14.859 1 97.62 131 TYR B O 1
ATOM 4149 N N . LYS B 1 132 ? 21.281 -12.102 -15.352 1 98.38 132 LYS B N 1
ATOM 4150 C CA . LYS B 1 132 ? 20.297 -11.898 -14.297 1 98.38 132 LYS B CA 1
ATOM 4151 C C . LYS B 1 132 ? 18.891 -11.781 -14.883 1 98.38 132 LYS B C 1
ATOM 4153 O O . LYS B 1 132 ? 18.641 -10.938 -15.742 1 98.38 132 LYS B O 1
ATOM 4158 N N . MET B 1 133 ? 18.062 -12.594 -14.398 1 98.62 133 MET B N 1
ATOM 4159 C CA . MET B 1 133 ? 16.641 -12.547 -14.719 1 98.62 133 MET B CA 1
ATOM 4160 C C . MET B 1 133 ? 15.82 -12.227 -13.477 1 98.62 133 MET B C 1
ATOM 4162 O O . MET B 1 133 ? 16.312 -12.312 -12.352 1 98.62 133 MET B O 1
ATOM 4166 N N . TYR B 1 134 ? 14.656 -11.758 -13.68 1 98.75 134 TYR B N 1
ATOM 4167 C CA . TYR B 1 134 ? 13.664 -11.492 -12.648 1 98.75 134 TYR B CA 1
ATOM 4168 C C . TYR B 1 134 ? 12.336 -12.172 -12.984 1 98.75 134 TYR B C 1
ATOM 4170 O O . TYR B 1 134 ? 11.641 -11.758 -13.914 1 98.75 134 TYR B O 1
ATOM 4178 N N . PHE B 1 135 ? 12.047 -13.297 -12.25 1 98.62 135 PHE B N 1
ATOM 4179 C CA . PHE B 1 135 ? 10.773 -13.984 -12.414 1 98.62 135 PHE B CA 1
ATOM 4180 C C . PHE B 1 135 ? 9.672 -13.289 -11.625 1 98.62 135 PHE B C 1
ATOM 4182 O O . PHE B 1 135 ? 9.57 -13.461 -10.406 1 98.62 135 PHE B O 1
ATOM 4189 N N . VAL B 1 136 ? 8.836 -12.531 -12.32 1 98.31 136 VAL B N 1
ATOM 4190 C CA . VAL B 1 136 ? 7.863 -11.641 -11.695 1 98.31 136 VAL B CA 1
ATOM 4191 C C . VAL B 1 136 ? 6.508 -12.336 -11.609 1 98.31 136 VAL B C 1
ATOM 4193 O O . VAL B 1 136 ? 5.859 -12.578 -12.633 1 98.31 136 VAL B O 1
ATOM 4196 N N . GLN B 1 137 ? 6.145 -12.562 -10.375 1 96.56 137 GLN B N 1
ATOM 4197 C CA . GLN B 1 137 ? 4.895 -13.281 -10.172 1 96.56 137 GLN B CA 1
ATOM 4198 C C . GLN B 1 137 ? 3.805 -12.359 -9.633 1 96.56 137 GLN B C 1
ATOM 4200 O O . GLN B 1 137 ? 2.668 -12.789 -9.422 1 96.56 137 GLN B O 1
ATOM 4205 N N . ASP B 1 138 ? 4.133 -11.133 -9.383 1 96.81 138 ASP B N 1
ATOM 4206 C CA . ASP B 1 138 ? 3.207 -10.078 -8.984 1 96.81 138 ASP B CA 1
ATOM 4207 C C . ASP B 1 138 ? 3.84 -8.695 -9.156 1 96.81 138 ASP B C 1
ATOM 4209 O O . ASP B 1 138 ? 5.039 -8.586 -9.422 1 96.81 138 ASP B O 1
ATOM 4213 N N . TYR B 1 139 ? 3.045 -7.707 -9.172 1 97.69 139 TYR B N 1
ATOM 4214 C CA . TYR B 1 139 ? 3.555 -6.348 -9.047 1 97.69 139 TYR B CA 1
ATOM 4215 C C . TYR B 1 139 ? 3.852 -6.012 -7.586 1 97.69 139 TYR B C 1
ATOM 4217 O O . TYR B 1 139 ? 2.977 -5.527 -6.863 1 97.69 139 TYR B O 1
ATOM 4225 N N . GLU B 1 140 ? 5.031 -6.141 -7.191 1 97.31 140 GLU B N 1
ATOM 4226 C CA . GLU B 1 140 ? 5.43 -6.355 -5.801 1 97.31 140 GLU B CA 1
ATOM 4227 C C . GLU B 1 140 ? 5.336 -5.062 -4.996 1 97.31 140 GLU B C 1
ATOM 4229 O O . GLU B 1 140 ? 5.16 -5.098 -3.775 1 97.31 140 GLU B O 1
ATOM 4234 N N . PRO B 1 141 ? 5.406 -3.867 -5.59 1 97.31 141 PRO B N 1
ATOM 4235 C CA . PRO B 1 141 ? 5.113 -2.658 -4.816 1 97.31 141 PRO B CA 1
ATOM 4236 C C . PRO B 1 141 ? 3.76 -2.721 -4.113 1 97.31 141 PRO B C 1
ATOM 4238 O O . PRO B 1 141 ? 3.607 -2.186 -3.01 1 97.31 141 PRO B O 1
ATOM 4241 N N . TYR B 1 142 ? 2.852 -3.432 -4.668 1 96.69 142 TYR B N 1
ATOM 4242 C CA . TYR B 1 142 ? 1.486 -3.508 -4.16 1 96.69 142 TYR B CA 1
ATOM 4243 C C . TYR B 1 142 ? 1.422 -4.348 -2.891 1 96.69 142 TYR B C 1
ATOM 4245 O O . TYR B 1 142 ? 0.382 -4.406 -2.23 1 96.69 142 TYR B O 1
ATOM 4253 N N . PHE B 1 143 ? 2.564 -4.938 -2.459 1 94.5 143 PHE B N 1
ATOM 4254 C CA . PHE B 1 143 ? 2.629 -5.684 -1.206 1 94.5 143 PHE B CA 1
ATOM 4255 C C . PHE B 1 143 ? 2.715 -4.734 -0.017 1 94.5 143 PHE B C 1
ATOM 4257 O O . PHE B 1 143 ? 2.529 -5.148 1.129 1 94.5 143 PHE B O 1
ATOM 4264 N N . TYR B 1 144 ? 2.879 -3.404 -0.34 1 94.62 144 TYR B N 1
ATOM 4265 C CA . TYR B 1 144 ? 3.223 -2.469 0.725 1 94.62 144 TYR B CA 1
ATOM 4266 C C . TYR B 1 144 ? 2.385 -1.199 0.628 1 94.62 144 TYR B C 1
ATOM 4268 O O . TYR B 1 144 ? 1.941 -0.822 -0.459 1 94.62 144 TYR B O 1
ATOM 4276 N N . PRO B 1 145 ? 2.213 -0.569 1.854 1 94.69 145 PRO B N 1
ATOM 4277 C CA . PRO B 1 145 ? 1.789 0.83 1.756 1 94.69 145 PRO B CA 1
ATOM 4278 C C . PRO B 1 145 ? 2.75 1.681 0.927 1 94.69 145 PRO B C 1
ATOM 4280 O O . PRO B 1 145 ? 3.934 1.35 0.815 1 94.69 145 PRO B O 1
ATOM 4283 N N . TYR B 1 146 ? 2.162 2.688 0.371 1 95.56 146 TYR B N 1
ATOM 4284 C CA . TYR B 1 146 ? 2.986 3.529 -0.485 1 95.56 146 TYR B CA 1
ATOM 4285 C C . TYR B 1 146 ? 4.109 4.184 0.312 1 95.56 146 TYR B C 1
ATOM 4287 O O . TYR B 1 146 ? 3.898 4.629 1.441 1 95.56 146 TYR B O 1
ATOM 4295 N N . GLY B 1 147 ? 5.211 4.078 -0.312 1 94.12 147 GLY B N 1
ATOM 4296 C CA . GLY B 1 147 ? 6.402 4.617 0.328 1 94.12 147 GLY B CA 1
ATOM 4297 C C . GLY B 1 147 ? 7.422 3.549 0.685 1 94.12 147 GLY B C 1
ATOM 4298 O O . GLY B 1 147 ? 7.281 2.393 0.281 1 94.12 147 GLY B O 1
ATOM 4299 N N . ASP B 1 148 ? 8.445 3.895 1.216 1 94.12 148 ASP B N 1
ATOM 4300 C CA . ASP B 1 148 ? 9.578 3.123 1.729 1 94.12 148 ASP B CA 1
ATOM 4301 C C . ASP B 1 148 ? 9.82 1.877 0.883 1 94.12 148 ASP B C 1
ATOM 4303 O O . ASP B 1 148 ? 10.445 1.952 -0.178 1 94.12 148 ASP B O 1
ATOM 4307 N N . ARG B 1 149 ? 9.18 0.619 1.297 1 95.31 149 ARG B N 1
ATOM 4308 C CA . ARG B 1 149 ? 9.422 -0.628 0.58 1 95.31 149 ARG B CA 1
ATOM 4309 C C . ARG B 1 149 ? 8.719 -0.628 -0.774 1 95.31 149 ARG B C 1
ATOM 4311 O O . ARG B 1 149 ? 9.195 -1.253 -1.726 1 95.31 149 ARG B O 1
ATOM 4318 N N . TYR B 1 150 ? 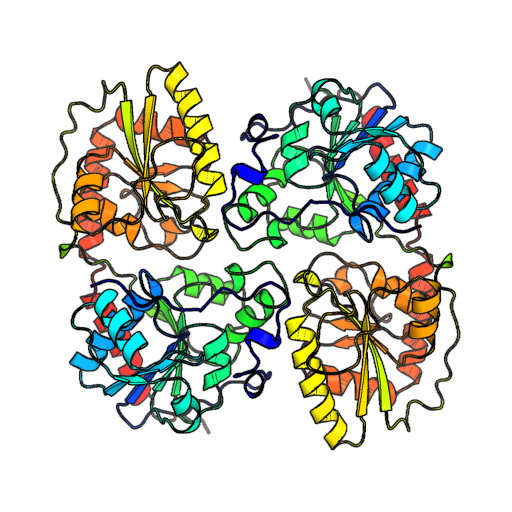7.59 0.107 -0.835 1 96.69 150 TYR B N 1
ATOM 4319 C CA . TYR B 1 150 ? 6.941 0.29 -2.129 1 96.69 150 TYR B CA 1
ATOM 4320 C C . TYR B 1 150 ? 7.926 0.826 -3.162 1 96.69 150 TYR B C 1
ATOM 4322 O O . TYR B 1 150 ? 8.047 0.274 -4.258 1 96.69 150 TYR B O 1
ATOM 4330 N N . GLN B 1 151 ? 8.656 1.857 -2.799 1 95.44 151 GLN B N 1
ATOM 4331 C CA . GLN B 1 151 ? 9.594 2.5 -3.717 1 95.44 151 GLN B CA 1
ATOM 4332 C C . GLN B 1 151 ? 10.797 1.604 -3.996 1 95.44 151 GLN B C 1
ATOM 4334 O O . GLN B 1 151 ? 11.312 1.586 -5.113 1 95.44 151 GLN B O 1
ATOM 4339 N N . MET B 1 152 ? 11.211 0.886 -2.977 1 96.12 152 MET B N 1
ATOM 4340 C CA . MET B 1 152 ? 12.344 -0.017 -3.15 1 96.12 152 MET B CA 1
ATOM 4341 C C . MET B 1 152 ? 12 -1.139 -4.125 1 96.12 152 MET B C 1
ATOM 4343 O O . MET B 1 152 ? 12.797 -1.459 -5.012 1 96.12 152 MET B O 1
ATOM 4347 N N . ALA B 1 153 ? 10.82 -1.687 -3.971 1 97.44 153 ALA B N 1
ATOM 4348 C CA . ALA B 1 153 ? 10.359 -2.729 -4.883 1 97.44 153 ALA B CA 1
ATOM 4349 C C . ALA B 1 153 ? 10.203 -2.188 -6.301 1 97.44 153 ALA B C 1
ATOM 4351 O O . ALA B 1 153 ? 10.648 -2.818 -7.262 1 97.44 153 ALA B O 1
ATOM 4352 N N . ARG B 1 154 ? 9.633 -1.039 -6.434 1 97.19 154 ARG B N 1
ATOM 4353 C CA . ARG B 1 154 ? 9.406 -0.43 -7.738 1 97.19 154 ARG B CA 1
ATOM 4354 C C . ARG B 1 154 ? 10.727 -0.191 -8.469 1 97.19 154 ARG B C 1
ATOM 4356 O O . ARG B 1 154 ? 10.82 -0.404 -9.68 1 97.19 154 ARG B O 1
ATOM 4363 N N . ARG B 1 155 ? 11.727 0.194 -7.773 1 96 155 ARG B N 1
ATOM 4364 C CA . ARG B 1 155 ? 13.031 0.51 -8.344 1 96 155 ARG B CA 1
ATOM 4365 C C . ARG B 1 155 ? 13.648 -0.713 -9.008 1 96 155 ARG B C 1
ATOM 4367 O O . ARG B 1 155 ? 14.359 -0.588 -10.008 1 96 155 ARG B O 1
ATOM 4374 N N . THR B 1 156 ? 13.328 -1.855 -8.531 1 97.69 156 THR B N 1
ATOM 4375 C CA . THR B 1 156 ? 13.977 -3.068 -9.016 1 97.69 156 THR B CA 1
ATOM 4376 C C . THR B 1 156 ? 13.602 -3.336 -10.469 1 97.69 156 THR B C 1
ATOM 4378 O O . THR B 1 156 ? 14.367 -3.947 -11.219 1 97.69 156 THR B O 1
ATOM 4381 N N . TYR B 1 157 ? 12.477 -2.844 -10.891 1 98.25 157 TYR B N 1
ATOM 4382 C CA . TYR B 1 157 ? 12.039 -3.062 -12.266 1 98.25 157 TYR B CA 1
ATOM 4383 C C . TYR B 1 157 ? 12.852 -2.211 -13.234 1 98.25 157 TYR B C 1
ATOM 4385 O O . TYR B 1 157 ? 12.789 -2.41 -14.453 1 98.25 157 TYR B O 1
ATOM 4393 N N . SER B 1 158 ? 13.672 -1.298 -12.695 1 96.75 158 SER B N 1
ATOM 4394 C CA . SER B 1 158 ? 14.469 -0.401 -13.523 1 96.75 158 SER B CA 1
ATOM 4395 C C . SER B 1 158 ? 15.961 -0.669 -13.359 1 96.75 158 SER B C 1
ATOM 4397 O O . SER B 1 158 ? 16.797 0.147 -13.766 1 96.75 158 SER B O 1
ATOM 4399 N N . LEU B 1 159 ? 16.344 -1.769 -12.719 1 96.81 159 LEU B N 1
ATOM 4400 C CA . LEU B 1 159 ? 17.75 -2.018 -12.406 1 96.81 159 LEU B CA 1
ATOM 4401 C C . LEU B 1 159 ? 18.422 -2.832 -13.516 1 96.81 159 LEU B C 1
ATOM 4403 O O . LEU B 1 159 ? 19.609 -3.156 -13.43 1 96.81 159 LEU B O 1
ATOM 4407 N N . GLY B 1 160 ? 17.672 -3.221 -14.508 1 97.31 160 GLY B N 1
ATOM 4408 C CA . GLY B 1 160 ? 18.297 -3.744 -15.703 1 97.31 160 GLY B CA 1
ATOM 4409 C C . GLY B 1 160 ? 18.234 -5.254 -15.805 1 97.31 160 GLY B C 1
ATOM 4410 O O . GLY B 1 160 ? 18.875 -5.855 -16.672 1 97.31 160 GLY B O 1
ATOM 4411 N N . LEU B 1 161 ? 17.469 -5.949 -14.953 1 98.25 161 LEU B N 1
ATOM 4412 C CA . LEU B 1 161 ? 17.328 -7.398 -15.062 1 98.25 161 LEU B CA 1
ATOM 4413 C C . LEU B 1 161 ? 16.344 -7.766 -16.172 1 98.25 161 LEU B C 1
ATOM 4415 O O . LEU B 1 161 ? 15.391 -7.027 -16.438 1 98.25 161 LEU B O 1
ATOM 4419 N N . HIS B 1 162 ? 16.609 -8.898 -16.828 1 98.31 162 HIS B N 1
ATOM 4420 C CA . HIS B 1 162 ? 15.664 -9.484 -17.781 1 98.31 162 HIS B CA 1
ATOM 4421 C C . HIS B 1 162 ? 14.445 -10.047 -17.047 1 98.31 162 HIS B C 1
ATOM 4423 O O . HIS B 1 162 ? 14.547 -11.062 -16.359 1 98.31 162 HIS B O 1
ATOM 4429 N N . MET B 1 163 ? 13.297 -9.43 -17.281 1 98.69 163 MET B N 1
ATOM 4430 C CA . MET B 1 163 ? 12.117 -9.805 -16.5 1 98.69 163 MET B CA 1
ATOM 4431 C C . MET B 1 163 ? 11.266 -10.82 -17.266 1 98.69 163 MET B C 1
ATOM 4433 O O . MET B 1 163 ? 11.102 -10.711 -18.484 1 98.69 163 MET B O 1
ATOM 4437 N N . VAL B 1 164 ? 10.805 -11.797 -16.578 1 98.62 164 VAL B N 1
ATOM 4438 C CA . VAL B 1 164 ? 9.852 -12.781 -17.078 1 98.62 164 VAL B CA 1
ATOM 4439 C C . VAL B 1 164 ? 8.586 -12.75 -16.219 1 98.62 164 VAL B C 1
ATOM 4441 O O . VAL B 1 164 ? 8.586 -13.203 -15.07 1 98.62 164 VAL B O 1
ATOM 4444 N N . SER B 1 165 ? 7.539 -12.25 -16.797 1 98 165 SER B N 1
ATOM 4445 C CA . SER B 1 165 ? 6.266 -12.094 -16.109 1 98 165 SER B CA 1
ATOM 4446 C C . SER B 1 165 ? 5.414 -13.352 -16.219 1 98 165 SER B C 1
ATOM 4448 O O . SER B 1 165 ? 5.219 -13.883 -17.328 1 98 165 SER B O 1
ATOM 4450 N N . LEU B 1 166 ? 4.965 -13.812 -15.07 1 96.69 166 LEU B N 1
ATOM 4451 C CA . LEU B 1 166 ? 3.967 -14.875 -15.086 1 96.69 166 LEU B CA 1
ATOM 4452 C C . LEU B 1 166 ? 2.582 -14.32 -15.398 1 96.69 166 LEU B C 1
ATOM 4454 O O . LEU B 1 166 ? 1.885 -13.836 -14.508 1 96.69 166 LEU B O 1
ATOM 4458 N N . GLY B 1 167 ? 2.148 -14.391 -16.672 1 94.75 167 GLY B N 1
ATOM 4459 C CA . GLY B 1 167 ? 0.93 -13.758 -17.141 1 94.75 167 GLY B CA 1
ATOM 4460 C C . GLY B 1 167 ? 1.143 -12.328 -17.594 1 94.75 167 GLY B C 1
ATOM 4461 O O . GLY B 1 167 ? 2.209 -11.75 -17.375 1 94.75 167 GLY B O 1
ATOM 4462 N N . PRO B 1 168 ? 0.173 -11.75 -18.156 1 95.31 168 PRO B N 1
ATOM 4463 C CA . PRO B 1 168 ? 0.33 -10.453 -18.828 1 95.31 168 PRO B CA 1
ATOM 4464 C C . PRO B 1 168 ? 0.195 -9.273 -17.875 1 95.31 168 PRO B C 1
ATOM 4466 O O . PRO B 1 168 ? 0.67 -8.18 -18.156 1 95.31 168 PRO B O 1
ATOM 4469 N N . TRP B 1 169 ? -0.42 -9.469 -16.781 1 96.81 169 TRP B N 1
ATOM 4470 C CA . TRP B 1 169 ? -0.804 -8.344 -15.93 1 96.81 169 TRP B CA 1
ATOM 4471 C C . TRP B 1 169 ? 0.426 -7.668 -15.328 1 96.81 169 TRP B C 1
ATOM 4473 O O . TRP B 1 169 ? 0.542 -6.441 -15.344 1 96.81 169 TRP B O 1
ATOM 4483 N N . CYS B 1 170 ? 1.364 -8.445 -14.812 1 97.12 170 CYS B N 1
ATOM 4484 C CA . CYS B 1 170 ? 2.561 -7.879 -14.203 1 97.12 170 CYS B CA 1
ATOM 4485 C C . CYS B 1 170 ? 3.361 -7.074 -15.219 1 97.12 170 CYS B C 1
ATOM 4487 O O . CYS B 1 170 ? 3.84 -5.98 -14.922 1 97.12 170 CYS B O 1
ATOM 4489 N N . ALA B 1 171 ? 3.51 -7.664 -16.406 1 97.69 171 ALA B N 1
ATOM 4490 C CA . ALA B 1 171 ? 4.215 -6.957 -17.469 1 97.69 171 ALA B CA 1
ATOM 4491 C C . ALA B 1 171 ? 3.543 -5.625 -17.781 1 97.69 171 ALA B C 1
ATOM 4493 O O . ALA B 1 171 ? 4.219 -4.602 -17.938 1 97.69 171 ALA B O 1
ATOM 4494 N N . HIS B 1 172 ? 2.25 -5.668 -17.844 1 97.19 172 HIS B N 1
ATOM 4495 C CA . HIS B 1 172 ? 1.48 -4.457 -18.094 1 97.19 172 HIS B CA 1
ATOM 4496 C C . HIS B 1 172 ? 1.722 -3.412 -17 1 97.19 172 HIS B C 1
ATOM 4498 O O . HIS B 1 172 ? 2.01 -2.252 -17.312 1 97.19 172 HIS B O 1
ATOM 4504 N N . MET B 1 173 ? 1.627 -3.811 -15.773 1 97.44 173 MET B N 1
ATOM 4505 C CA . MET B 1 173 ? 1.813 -2.904 -14.648 1 97.44 173 MET B CA 1
ATOM 4506 C C . MET B 1 173 ? 3.213 -2.297 -14.664 1 97.44 173 MET B C 1
ATOM 4508 O O . MET B 1 173 ? 3.373 -1.09 -14.469 1 97.44 173 MET B O 1
ATOM 4512 N N . ILE B 1 174 ? 4.207 -3.119 -14.883 1 98.31 174 ILE B N 1
ATOM 4513 C CA . ILE B 1 174 ? 5.594 -2.67 -14.875 1 98.31 174 ILE B CA 1
ATOM 4514 C C . ILE B 1 174 ? 5.816 -1.671 -16.016 1 98.31 174 ILE B C 1
ATOM 4516 O O . ILE B 1 174 ? 6.402 -0.604 -15.797 1 98.31 174 ILE B O 1
ATOM 4520 N N . THR B 1 175 ? 5.312 -1.954 -17.172 1 97.56 175 THR B N 1
ATOM 4521 C CA . THR B 1 175 ? 5.5 -1.094 -18.344 1 97.56 175 THR B CA 1
ATOM 4522 C C . THR B 1 175 ? 4.789 0.242 -18.141 1 97.56 175 THR B C 1
ATOM 4524 O O . THR B 1 175 ? 5.289 1.285 -18.562 1 97.56 175 THR B O 1
ATOM 4527 N N . MET B 1 176 ? 3.684 0.203 -17.516 1 96 176 MET B N 1
ATOM 4528 C CA . MET B 1 176 ? 2.873 1.402 -17.328 1 96 176 MET B CA 1
ATOM 4529 C C . MET B 1 176 ? 3.453 2.281 -16.219 1 96 176 MET B C 1
ATOM 4531 O O . MET B 1 176 ? 3.363 3.508 -16.281 1 96 176 MET B O 1
ATOM 4535 N N . HIS B 1 177 ? 4.098 1.7 -15.219 1 95.31 177 HIS B N 1
ATOM 4536 C CA . HIS B 1 177 ? 4.363 2.461 -14.008 1 95.31 177 HIS B CA 1
ATOM 4537 C C . HIS B 1 177 ? 5.863 2.648 -13.797 1 95.31 177 HIS B C 1
ATOM 4539 O O . HIS B 1 177 ? 6.281 3.377 -12.891 1 95.31 177 HIS B O 1
ATOM 4545 N N . CYS B 1 178 ? 6.68 1.978 -14.531 1 95.88 178 CYS B N 1
ATOM 4546 C CA . CYS B 1 178 ? 8.117 2.025 -14.297 1 95.88 178 CYS B CA 1
ATOM 4547 C C . CYS B 1 178 ? 8.867 2.373 -15.586 1 95.88 178 CYS B C 1
ATOM 4549 O O . CYS B 1 178 ? 8.328 2.219 -16.688 1 95.88 178 CYS B O 1
ATOM 4551 N N . LYS B 1 179 ? 10.055 2.941 -15.383 1 93.25 179 LYS B N 1
ATOM 4552 C CA . LYS B 1 179 ? 10.984 3.105 -16.5 1 93.25 179 LYS B CA 1
ATOM 4553 C C . LYS B 1 179 ? 11.773 1.825 -16.75 1 93.25 179 LYS B C 1
ATOM 4555 O O . LYS B 1 179 ? 12.695 1.502 -16 1 93.25 179 LYS B O 1
ATOM 4560 N N . VAL B 1 180 ? 11.445 1.13 -17.812 1 93.19 180 VAL B N 1
ATOM 4561 C CA . VAL B 1 180 ? 12.023 -0.184 -18.078 1 93.19 180 VAL B CA 1
ATOM 4562 C C . VAL B 1 180 ? 13.055 -0.081 -19.203 1 93.19 180 VAL B C 1
ATOM 4564 O O . VAL B 1 180 ? 12.75 0.429 -20.281 1 93.19 180 VAL B O 1
ATOM 4567 N N . HIS B 1 181 ? 14.273 -0.491 -18.859 1 92.69 181 HIS B N 1
ATOM 4568 C CA . HIS B 1 181 ? 15.344 -0.445 -19.844 1 92.69 181 HIS B CA 1
ATOM 4569 C C . HIS B 1 181 ? 15.867 -1.844 -20.156 1 92.69 181 HIS B C 1
ATOM 4571 O O . HIS B 1 181 ? 16.984 -1.994 -20.672 1 92.69 181 HIS B O 1
ATOM 4577 N N . SER B 1 182 ? 15.227 -2.889 -19.75 1 96.25 182 SER B N 1
ATOM 4578 C CA . SER B 1 182 ? 15.602 -4.285 -19.953 1 96.25 182 SER B CA 1
ATOM 4579 C C . SER B 1 182 ? 14.445 -5.082 -20.547 1 96.25 182 SER B C 1
ATOM 4581 O O . SER B 1 182 ? 13.297 -4.633 -20.531 1 96.25 182 SER B O 1
ATOM 4583 N N . PRO B 1 183 ? 14.727 -6.23 -21.156 1 96.81 183 PRO B N 1
ATOM 4584 C CA . PRO B 1 183 ? 13.648 -7.027 -21.75 1 96.81 183 PRO B CA 1
ATOM 4585 C C . PRO B 1 183 ? 12.625 -7.504 -20.719 1 96.81 183 PRO B C 1
ATOM 4587 O O . PRO B 1 183 ? 12.992 -7.816 -19.578 1 96.81 183 PRO B O 1
ATOM 4590 N N . ILE B 1 184 ? 11.344 -7.527 -21.172 1 98.19 184 ILE B N 1
ATOM 4591 C CA . ILE B 1 184 ? 10.258 -8.133 -20.422 1 98.19 184 ILE B CA 1
ATOM 4592 C C . ILE B 1 184 ? 9.539 -9.164 -21.281 1 98.19 184 ILE B C 1
ATOM 4594 O O . ILE B 1 184 ? 8.984 -8.828 -22.328 1 98.19 184 ILE B O 1
ATOM 4598 N N . ASP B 1 185 ? 9.609 -10.375 -20.922 1 98.31 185 ASP B N 1
ATOM 4599 C CA . ASP B 1 185 ? 8.867 -11.453 -21.562 1 98.31 185 ASP B CA 1
ATOM 4600 C C . ASP B 1 185 ? 7.684 -11.898 -20.703 1 98.31 185 ASP B C 1
ATOM 4602 O O . ASP B 1 185 ? 7.66 -11.664 -19.5 1 98.31 185 ASP B O 1
ATOM 4606 N N . VAL B 1 186 ? 6.699 -12.438 -21.375 1 97.88 186 VAL B N 1
ATOM 4607 C CA . VAL B 1 186 ? 5.508 -12.953 -20.703 1 97.88 186 VAL B CA 1
ATOM 4608 C C . VAL B 1 186 ? 5.371 -14.453 -20.953 1 97.88 186 VAL B C 1
ATOM 4610 O O . VAL B 1 186 ? 5.488 -14.898 -22.094 1 97.88 186 VAL B O 1
ATOM 4613 N N . ILE B 1 187 ? 5.246 -15.18 -19.891 1 97.44 187 ILE B N 1
ATOM 4614 C CA . ILE B 1 187 ? 4.969 -16.594 -20.062 1 97.44 187 ILE B CA 1
ATOM 4615 C C . ILE B 1 187 ? 3.545 -16.906 -19.609 1 97.44 187 ILE B C 1
ATOM 4617 O O . ILE B 1 187 ? 2.955 -16.141 -18.828 1 97.44 187 ILE B O 1
ATOM 4621 N N . ASN B 1 188 ? 3.094 -17.984 -20.047 1 93.38 188 ASN B N 1
ATOM 4622 C CA . ASN B 1 188 ? 1.717 -18.391 -19.812 1 93.38 188 ASN B CA 1
ATOM 4623 C C . ASN B 1 188 ? 1.455 -18.625 -18.312 1 93.38 188 ASN B C 1
ATOM 4625 O O . ASN B 1 188 ? 2.279 -19.219 -17.625 1 93.38 188 ASN B O 1
ATOM 4629 N N . PHE B 1 189 ? 0.304 -18.078 -17.844 1 91.44 189 PHE B N 1
ATOM 4630 C CA . PHE B 1 189 ? -0.188 -18.391 -16.5 1 91.44 189 PHE B CA 1
ATOM 4631 C C . PHE B 1 189 ? -0.904 -19.734 -16.5 1 91.44 189 PHE B C 1
ATOM 4633 O O . PHE B 1 189 ? -2.002 -19.859 -17.047 1 91.44 189 PHE B O 1
ATOM 4640 N N . PRO B 1 190 ? -0.359 -20.75 -15.883 1 90.31 190 PRO B N 1
ATOM 4641 C CA . PRO B 1 190 ? -0.781 -22.141 -16.125 1 90.31 190 PRO B CA 1
ATOM 4642 C C . PRO B 1 190 ? -1.815 -22.609 -15.102 1 90.31 190 PRO B C 1
ATOM 4644 O O . PRO B 1 190 ? -2.01 -21.984 -14.062 1 90.31 190 PRO B O 1
ATOM 4647 N N . VAL B 1 191 ? -2.488 -23.703 -15.516 1 85.88 191 VAL B N 1
ATOM 4648 C CA . VAL B 1 191 ? -3.346 -24.453 -14.602 1 85.88 191 VAL B CA 1
ATOM 4649 C C . VAL B 1 191 ? -3.064 -25.938 -14.75 1 85.88 191 VAL B C 1
ATOM 4651 O O . VAL B 1 191 ? -2.727 -26.422 -15.836 1 85.88 191 VAL B O 1
ATOM 4654 N N . ASP B 1 192 ? -3.135 -26.562 -13.602 1 83.25 192 ASP B N 1
ATOM 4655 C CA . ASP B 1 192 ? -3.074 -28.016 -13.609 1 83.25 192 ASP B CA 1
ATOM 4656 C C . ASP B 1 192 ? -4.473 -28.625 -13.516 1 83.25 192 ASP B C 1
ATOM 4658 O O . ASP B 1 192 ? -4.922 -29 -12.422 1 83.25 192 ASP B O 1
ATOM 4662 N N . VAL B 1 193 ? -5.074 -28.891 -14.617 1 85.19 193 VAL B N 1
ATOM 4663 C CA . VAL B 1 193 ? -6.477 -29.281 -14.68 1 85.19 193 VAL B CA 1
ATOM 4664 C C . VAL B 1 193 ? -6.625 -30.734 -14.195 1 85.19 193 VAL B C 1
ATOM 4666 O O . VAL B 1 193 ? -7.691 -31.125 -13.727 1 85.19 193 VAL B O 1
ATOM 4669 N N . ALA B 1 194 ? -5.594 -31.5 -14.289 1 86.81 194 ALA B N 1
ATOM 4670 C CA . ALA B 1 194 ? -5.672 -32.906 -13.945 1 86.81 194 ALA B CA 1
ATOM 4671 C C . ALA B 1 194 ? -5.961 -33.094 -12.461 1 86.81 194 ALA B C 1
ATOM 4673 O O . ALA B 1 194 ? -6.578 -34.094 -12.055 1 86.81 194 ALA B O 1
ATOM 4674 N N . ARG B 1 195 ? -5.652 -32.156 -11.68 1 85.62 195 ARG B N 1
ATOM 4675 C CA . ARG B 1 195 ? -5.828 -32.25 -10.227 1 85.62 195 ARG B CA 1
ATOM 4676 C C . ARG B 1 195 ? -7.262 -31.906 -9.828 1 85.62 195 ARG B C 1
ATOM 4678 O O . ARG B 1 195 ? -7.688 -32.219 -8.711 1 85.62 195 ARG B O 1
ATOM 4685 N N . TYR B 1 196 ? -7.988 -31.312 -10.703 1 92.56 196 TYR B N 1
ATOM 4686 C CA . TYR B 1 196 ? -9.359 -30.891 -10.453 1 92.56 196 TYR B CA 1
ATOM 4687 C C . TYR B 1 196 ? -10.273 -31.281 -11.602 1 92.56 196 TYR B C 1
ATOM 4689 O O . TYR B 1 196 ? -10.672 -30.438 -12.414 1 92.56 196 TYR B O 1
ATOM 4697 N N . PRO B 1 197 ? -10.68 -32.531 -11.57 1 94.19 197 PRO B N 1
ATOM 4698 C CA . PRO B 1 197 ? -11.422 -33.062 -12.719 1 94.19 197 PRO B CA 1
ATOM 4699 C C . PRO B 1 197 ? -12.812 -32.469 -12.859 1 94.19 197 PRO B C 1
ATOM 4701 O O . PRO B 1 197 ? -13.484 -32.188 -11.859 1 94.19 197 PRO B O 1
ATOM 4704 N N . PHE B 1 198 ? -13.219 -32.406 -14.125 1 96.12 198 PHE B N 1
ATOM 4705 C CA . PHE B 1 198 ? -14.516 -31.844 -14.484 1 96.12 198 PHE B CA 1
ATOM 4706 C C . PHE B 1 198 ? -15.648 -32.781 -14.07 1 96.12 198 PHE B C 1
ATOM 4708 O O . PHE B 1 198 ? -15.547 -34 -14.234 1 96.12 198 PHE B O 1
ATOM 4715 N N . LYS B 1 199 ? -16.625 -32.188 -13.469 1 94.81 199 LYS B N 1
ATOM 4716 C CA . LYS B 1 199 ? -17.891 -32.875 -13.211 1 94.81 199 LYS B CA 1
ATOM 4717 C C . LYS B 1 199 ? -19.078 -32.031 -13.672 1 94.81 199 LYS B C 1
ATOM 4719 O O . LYS B 1 199 ? -19.234 -30.875 -13.258 1 94.81 199 LYS B O 1
ATOM 4724 N N . GLU B 1 200 ? -19.906 -32.625 -14.492 1 93.06 200 GLU B N 1
ATOM 4725 C CA . GLU B 1 200 ? -21.078 -31.938 -15.008 1 93.06 200 GLU B CA 1
ATOM 4726 C C . GLU B 1 200 ? -22.047 -31.578 -13.883 1 93.06 200 GLU B C 1
ATOM 4728 O O . GLU B 1 200 ? -22.266 -32.375 -12.977 1 93.06 200 GLU B O 1
ATOM 4733 N N . ARG B 1 201 ? -22.656 -30.438 -14.031 1 92.88 201 ARG B N 1
ATOM 4734 C CA . ARG B 1 201 ? -23.609 -29.969 -13.031 1 92.88 201 ARG B CA 1
ATOM 4735 C C . ARG B 1 201 ? -25.047 -30.094 -13.531 1 92.88 201 ARG B C 1
ATOM 4737 O O . ARG B 1 201 ? -25.297 -29.938 -14.727 1 92.88 201 ARG B O 1
ATOM 4744 N N . ASP B 1 202 ? -25.906 -30.375 -12.578 1 91.81 202 ASP B N 1
ATOM 4745 C CA . ASP B 1 202 ? -27.344 -30.391 -12.875 1 91.81 202 ASP B CA 1
ATOM 4746 C C . ASP B 1 202 ? -27.922 -28.969 -12.797 1 91.81 202 ASP B C 1
ATOM 4748 O O . ASP B 1 202 ? -27.922 -28.359 -11.734 1 91.81 202 ASP B O 1
ATOM 4752 N N . MET B 1 203 ? -28.438 -28.5 -13.922 1 91.44 203 MET B N 1
ATOM 4753 C CA . MET B 1 203 ? -28.938 -27.125 -14.008 1 91.44 203 MET B CA 1
ATOM 4754 C C . MET B 1 203 ? -30.375 -27.047 -13.531 1 91.44 203 MET B C 1
ATOM 4756 O O . MET B 1 203 ? -30.891 -25.953 -13.273 1 91.44 203 MET B O 1
ATOM 4760 N N . GLY B 1 204 ? -30.984 -28.094 -13.281 1 89.56 204 GLY B N 1
ATOM 4761 C CA . GLY B 1 204 ? -32.406 -28.172 -12.992 1 89.56 204 GLY B CA 1
ATOM 4762 C C . GLY B 1 204 ? -32.812 -27.406 -11.742 1 89.56 204 GLY B C 1
ATOM 4763 O O . GLY B 1 204 ? -33.719 -26.578 -11.781 1 89.56 204 GLY B O 1
ATOM 4764 N N . PRO B 1 205 ? -32.062 -27.516 -10.727 1 91.69 205 PRO B N 1
ATOM 4765 C CA . PRO B 1 205 ? -32.5 -26.969 -9.438 1 91.69 205 PRO B CA 1
ATOM 4766 C C . PRO B 1 205 ? -32.25 -25.469 -9.328 1 91.69 205 PRO B C 1
ATOM 4768 O O . PRO B 1 205 ? -32.781 -24.828 -8.422 1 91.69 205 PRO B O 1
ATOM 4771 N N . TYR B 1 206 ? -31.578 -24.797 -10.172 1 93.62 206 TYR B N 1
ATOM 4772 C CA . TYR B 1 206 ? -31.078 -23.453 -9.969 1 93.62 206 TYR B CA 1
ATOM 4773 C C . TYR B 1 206 ? -32.219 -22.453 -9.883 1 93.62 206 TYR B C 1
ATOM 4775 O O . TYR B 1 206 ? -32.25 -21.609 -8.984 1 93.62 206 TYR B O 1
ATOM 4783 N N . GLN B 1 207 ? -33.219 -22.594 -10.672 1 91.69 207 GLN B N 1
ATOM 4784 C CA . GLN B 1 207 ? -34.281 -21.609 -10.758 1 91.69 207 GLN B CA 1
ATOM 4785 C C . GLN B 1 207 ? -35.094 -21.594 -9.477 1 91.69 207 GLN B C 1
ATOM 4787 O O . GLN B 1 207 ? -35.688 -20.562 -9.117 1 91.69 207 GLN B O 1
ATOM 4792 N N . GLN B 1 208 ? -35.125 -22.688 -8.789 1 91.75 208 GLN B N 1
ATOM 4793 C CA . GLN B 1 208 ? -36 -22.797 -7.637 1 91.75 208 GLN B CA 1
ATOM 4794 C C . GLN B 1 208 ? -35.219 -22.828 -6.332 1 91.75 208 GLN B C 1
ATOM 4796 O O . GLN B 1 208 ? -35.781 -23.062 -5.262 1 91.75 208 GLN B O 1
ATOM 4801 N N . LYS B 1 209 ? -34 -22.547 -6.398 1 91.69 209 LYS B N 1
ATOM 4802 C CA . LYS B 1 209 ? -33.156 -22.656 -5.207 1 91.69 209 LYS B CA 1
ATOM 4803 C C . LYS B 1 209 ? -33.531 -21.594 -4.176 1 91.69 209 LYS B C 1
ATOM 4805 O O . LYS B 1 209 ? -33.688 -20.422 -4.516 1 91.69 209 LYS B O 1
AT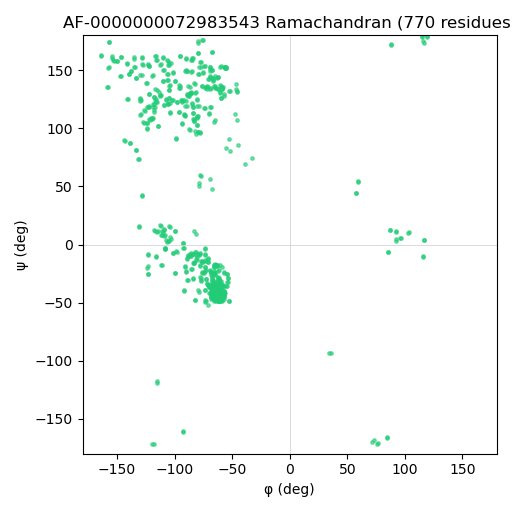OM 4810 N N . LYS B 1 210 ? -33.625 -22.062 -2.973 1 95 210 LYS B N 1
ATOM 4811 C CA . LYS B 1 210 ? -33.844 -21.156 -1.852 1 95 210 LYS B CA 1
ATOM 4812 C C . LYS B 1 210 ? -32.562 -20.891 -1.075 1 95 210 LYS B C 1
ATOM 4814 O O . LYS B 1 210 ? -32.531 -20.031 -0.188 1 95 210 LYS B O 1
ATOM 4819 N N . GLN B 1 211 ? -31.562 -21.609 -1.428 1 97.38 211 GLN B N 1
ATOM 4820 C CA . GLN B 1 211 ? -30.25 -21.422 -0.833 1 97.38 211 GLN B CA 1
ATOM 4821 C C . GLN B 1 211 ? -29.156 -21.562 -1.879 1 97.38 211 GLN B C 1
ATOM 4823 O O . GLN B 1 211 ? -29.141 -22.547 -2.635 1 97.38 211 GLN B O 1
ATOM 4828 N N . ILE B 1 212 ? -28.359 -20.609 -1.98 1 97.81 212 ILE B N 1
ATOM 4829 C CA . ILE B 1 212 ? -27.203 -20.641 -2.865 1 97.81 212 ILE B CA 1
ATOM 4830 C C . ILE B 1 212 ? -25.938 -20.922 -2.053 1 97.81 212 ILE B C 1
ATOM 4832 O O . ILE B 1 212 ? -25.641 -20.203 -1.095 1 97.81 212 ILE B O 1
ATOM 4836 N N . LYS B 1 213 ? -25.203 -21.953 -2.422 1 98.44 213 LYS B N 1
ATOM 4837 C CA . LYS B 1 213 ? -23.953 -22.328 -1.747 1 98.44 213 LYS B CA 1
ATOM 4838 C C . LYS B 1 213 ? -22.75 -21.703 -2.434 1 98.44 213 LYS B C 1
ATOM 4840 O O . LYS B 1 213 ? -22.547 -21.891 -3.637 1 98.44 213 LYS B O 1
ATOM 4845 N N . LEU B 1 214 ? -21.969 -20.969 -1.649 1 98.81 214 LEU B N 1
ATOM 4846 C CA . LEU B 1 214 ? -20.797 -20.281 -2.186 1 98.81 214 LEU B CA 1
ATOM 4847 C C . LEU B 1 214 ? -19.5 -20.891 -1.634 1 98.81 214 LEU B C 1
ATOM 4849 O O . LEU B 1 214 ? -19.375 -21.078 -0.423 1 98.81 214 LEU B O 1
ATOM 4853 N N . ALA B 1 215 ? -18.562 -21.266 -2.488 1 98.88 215 ALA B N 1
ATOM 4854 C CA . ALA B 1 215 ? -17.172 -21.5 -2.115 1 98.88 215 ALA B CA 1
ATOM 4855 C C . ALA B 1 215 ? -16.328 -20.234 -2.285 1 98.88 215 ALA B C 1
ATOM 4857 O O . ALA B 1 215 ? -16.109 -19.781 -3.408 1 98.88 215 ALA B O 1
ATOM 4858 N N . VAL B 1 216 ? -15.891 -19.672 -1.194 1 98.75 216 VAL B N 1
ATOM 4859 C CA . VAL B 1 216 ? -15.234 -18.375 -1.221 1 98.75 216 VAL B CA 1
ATOM 4860 C C . VAL B 1 216 ? -13.789 -18.5 -0.74 1 98.75 216 VAL B C 1
ATOM 4862 O O . VAL B 1 216 ? -13.547 -18.859 0.417 1 98.75 216 VAL B O 1
ATOM 4865 N N . TYR B 1 217 ? -12.875 -18.172 -1.637 1 97.69 217 TYR B N 1
ATOM 4866 C CA . TYR B 1 217 ? -11.461 -18.188 -1.295 1 97.69 217 TYR B CA 1
ATOM 4867 C C . TYR B 1 217 ? -11.016 -16.844 -0.745 1 97.69 217 TYR B C 1
ATOM 4869 O O . TYR B 1 217 ? -11.289 -15.797 -1.347 1 97.69 217 TYR B O 1
ATOM 4877 N N . THR B 1 218 ? -10.383 -16.875 0.369 1 95.94 218 THR B N 1
ATOM 4878 C CA . THR B 1 218 ? -9.695 -15.688 0.884 1 95.94 218 THR B CA 1
ATOM 4879 C C . THR B 1 218 ? -8.602 -16.078 1.866 1 95.94 218 THR B C 1
ATOM 4881 O O . THR B 1 218 ? -8.594 -17.203 2.383 1 95.94 218 THR B O 1
ATOM 4884 N N . LYS B 1 219 ? -7.633 -15.266 1.964 1 93.06 219 LYS B N 1
ATOM 4885 C CA . LYS B 1 219 ? -6.555 -15.398 2.936 1 93.06 219 LYS B CA 1
ATOM 4886 C C . LYS B 1 219 ? -6.555 -14.234 3.918 1 93.06 219 LYS B C 1
ATOM 4888 O O . LYS B 1 219 ? -6.352 -13.078 3.523 1 93.06 219 LYS B O 1
ATOM 4893 N N . TRP B 1 220 ? -6.648 -14.57 5.141 1 91.75 220 TRP B N 1
ATOM 4894 C CA . TRP B 1 220 ? -6.844 -13.594 6.207 1 91.75 220 TRP B CA 1
ATOM 4895 C C . TRP B 1 220 ? -5.73 -12.555 6.203 1 91.75 220 TRP B C 1
ATOM 4897 O O . TRP B 1 220 ? -5.988 -11.352 6.34 1 91.75 220 TRP B O 1
ATOM 4907 N N . SER B 1 221 ? -4.539 -12.945 5.898 1 87.81 221 SER B N 1
ATOM 4908 C CA . SER B 1 221 ? -3.383 -12.07 6.027 1 87.81 221 SER B CA 1
ATOM 4909 C C . SER B 1 221 ? -2.924 -11.555 4.668 1 87.81 221 SER B C 1
ATOM 4911 O O . SER B 1 221 ? -1.8 -11.07 4.527 1 87.81 221 SER B O 1
ATOM 4913 N N . SER B 1 222 ? -3.727 -11.68 3.68 1 91 222 SER B N 1
ATOM 4914 C CA . SER B 1 222 ? -3.354 -11.25 2.334 1 91 222 SER B CA 1
ATOM 4915 C C . SER B 1 222 ? -4.355 -10.25 1.773 1 91 222 SER B C 1
ATOM 4917 O O . SER B 1 222 ? -5.363 -10.633 1.18 1 91 222 SER B O 1
ATOM 4919 N N . PRO B 1 223 ? -3.982 -8.984 1.852 1 94.12 223 PRO B N 1
ATOM 4920 C CA . PRO B 1 223 ? -4.887 -7.957 1.334 1 94.12 223 PRO B CA 1
ATOM 4921 C C . PRO B 1 223 ? -5.289 -8.203 -0.119 1 94.12 223 PRO B C 1
ATOM 4923 O O . PRO B 1 223 ? -6.383 -7.816 -0.533 1 94.12 223 PRO B O 1
ATOM 4926 N N . ARG B 1 224 ? -4.523 -8.867 -0.857 1 94.38 224 ARG B N 1
ATOM 4927 C CA . ARG B 1 224 ? -4.789 -9.086 -2.275 1 94.38 224 ARG B CA 1
ATOM 4928 C C . ARG B 1 224 ? -5.961 -10.039 -2.469 1 94.38 224 ARG B C 1
ATOM 4930 O O . ARG B 1 224 ? -6.488 -10.164 -3.576 1 94.38 224 ARG B O 1
ATOM 4937 N N . ARG B 1 225 ? -6.422 -10.742 -1.389 1 95.69 225 ARG B N 1
ATOM 4938 C CA . ARG B 1 225 ? -7.562 -11.656 -1.463 1 95.69 225 ARG B CA 1
ATOM 4939 C C . ARG B 1 225 ? -8.797 -11.039 -0.815 1 95.69 225 ARG B C 1
ATOM 4941 O O . ARG B 1 225 ? -9.805 -11.719 -0.605 1 95.69 225 ARG B O 1
ATOM 4948 N N . ALA B 1 226 ? -8.695 -9.836 -0.366 1 96.19 226 ALA B N 1
ATOM 4949 C CA . ALA B 1 226 ? -9.781 -8.969 0.091 1 96.19 226 ALA B CA 1
ATOM 4950 C C . ALA B 1 226 ? -10.539 -9.609 1.253 1 96.19 226 ALA B C 1
ATOM 4952 O O . ALA B 1 226 ? -11.773 -9.672 1.235 1 96.19 226 ALA B O 1
ATOM 4953 N N . PRO B 1 227 ? -9.891 -10 2.311 1 96.44 227 PRO B N 1
ATOM 4954 C CA . PRO B 1 227 ? -10.555 -10.742 3.385 1 96.44 227 PRO B CA 1
ATOM 4955 C C . PRO B 1 227 ? -11.578 -9.898 4.141 1 96.44 227 PRO B C 1
ATOM 4957 O O . PRO B 1 227 ? -12.578 -10.422 4.637 1 96.44 227 PRO B O 1
ATOM 4960 N N . ILE B 1 228 ? -11.391 -8.594 4.262 1 96.44 228 ILE B N 1
ATOM 4961 C CA . ILE B 1 228 ? -12.312 -7.73 4.984 1 96.44 228 ILE B CA 1
ATOM 4962 C C . ILE B 1 228 ? -13.484 -7.359 4.074 1 96.44 228 ILE B C 1
ATOM 4964 O O . ILE B 1 228 ? -14.648 -7.602 4.418 1 96.44 228 ILE B O 1
ATOM 4968 N N . ASN B 1 229 ? -13.203 -6.953 2.891 1 96.62 229 ASN B N 1
ATOM 4969 C CA . ASN B 1 229 ? -14.195 -6.453 1.945 1 96.62 229 ASN B CA 1
ATOM 4970 C C . ASN B 1 229 ? -15.195 -7.543 1.552 1 96.62 229 ASN B C 1
ATOM 4972 O O . ASN B 1 229 ? -16.406 -7.305 1.534 1 96.62 229 ASN B O 1
ATOM 4976 N N . ILE B 1 230 ? -14.68 -8.727 1.316 1 97.44 230 ILE B N 1
ATOM 4977 C CA . ILE B 1 230 ? -15.531 -9.797 0.81 1 97.44 230 ILE B CA 1
ATOM 4978 C C . ILE B 1 230 ? -16.531 -10.203 1.884 1 97.44 230 ILE B C 1
ATOM 4980 O O . ILE B 1 230 ? -17.688 -10.523 1.576 1 97.44 230 ILE B O 1
ATOM 4984 N N . GLN B 1 231 ? -16.172 -10.195 3.16 1 97.75 231 GLN B N 1
ATOM 4985 C CA . GLN B 1 231 ? -17.094 -10.531 4.238 1 97.75 231 GLN B CA 1
ATOM 4986 C C . GLN B 1 231 ? -18.219 -9.508 4.336 1 97.75 231 GLN B C 1
ATOM 4988 O O . GLN B 1 231 ? -19.391 -9.883 4.473 1 97.75 231 GLN B O 1
ATOM 4993 N N . ILE B 1 232 ? -17.844 -8.258 4.238 1 97.62 232 ILE B N 1
ATOM 4994 C CA . ILE B 1 232 ? -18.812 -7.18 4.348 1 97.62 232 ILE B CA 1
ATOM 4995 C C . ILE B 1 232 ? -19.781 -7.242 3.172 1 97.62 232 ILE B C 1
ATOM 4997 O O . ILE B 1 232 ? -21 -7.207 3.361 1 97.62 232 ILE B O 1
ATOM 5001 N N . VAL B 1 233 ? -19.281 -7.418 1.991 1 97.75 233 VAL B N 1
ATOM 5002 C CA . VAL B 1 233 ? -20.094 -7.441 0.776 1 97.75 233 VAL B CA 1
ATOM 5003 C C . VAL B 1 233 ? -21.031 -8.648 0.799 1 97.75 233 VAL B C 1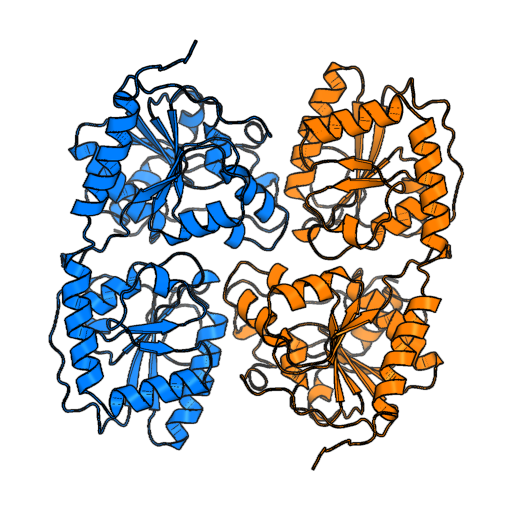
ATOM 5005 O O . VAL B 1 233 ? -22.203 -8.531 0.477 1 97.75 233 VAL B O 1
ATOM 5008 N N . LEU B 1 234 ? -20.5 -9.773 1.231 1 98.5 234 LEU B N 1
ATOM 5009 C CA . LEU B 1 234 ? -21.312 -10.984 1.236 1 98.5 234 LEU B CA 1
ATOM 5010 C C . LEU B 1 234 ? -22.391 -10.914 2.312 1 98.5 234 LEU B C 1
ATOM 5012 O O . LEU B 1 234 ? -23.5 -11.438 2.131 1 98.5 234 LEU B O 1
ATOM 5016 N N . GLU B 1 235 ? -22.094 -10.273 3.484 1 97.88 235 GLU B N 1
ATOM 5017 C CA . GLU B 1 235 ? -23.094 -10.086 4.52 1 97.88 235 GLU B CA 1
ATOM 5018 C C . GLU B 1 235 ? -24.25 -9.211 4.012 1 97.88 235 GLU B C 1
ATOM 5020 O O . GLU B 1 235 ? -25.422 -9.57 4.168 1 97.88 235 GLU B O 1
ATOM 5025 N N . ASN B 1 236 ? -23.891 -8.141 3.414 1 97.69 236 ASN B N 1
ATOM 5026 C CA . ASN B 1 236 ? -24.906 -7.238 2.869 1 97.69 236 ASN B CA 1
ATOM 5027 C C . ASN B 1 236 ? -25.656 -7.879 1.71 1 97.69 236 ASN B C 1
ATOM 5029 O O . ASN B 1 236 ? -26.875 -7.707 1.582 1 97.69 236 ASN B O 1
ATOM 5033 N N . CYS B 1 237 ? -24.953 -8.602 0.889 1 98.25 237 CYS B N 1
ATOM 5034 C CA . CYS B 1 237 ? -25.547 -9.336 -0.217 1 98.25 237 CYS B CA 1
ATOM 5035 C C . CYS B 1 237 ? -26.562 -10.352 0.293 1 98.25 237 CYS B C 1
ATOM 5037 O O . CYS B 1 237 ? -27.672 -10.469 -0.253 1 98.25 237 CYS B O 1
ATOM 5039 N N . ARG B 1 238 ? -26.203 -11.078 1.324 1 98.12 238 ARG B N 1
ATOM 5040 C CA . ARG B 1 238 ? -27.078 -12.07 1.939 1 98.12 238 ARG B CA 1
ATOM 5041 C C . ARG B 1 238 ? -28.375 -11.43 2.41 1 98.12 238 ARG B C 1
ATOM 5043 O O . ARG B 1 238 ? -29.453 -11.984 2.201 1 98.12 238 ARG B O 1
ATOM 5050 N N . GLN B 1 239 ? -28.297 -10.281 3.016 1 96.88 239 GLN B N 1
ATOM 5051 C CA . GLN B 1 239 ? -29.469 -9.562 3.488 1 96.88 239 GLN B CA 1
ATOM 5052 C C . GLN B 1 239 ? -30.391 -9.18 2.328 1 96.88 239 GLN B C 1
ATOM 5054 O O . GLN B 1 239 ? -31.609 -9.328 2.41 1 96.88 239 GLN B O 1
ATOM 5059 N N . LEU B 1 240 ? -29.812 -8.75 1.286 1 97.12 240 LEU B N 1
ATOM 5060 C CA . LEU B 1 240 ? -30.578 -8.359 0.107 1 97.12 240 LEU B CA 1
ATOM 5061 C C . LEU B 1 240 ? -31.297 -9.562 -0.498 1 97.12 240 LEU B C 1
ATOM 5063 O O . LEU B 1 240 ? -32.469 -9.461 -0.87 1 97.12 240 LEU B O 1
ATOM 5067 N N . LEU B 1 241 ? -30.625 -10.648 -0.589 1 97.75 241 LEU B N 1
ATOM 5068 C CA . LEU B 1 241 ? -31.188 -11.844 -1.204 1 97.75 241 LEU B CA 1
ATOM 5069 C C . LEU B 1 241 ? -32.25 -12.461 -0.306 1 97.75 241 LEU B C 1
ATOM 5071 O O . LEU B 1 241 ? -33.25 -13 -0.796 1 97.75 241 LEU B O 1
ATOM 5075 N N . ARG B 1 242 ? -32.062 -12.367 1.002 1 97.19 242 ARG B N 1
ATOM 5076 C CA . ARG B 1 242 ? -33.031 -12.891 1.938 1 97.19 242 ARG B CA 1
ATOM 5077 C C . ARG B 1 242 ? -34.375 -12.188 1.777 1 97.19 242 ARG B C 1
ATOM 5079 O O . ARG B 1 242 ? -35.438 -12.805 1.924 1 97.19 242 ARG B O 1
ATOM 5086 N N . ALA B 1 243 ? -34.312 -10.969 1.48 1 95.56 243 ALA B N 1
ATOM 5087 C CA . ALA B 1 243 ? -35.531 -10.195 1.236 1 95.56 243 ALA B CA 1
ATOM 5088 C C . ALA B 1 243 ? -36.281 -10.742 0.03 1 95.56 243 ALA B C 1
ATOM 5090 O O . ALA B 1 243 ? -37.469 -10.516 -0.107 1 95.56 243 ALA B O 1
ATOM 5091 N N . LYS B 1 244 ? -35.625 -11.508 -0.783 1 93.25 244 LYS B N 1
ATOM 5092 C CA . LYS B 1 244 ? -36.219 -12.109 -1.967 1 93.25 244 LYS B CA 1
ATOM 5093 C C . LYS B 1 244 ? -36.438 -13.609 -1.765 1 93.25 244 LYS B C 1
ATOM 5095 O O . LYS B 1 244 ? -36.75 -14.328 -2.719 1 93.25 244 LYS B O 1
ATOM 5100 N N . GLY B 1 245 ? -36.125 -14.086 -0.605 1 94.44 245 GLY B N 1
ATOM 5101 C CA . GLY B 1 245 ? -36.406 -15.469 -0.256 1 94.44 245 GLY B CA 1
ATOM 5102 C C . GLY B 1 245 ? -35.25 -16.406 -0.551 1 94.44 245 GLY B C 1
ATOM 5103 O O . GLY B 1 245 ? -35.438 -17.625 -0.586 1 94.44 245 GLY B O 1
ATOM 5104 N N . ILE B 1 246 ? -34.125 -15.883 -0.851 1 96.44 246 ILE B N 1
ATOM 5105 C CA . ILE B 1 246 ? -32.938 -16.688 -1.147 1 96.44 246 ILE B CA 1
ATOM 5106 C C . ILE B 1 246 ? -31.891 -16.484 -0.062 1 96.44 246 ILE B C 1
ATOM 5108 O O . ILE B 1 246 ? -31.531 -15.352 0.246 1 96.44 246 ILE B O 1
ATOM 5112 N N . ASP B 1 247 ? -31.375 -17.516 0.501 1 97.38 247 ASP B N 1
ATOM 5113 C CA . ASP B 1 247 ? -30.297 -17.406 1.483 1 97.38 247 ASP B CA 1
ATOM 5114 C C . ASP B 1 247 ? -28.953 -17.781 0.864 1 97.38 247 ASP B C 1
ATOM 5116 O O . ASP B 1 247 ? -28.906 -18.453 -0.164 1 97.38 247 ASP B O 1
ATOM 5120 N N . LEU B 1 248 ? -27.922 -17.266 1.479 1 98.19 248 LEU B N 1
ATOM 5121 C CA . LEU B 1 248 ? -26.562 -17.609 1.057 1 98.19 248 LEU B CA 1
ATOM 5122 C C . LEU B 1 248 ? -25.875 -18.5 2.088 1 98.19 248 LEU B C 1
ATOM 5124 O O . LEU B 1 248 ? -25.797 -18.156 3.266 1 98.19 248 LEU B O 1
ATOM 5128 N N . LYS B 1 249 ? -25.484 -19.641 1.701 1 98.5 249 LYS B N 1
ATOM 5129 C CA . LYS B 1 249 ? -24.578 -20.469 2.5 1 98.5 249 LYS B CA 1
ATOM 5130 C C . LYS B 1 249 ? -23.125 -20.25 2.107 1 98.5 249 LYS B C 1
ATOM 5132 O O . LYS B 1 249 ? -22.656 -20.766 1.096 1 98.5 249 LYS B O 1
ATOM 5137 N N . ILE B 1 250 ? -22.406 -19.516 2.926 1 98.69 250 ILE B N 1
ATOM 5138 C CA . ILE B 1 250 ? -21.062 -19.062 2.6 1 98.69 250 ILE B CA 1
ATOM 5139 C C . ILE B 1 250 ? -20.031 -20 3.24 1 98.69 250 ILE B C 1
ATOM 5141 O O . ILE B 1 250 ? -20.047 -20.203 4.457 1 98.69 250 ILE B O 1
ATOM 5145 N N . GLN B 1 251 ? -19.172 -20.578 2.445 1 98.75 251 GLN B N 1
ATOM 5146 C CA . GLN B 1 251 ? -18.078 -21.406 2.924 1 98.75 251 GLN B CA 1
ATOM 5147 C C . GLN B 1 251 ? -16.719 -20.828 2.5 1 98.75 251 GLN B C 1
ATOM 5149 O O . GLN B 1 251 ? -16.375 -20.875 1.321 1 98.75 251 GLN B O 1
ATOM 5154 N N . TYR B 1 252 ? -16.047 -20.297 3.502 1 98.31 252 TYR B N 1
ATOM 5155 C CA . TYR B 1 252 ? -14.711 -19.766 3.258 1 98.31 252 TYR B CA 1
ATOM 5156 C C . TYR B 1 252 ? -13.656 -20.844 3.338 1 98.31 252 TYR B C 1
ATOM 5158 O O . TYR B 1 252 ? -13.789 -21.797 4.109 1 98.31 252 TYR B O 1
ATOM 5166 N N . PHE B 1 253 ? -12.578 -20.656 2.545 1 97.62 253 PHE B N 1
ATOM 5167 C CA . PHE B 1 253 ? -11.406 -21.516 2.666 1 97.62 253 PHE B CA 1
ATOM 5168 C C . PHE B 1 253 ? -10.141 -20.75 2.285 1 97.62 253 PHE B C 1
ATOM 5170 O O . PHE B 1 253 ? -10.211 -19.688 1.666 1 97.62 253 PHE B O 1
ATOM 5177 N N . GLY B 1 254 ? -8.969 -21.203 2.744 1 93.69 254 GLY B N 1
ATOM 5178 C CA . GLY B 1 254 ? -7.695 -20.594 2.404 1 93.69 254 GLY B CA 1
ATOM 5179 C C . GLY B 1 254 ? -6.984 -20 3.6 1 93.69 254 GLY B C 1
ATOM 5180 O O . GLY B 1 254 ? -5.836 -19.562 3.492 1 93.69 254 GLY B O 1
ATOM 5181 N N . THR B 1 255 ? -7.715 -19.922 4.711 1 92.19 255 THR B N 1
ATOM 5182 C CA . THR B 1 255 ? -7.176 -19.359 5.938 1 92.19 255 THR B CA 1
ATOM 5183 C C . THR B 1 255 ? -7.258 -20.359 7.082 1 92.19 255 THR B C 1
ATOM 5185 O O . THR B 1 255 ? -8.102 -21.25 7.066 1 92.19 255 THR B O 1
ATOM 5188 N N . GLY B 1 256 ? -6.391 -20.172 8.039 1 91.19 256 GLY B N 1
ATOM 5189 C CA . GLY B 1 256 ? -6.43 -21.047 9.203 1 91.19 256 GLY B CA 1
ATOM 5190 C C . GLY B 1 256 ? -7.781 -21.062 9.891 1 91.19 256 GLY B C 1
ATOM 5191 O O . GLY B 1 256 ? -8.461 -20.031 9.961 1 91.19 256 GLY B O 1
ATOM 5192 N N . ARG B 1 257 ? -8.094 -22.125 10.508 1 93.12 257 ARG B N 1
ATOM 5193 C CA . ARG B 1 257 ? -9.414 -22.375 11.07 1 93.12 257 ARG B CA 1
ATOM 5194 C C . ARG B 1 257 ? -9.664 -21.5 12.289 1 93.12 257 ARG B C 1
ATOM 5196 O O . ARG B 1 257 ? -10.805 -21.328 12.727 1 93.12 257 ARG B O 1
ATOM 5203 N N . SER B 1 258 ? -8.641 -20.922 12.812 1 93.38 258 SER B N 1
ATOM 5204 C CA . SER B 1 258 ? -8.773 -20.125 14.031 1 93.38 258 SER B CA 1
ATOM 5205 C C . SER B 1 258 ? -9.359 -18.75 13.734 1 93.38 258 SER B C 1
ATOM 5207 O O . SER B 1 258 ? -9.797 -18.047 14.641 1 93.38 258 SER B O 1
ATOM 5209 N N . LYS B 1 259 ? -9.312 -18.359 12.539 1 94.31 259 LYS B N 1
ATOM 5210 C CA . LYS B 1 259 ? -9.828 -17.031 12.195 1 94.31 259 LYS B CA 1
ATOM 5211 C C . LYS B 1 259 ? -11.352 -17.031 12.164 1 94.31 259 LYS B C 1
ATOM 5213 O O . LYS B 1 259 ? -11.969 -17.938 11.609 1 94.31 259 LYS B O 1
ATOM 5218 N N . ARG B 1 260 ? -11.969 -15.992 12.742 1 95.06 260 ARG B N 1
ATOM 5219 C CA . ARG B 1 260 ? -13.422 -15.883 12.852 1 95.06 260 ARG B CA 1
ATOM 5220 C C . ARG B 1 260 ? -13.969 -14.883 11.844 1 95.06 260 ARG B C 1
ATOM 5222 O O . ARG B 1 260 ? -13.711 -13.68 11.945 1 95.06 260 ARG B O 1
ATOM 5229 N N . PHE B 1 261 ? -14.695 -15.391 10.945 1 96.44 261 PHE B N 1
ATOM 5230 C CA . PHE B 1 261 ? -15.367 -14.539 9.977 1 96.44 261 PHE B CA 1
ATOM 5231 C C . PHE B 1 261 ? -16.688 -14.023 10.531 1 96.44 261 PHE B C 1
ATOM 5233 O O . PHE B 1 261 ? -17.219 -14.578 11.5 1 96.44 261 PHE B O 1
ATOM 5240 N N . ILE B 1 262 ? -17.266 -12.938 9.977 1 97 262 ILE B N 1
ATOM 5241 C CA . ILE B 1 262 ? -18.469 -12.344 10.531 1 97 262 ILE B CA 1
ATOM 5242 C C . ILE B 1 262 ? -19.703 -13.055 9.961 1 97 262 ILE B C 1
ATOM 5244 O O . ILE B 1 262 ? -20.828 -12.828 10.422 1 97 262 ILE B O 1
ATOM 5248 N N . ASN B 1 263 ? -19.516 -13.875 8.984 1 97.25 263 ASN B N 1
ATOM 5249 C CA . ASN B 1 263 ? -20.547 -14.703 8.367 1 97.25 263 ASN B CA 1
ATOM 5250 C C . ASN B 1 263 ? -19.953 -15.969 7.754 1 97.25 263 ASN B C 1
ATOM 5252 O O . ASN B 1 263 ? -18.734 -16.078 7.609 1 97.25 263 ASN B O 1
ATOM 5256 N N . GLY B 1 264 ? -20.797 -17 7.582 1 97.69 264 GLY B N 1
ATOM 5257 C CA . GLY B 1 264 ? -20.375 -18.219 6.918 1 97.69 264 GLY B CA 1
ATOM 5258 C C . GLY B 1 264 ? -19.516 -19.109 7.793 1 97.69 264 GLY B C 1
ATOM 5259 O O . GLY B 1 264 ? -19.422 -18.891 9.008 1 97.69 264 GLY B O 1
ATOM 5260 N N . GLU B 1 265 ? -18.969 -20.125 7.113 1 97.88 265 GLU B N 1
ATOM 5261 C CA . GLU B 1 265 ? -18.125 -21.094 7.781 1 97.88 265 GLU B CA 1
ATOM 5262 C C . GLU B 1 265 ? -16.703 -21.062 7.234 1 97.88 265 GLU B C 1
ATOM 5264 O O . GLU B 1 265 ? -16.5 -20.938 6.027 1 97.88 265 GLU B O 1
ATOM 5269 N N . ASN B 1 266 ? -15.789 -21.062 8.133 1 97.81 266 ASN B N 1
ATOM 5270 C CA . ASN B 1 266 ? -14.375 -21.172 7.766 1 97.81 266 ASN B CA 1
ATOM 5271 C C . ASN B 1 266 ? -13.914 -22.625 7.738 1 97.81 266 ASN B C 1
ATOM 5273 O O . ASN B 1 266 ? -13.727 -23.25 8.789 1 97.81 266 ASN B O 1
ATOM 5277 N N . LEU B 1 267 ? -13.633 -23.125 6.566 1 97.94 267 LEU B N 1
ATOM 5278 C CA . LEU B 1 267 ? -13.289 -24.531 6.398 1 97.94 267 LEU B CA 1
ATOM 5279 C C . LEU B 1 267 ? -11.789 -24.734 6.566 1 97.94 267 LEU B C 1
ATOM 5281 O O . LEU B 1 267 ? -11.32 -25.875 6.633 1 97.94 267 LEU B O 1
ATOM 5285 N N . GLY B 1 268 ? -11.031 -23.609 6.637 1 96.19 268 GLY B N 1
ATOM 5286 C CA . GLY B 1 268 ? -9.586 -23.719 6.797 1 96.19 268 GLY B CA 1
ATOM 5287 C C . GLY B 1 268 ? -8.859 -23.922 5.484 1 96.19 268 GLY B C 1
ATOM 5288 O O . GLY B 1 268 ? -9.367 -23.578 4.418 1 96.19 268 GLY B O 1
ATOM 5289 N N . LYS B 1 269 ? -7.621 -24.297 5.598 1 91.69 269 LYS B N 1
ATOM 5290 C CA . LYS B 1 269 ? -6.82 -24.688 4.445 1 91.69 269 LYS B CA 1
ATOM 5291 C C . LYS B 1 269 ? -7.125 -26.125 4.027 1 91.69 269 LYS B C 1
ATOM 5293 O O . LYS B 1 269 ? -7.035 -27.047 4.84 1 91.69 269 LYS B O 1
ATOM 5298 N N . LEU B 1 270 ? -7.48 -26.297 2.787 1 92.5 270 LEU B N 1
ATOM 5299 C CA . LEU B 1 270 ? -7.984 -27.578 2.328 1 92.5 270 LEU B CA 1
ATOM 5300 C C . LEU B 1 270 ? -6.977 -28.266 1.408 1 92.5 270 LEU B C 1
ATOM 5302 O O . LEU B 1 270 ? -6.223 -27.594 0.7 1 92.5 270 LEU B O 1
ATOM 5306 N N . THR B 1 271 ? -7.016 -29.547 1.438 1 86.06 271 THR B N 1
ATOM 5307 C CA . THR B 1 271 ? -6.254 -30.359 0.494 1 86.06 271 THR B CA 1
ATOM 5308 C C . THR B 1 271 ? -6.969 -30.438 -0.853 1 86.06 271 THR B C 1
ATOM 5310 O O . THR B 1 271 ? -8.156 -30.125 -0.95 1 86.06 271 THR B O 1
ATOM 5313 N N . PRO B 1 272 ? -6.285 -30.859 -1.881 1 86.81 272 PRO B N 1
ATOM 5314 C CA . PRO B 1 272 ? -6.918 -30.953 -3.199 1 86.81 272 PRO B CA 1
ATOM 5315 C C . PRO B 1 272 ? -8.164 -31.828 -3.201 1 86.81 272 PRO B C 1
ATOM 5317 O O . PRO B 1 272 ? -9.203 -31.453 -3.74 1 86.81 272 PRO B O 1
ATOM 5320 N N . PRO B 1 273 ? -8.195 -33 -2.523 1 91.69 273 PRO B N 1
ATOM 5321 C CA . PRO B 1 273 ? -9.43 -33.781 -2.48 1 91.69 273 PRO B CA 1
ATOM 5322 C C . PRO B 1 273 ? -10.57 -33.062 -1.771 1 91.69 273 PRO B C 1
ATOM 5324 O O . PRO B 1 273 ? -11.719 -33.125 -2.205 1 91.69 273 PRO B O 1
ATOM 5327 N N . GLU B 1 274 ? -10.219 -32.344 -0.716 1 95.19 274 GLU B N 1
ATOM 5328 C CA . GLU B 1 274 ? -11.227 -31.578 -0.001 1 95.19 274 GLU B CA 1
ATOM 5329 C C . GLU B 1 274 ? -11.75 -30.422 -0.861 1 95.19 274 GLU B C 1
ATOM 5331 O O . GLU B 1 274 ? -12.945 -30.125 -0.838 1 95.19 274 GLU B O 1
ATOM 5336 N N . LEU B 1 275 ? -10.875 -29.859 -1.582 1 95.31 275 LEU B N 1
ATOM 5337 C CA . LEU B 1 275 ? -11.266 -28.781 -2.496 1 95.31 275 LEU B CA 1
ATOM 5338 C C . LEU B 1 275 ? -12.203 -29.312 -3.578 1 95.31 275 LEU B C 1
ATOM 5340 O O . LEU B 1 275 ? -13.211 -28.672 -3.885 1 95.31 275 LEU B O 1
ATOM 5344 N N . ASN B 1 276 ? -11.844 -30.438 -4.082 1 95.19 276 ASN B N 1
ATOM 5345 C CA . ASN B 1 276 ? -12.703 -31.047 -5.098 1 95.19 276 ASN B CA 1
ATOM 5346 C C . ASN B 1 276 ? -14.125 -31.266 -4.574 1 95.19 276 ASN B C 1
ATOM 5348 O O . ASN B 1 276 ? -15.094 -30.922 -5.254 1 95.19 276 ASN B O 1
ATOM 5352 N N . ARG B 1 277 ? -14.242 -31.75 -3.375 1 97.06 277 ARG B N 1
ATOM 5353 C CA . ARG B 1 277 ? -15.555 -31.969 -2.77 1 97.06 277 ARG B CA 1
ATOM 5354 C C . ARG B 1 277 ? -16.297 -30.656 -2.578 1 97.06 277 ARG B C 1
ATOM 5356 O O . ARG B 1 277 ? -17.5 -30.562 -2.869 1 97.06 277 ARG B O 1
ATOM 5363 N N . LEU B 1 278 ? -15.586 -29.672 -2.15 1 98.31 278 LEU B N 1
ATOM 5364 C CA . LEU B 1 278 ? -16.188 -28.359 -1.933 1 98.31 278 LEU B CA 1
ATOM 5365 C C . LEU B 1 278 ? -16.688 -27.766 -3.246 1 98.31 278 LEU B C 1
ATOM 5367 O O . LEU B 1 278 ? -17.828 -27.312 -3.334 1 98.31 278 LEU B O 1
ATOM 5371 N N . TYR B 1 279 ? -15.836 -27.797 -4.266 1 98.06 279 TYR B N 1
ATOM 5372 C CA . TYR B 1 279 ? -16.172 -27.203 -5.562 1 98.06 279 TYR B CA 1
ATOM 5373 C C . TYR B 1 279 ? -17.359 -27.906 -6.191 1 98.06 279 TYR B C 1
ATOM 5375 O O . TYR B 1 279 ? -18.188 -27.281 -6.863 1 98.06 279 TYR B O 1
ATOM 5383 N N . GLN B 1 280 ? -17.5 -29.203 -5.926 1 95.5 280 GLN B N 1
ATOM 5384 C CA . GLN B 1 280 ? -18.594 -29.984 -6.496 1 95.5 280 GLN B CA 1
ATOM 5385 C C . GLN B 1 280 ? -19.891 -29.719 -5.762 1 95.5 280 GLN B C 1
ATOM 5387 O O . GLN B 1 280 ? -20.984 -29.844 -6.344 1 95.5 280 GLN B O 1
ATOM 5392 N N . SER B 1 281 ? -19.812 -29.375 -4.523 1 96.19 281 SER B N 1
ATOM 5393 C CA . SER B 1 281 ? -21 -29.203 -3.711 1 96.19 281 SER B CA 1
ATOM 5394 C C . SER B 1 281 ? -21.5 -27.75 -3.768 1 96.19 281 SER B C 1
ATOM 5396 O O . SER B 1 281 ? -22.672 -27.484 -3.455 1 96.19 281 SER B O 1
ATOM 5398 N N . ALA B 1 282 ? -20.688 -26.828 -4.152 1 98.12 282 ALA B N 1
ATOM 5399 C CA . ALA B 1 282 ? -21.047 -25.406 -4.18 1 98.12 282 ALA B CA 1
ATOM 5400 C C . ALA B 1 282 ? -21.766 -25.047 -5.477 1 98.12 282 ALA B C 1
ATOM 5402 O O . ALA B 1 282 ? -21.672 -25.781 -6.469 1 98.12 282 ALA B O 1
ATOM 5403 N N . ASP B 1 283 ? -22.5 -23.953 -5.438 1 98.06 283 ASP B N 1
ATOM 5404 C CA . ASP B 1 283 ? -23.203 -23.469 -6.621 1 98.06 283 ASP B CA 1
ATOM 5405 C C . ASP B 1 283 ? -22.344 -22.469 -7.398 1 98.06 283 ASP B C 1
ATOM 5407 O O . ASP B 1 283 ? -22.375 -22.438 -8.633 1 98.06 283 ASP B O 1
ATOM 5411 N N . PHE B 1 284 ? -21.641 -21.625 -6.719 1 98.62 284 PHE B N 1
ATOM 5412 C CA . PHE B 1 284 ? -20.75 -20.641 -7.316 1 98.62 284 PHE B CA 1
ATOM 5413 C C . PHE B 1 284 ? -19.438 -20.547 -6.539 1 98.62 284 PHE B C 1
ATOM 5415 O O . PHE B 1 284 ? -19.406 -20.812 -5.34 1 98.62 284 PHE B O 1
ATOM 5422 N N . GLY B 1 285 ? -18.375 -20.219 -7.258 1 98.75 285 GLY B N 1
ATOM 5423 C CA . GLY B 1 285 ? -17.078 -19.938 -6.652 1 98.75 285 GLY B CA 1
ATOM 5424 C C . GLY B 1 285 ? -16.688 -18.484 -6.742 1 98.75 285 GLY B C 1
ATOM 5425 O O . GLY B 1 285 ? -16.953 -17.828 -7.746 1 98.75 285 GLY B O 1
ATOM 5426 N N . ILE B 1 286 ? -16.094 -17.969 -5.711 1 98.62 286 ILE B N 1
ATOM 5427 C CA . ILE B 1 286 ? -15.539 -16.625 -5.645 1 98.62 286 ILE B CA 1
ATOM 5428 C C . ILE B 1 286 ? -14.109 -16.688 -5.109 1 98.62 286 ILE B C 1
ATOM 5430 O O . ILE B 1 286 ? -13.859 -17.266 -4.047 1 98.62 286 ILE B O 1
ATOM 5434 N N . ALA B 1 287 ? -13.18 -16.172 -5.848 1 97.38 287 ALA B N 1
ATOM 5435 C CA . ALA B 1 287 ? -11.789 -16.062 -5.426 1 97.38 287 ALA B CA 1
ATOM 5436 C C . ALA B 1 287 ? -11.195 -14.719 -5.832 1 97.38 287 ALA B C 1
ATOM 5438 O O . ALA B 1 287 ? -10.539 -14.609 -6.875 1 97.38 287 ALA B O 1
ATOM 5439 N N . PRO B 1 288 ? -11.383 -13.703 -4.934 1 94.88 288 PRO B N 1
ATOM 5440 C CA . PRO B 1 288 ? -10.906 -12.367 -5.297 1 94.88 288 PRO B CA 1
ATOM 5441 C C . PRO B 1 288 ? -9.398 -12.32 -5.531 1 94.88 288 PRO B C 1
ATOM 5443 O O . PRO B 1 288 ? -8.625 -12.859 -4.734 1 94.88 288 PRO B O 1
ATOM 5446 N N . SER B 1 289 ? -9 -11.758 -6.586 1 94.12 289 SER B N 1
ATOM 5447 C CA . SER B 1 289 ? -7.617 -11.414 -6.906 1 94.12 289 SER B CA 1
ATOM 5448 C C . SER B 1 289 ? -7.477 -9.93 -7.219 1 94.12 289 SER B C 1
ATOM 5450 O O . SER B 1 289 ? -7.773 -9.492 -8.336 1 94.12 289 SER B O 1
ATOM 5452 N N . MET B 1 290 ? -6.926 -9.203 -6.262 1 94.75 290 MET B N 1
ATOM 5453 C CA . MET B 1 290 ? -6.867 -7.754 -6.438 1 94.75 290 MET B CA 1
ATOM 5454 C C . MET B 1 290 ? -5.578 -7.34 -7.137 1 94.75 290 MET B C 1
ATOM 5456 O O . MET B 1 290 ? -5.488 -6.242 -7.688 1 94.75 290 MET B O 1
ATOM 5460 N N . THR B 1 291 ? -4.582 -8.141 -7.062 1 94.62 291 THR B N 1
ATOM 5461 C CA . THR B 1 291 ? -3.35 -7.941 -7.816 1 94.62 291 THR B CA 1
ATOM 5462 C C . THR B 1 291 ? -3.141 -9.07 -8.82 1 94.62 291 THR B C 1
ATOM 5464 O O . THR B 1 291 ? -3.949 -9.25 -9.734 1 94.62 291 THR B O 1
ATOM 5467 N N . ASN B 1 292 ? -2.07 -9.828 -8.664 1 89.75 292 ASN B N 1
ATOM 5468 C CA . ASN B 1 292 ? -1.906 -10.914 -9.633 1 89.75 292 ASN B CA 1
ATOM 5469 C C . ASN B 1 292 ? -2.871 -12.062 -9.359 1 89.75 292 ASN B C 1
ATOM 5471 O O . ASN B 1 292 ? -3.281 -12.273 -8.219 1 89.75 292 ASN B O 1
ATOM 5475 N N . PHE B 1 293 ? -3.186 -12.766 -10.328 1 87.12 293 PHE B N 1
ATOM 5476 C CA . PHE B 1 293 ? -4.23 -13.781 -10.375 1 87.12 293 PHE B CA 1
ATOM 5477 C C . PHE B 1 293 ? -3.828 -15 -9.555 1 87.12 293 PHE B C 1
ATOM 5479 O O . PHE B 1 293 ? -2.639 -15.297 -9.414 1 87.12 293 PHE B O 1
ATOM 5486 N N . SER B 1 294 ? -4.762 -15.617 -8.867 1 87.06 294 SER B N 1
ATOM 5487 C CA . SER B 1 294 ? -4.582 -16.875 -8.164 1 87.06 294 SER B CA 1
ATOM 5488 C C . SER B 1 294 ? -4.91 -18.062 -9.062 1 87.06 294 SER B C 1
ATOM 5490 O O . SER B 1 294 ? -5.629 -17.922 -10.055 1 87.06 294 SER B O 1
ATOM 5492 N N . LEU B 1 295 ? -4.398 -19.234 -8.695 1 87.94 295 LEU B N 1
ATOM 5493 C CA . LEU B 1 295 ? -4.73 -20.453 -9.422 1 87.94 295 LEU B CA 1
ATOM 5494 C C . LEU B 1 295 ? -6.125 -20.938 -9.055 1 87.94 295 LEU B C 1
ATOM 5496 O O . LEU B 1 295 ? -6.715 -21.75 -9.773 1 87.94 295 LEU B O 1
ATOM 5500 N N . VAL B 1 296 ? -6.617 -20.406 -8.016 1 92.25 296 VAL B N 1
ATOM 5501 C CA . VAL B 1 296 ? -7.832 -20.922 -7.398 1 92.25 296 VAL B CA 1
ATOM 5502 C C . VAL B 1 296 ? -9.008 -20.766 -8.359 1 92.25 296 VAL B C 1
ATOM 5504 O O . VAL B 1 296 ? -9.789 -21.703 -8.555 1 92.25 296 VAL B O 1
ATOM 5507 N N . PRO B 1 297 ? -9.156 -19.656 -9.023 1 95.88 297 PRO B N 1
ATOM 5508 C CA . PRO B 1 297 ? -10.25 -19.547 -10 1 95.88 297 PRO B CA 1
ATOM 5509 C C . PRO B 1 297 ? -10.188 -20.625 -11.07 1 95.88 297 PRO B C 1
ATOM 5511 O O . PRO B 1 297 ? -11.219 -21.188 -11.445 1 95.88 297 PRO B O 1
ATOM 5514 N N . TYR B 1 298 ? -9.008 -20.922 -11.539 1 95 298 TYR B N 1
ATOM 5515 C CA . TYR B 1 298 ? -8.859 -21.953 -12.555 1 95 298 TYR B CA 1
ATOM 5516 C C . TYR B 1 298 ? -9.227 -23.328 -12 1 95 298 TYR B C 1
ATOM 5518 O O . TYR B 1 298 ? -9.82 -24.156 -12.695 1 95 298 TYR B O 1
ATOM 5526 N N . GLU B 1 299 ? -8.852 -23.562 -10.734 1 93.69 299 GLU B N 1
ATOM 5527 C CA . GLU B 1 299 ? -9.227 -24.812 -10.078 1 93.69 299 GLU B CA 1
ATOM 5528 C C . GLU B 1 299 ? -10.742 -24.953 -9.992 1 93.69 299 GLU B C 1
ATOM 5530 O O . GLU B 1 299 ? -11.297 -26.016 -10.297 1 93.69 299 GLU B O 1
ATOM 5535 N N . MET B 1 300 ? -11.383 -23.906 -9.609 1 97.06 300 MET B N 1
ATOM 5536 C CA . MET B 1 300 ? -12.844 -23.875 -9.539 1 97.06 300 MET B CA 1
ATOM 5537 C C . MET B 1 300 ? -13.461 -24.172 -10.898 1 97.06 300 MET B C 1
ATOM 5539 O O . MET B 1 300 ? -14.297 -25.078 -11.016 1 97.06 300 MET B O 1
ATOM 5543 N N . MET B 1 301 ? -12.984 -23.516 -11.906 1 97.25 301 MET B N 1
ATOM 5544 C CA . MET B 1 301 ? -13.508 -23.672 -13.258 1 97.25 301 MET B CA 1
ATOM 5545 C C . MET B 1 301 ? -13.273 -25.078 -13.781 1 97.25 301 MET B C 1
ATOM 5547 O O . MET B 1 301 ? -14.133 -25.656 -14.445 1 97.25 301 MET B O 1
ATOM 5551 N N . SER B 1 302 ? -12.133 -25.562 -13.43 1 96 302 SER B N 1
ATOM 5552 C CA . SER B 1 302 ? -11.758 -26.891 -13.898 1 96 302 SER B CA 1
ATOM 5553 C C . SER B 1 302 ? -12.742 -27.953 -13.414 1 96 302 SER B C 1
ATOM 5555 O O . SER B 1 302 ? -13.047 -28.906 -14.141 1 96 302 SER B O 1
ATOM 5557 N N . THR B 1 303 ? -13.297 -27.828 -12.273 1 96.75 303 THR B N 1
ATOM 5558 C CA . THR B 1 303 ? -14.219 -28.812 -11.695 1 96.75 303 THR B CA 1
ATOM 5559 C C . THR B 1 303 ? -15.633 -28.594 -12.211 1 96.75 303 THR B C 1
ATOM 5561 O O . THR B 1 303 ? -16.547 -29.375 -11.914 1 96.75 303 THR B O 1
ATOM 5564 N N . GLY B 1 304 ? -15.852 -27.5 -12.922 1 96.94 304 GLY B N 1
ATOM 5565 C CA . GLY B 1 304 ? -17.172 -27.156 -13.422 1 96.94 304 GLY B CA 1
ATOM 5566 C C . GLY B 1 304 ? -17.906 -26.172 -12.531 1 96.94 304 GLY B C 1
ATOM 5567 O O . GLY B 1 304 ? -19.094 -25.906 -12.742 1 96.94 304 GLY B O 1
ATOM 5568 N N . LEU B 1 305 ? -17.297 -25.656 -11.523 1 98.12 305 LEU B N 1
ATOM 5569 C CA . LEU B 1 305 ? -17.906 -24.656 -10.648 1 98.12 305 LEU B CA 1
ATOM 5570 C C . LEU B 1 305 ? -17.969 -23.312 -11.344 1 98.12 305 LEU B C 1
ATOM 5572 O O . LEU B 1 305 ? -16.938 -22.766 -11.75 1 98.12 305 LEU B O 1
ATOM 5576 N N . PRO B 1 306 ? -19.203 -22.75 -11.586 1 98.19 306 PRO B N 1
ATOM 5577 C CA . PRO B 1 306 ? -19.266 -21.391 -12.141 1 98.19 306 PRO B CA 1
ATOM 5578 C C . PRO B 1 306 ? -18.562 -20.359 -11.273 1 98.19 306 PRO B C 1
ATOM 5580 O O . PRO B 1 306 ? -18.734 -20.344 -10.055 1 98.19 306 PRO B O 1
ATOM 5583 N N . LEU B 1 307 ? -17.797 -19.5 -11.914 1 98.44 307 LEU B N 1
ATOM 5584 C CA . LEU B 1 307 ? -16.938 -18.547 -11.234 1 98.44 307 LEU B CA 1
ATOM 5585 C C . LEU B 1 307 ? -17.531 -17.141 -11.297 1 98.44 307 LEU B C 1
ATOM 5587 O O . LEU B 1 307 ? -18.016 -16.703 -12.352 1 98.44 307 LEU B O 1
ATOM 5591 N N . ILE B 1 308 ? -17.562 -16.453 -10.203 1 98.38 308 ILE B N 1
ATOM 5592 C CA . ILE B 1 308 ? -17.797 -15.016 -10.148 1 98.38 308 ILE B CA 1
ATOM 5593 C C . ILE B 1 308 ? -16.5 -14.281 -9.867 1 98.38 308 ILE B C 1
ATOM 5595 O O . ILE B 1 308 ? -15.766 -14.625 -8.93 1 98.38 308 ILE B O 1
ATOM 5599 N N . ASP B 1 309 ? -16.141 -13.344 -10.68 1 97.81 309 ASP B N 1
ATOM 5600 C CA . ASP B 1 309 ? -14.961 -12.516 -10.484 1 97.81 309 ASP B CA 1
ATOM 5601 C C . ASP B 1 309 ? -15.328 -11.031 -10.438 1 97.81 309 ASP B C 1
ATOM 5603 O O . ASP B 1 309 ? -16.328 -10.617 -11.023 1 97.81 309 ASP B O 1
ATOM 5607 N N . PHE B 1 310 ? -14.523 -10.305 -9.781 1 97.06 310 PHE B N 1
ATOM 5608 C CA . PHE B 1 310 ? -14.875 -8.906 -9.539 1 97.06 310 PHE B CA 1
ATOM 5609 C C . PHE B 1 310 ? -14.164 -7.988 -10.516 1 97.06 310 PHE B C 1
ATOM 5611 O O . PHE B 1 310 ? -12.977 -8.18 -10.812 1 97.06 310 PHE B O 1
ATOM 5618 N N . LYS B 1 311 ? -14.859 -6.965 -10.977 1 95.75 311 LYS B N 1
ATOM 5619 C CA . LYS B 1 311 ? -14.359 -6 -11.953 1 95.75 311 LYS B CA 1
ATOM 5620 C C . LYS B 1 311 ? -13.188 -5.199 -11.383 1 95.75 311 LYS B C 1
ATOM 5622 O O . LYS B 1 311 ? -12.352 -4.695 -12.133 1 95.75 311 LYS B O 1
ATOM 5627 N N . GLU B 1 312 ? -13.117 -5.059 -10.086 1 93.75 312 GLU B N 1
ATOM 5628 C CA . GLU B 1 312 ? -12.062 -4.316 -9.406 1 93.75 312 GLU B CA 1
ATOM 5629 C C . GLU B 1 312 ? -10.758 -5.109 -9.383 1 93.75 312 GLU B C 1
ATOM 5631 O O . GLU B 1 312 ? -9.695 -4.562 -9.07 1 93.75 312 GLU B O 1
ATOM 5636 N N . GLY B 1 313 ? -10.836 -6.406 -9.672 1 94.19 313 GLY B N 1
ATOM 5637 C CA . GLY B 1 313 ? -9.648 -7.246 -9.641 1 94.19 313 GLY B CA 1
ATOM 5638 C C . GLY B 1 313 ? -8.961 -7.355 -10.992 1 94.19 313 GLY B C 1
ATOM 5639 O O . GLY B 1 313 ? -9.141 -6.496 -11.859 1 94.19 313 GLY B O 1
ATOM 5640 N N . THR B 1 314 ? -8.133 -8.398 -11.148 1 94.69 314 THR B N 1
ATOM 5641 C CA . THR B 1 314 ? -7.289 -8.516 -12.336 1 94.69 314 THR B CA 1
ATOM 5642 C C . THR B 1 314 ? -7.746 -9.68 -13.211 1 94.69 314 THR B C 1
ATOM 5644 O O . THR B 1 314 ? -7.066 -10.047 -14.172 1 94.69 314 THR B O 1
ATOM 5647 N N . GLY B 1 315 ? -8.852 -10.297 -12.938 1 94.25 315 GLY B N 1
ATOM 5648 C CA . GLY B 1 315 ? -9.344 -11.461 -13.656 1 94.25 315 GLY B CA 1
ATOM 5649 C C . GLY B 1 315 ? -9.453 -11.234 -15.156 1 94.25 315 GLY B C 1
ATOM 5650 O O . GLY B 1 315 ? -9.195 -12.148 -15.945 1 94.25 315 GLY B O 1
ATOM 5651 N N . SER B 1 316 ? -9.75 -10.031 -15.555 1 94.19 316 SER B N 1
ATOM 5652 C CA . SER B 1 316 ? -9.961 -9.727 -16.969 1 94.19 316 SER B CA 1
ATOM 5653 C C . SER B 1 316 ? -8.68 -9.906 -17.766 1 94.19 316 SER B C 1
ATOM 5655 O O . SER B 1 316 ? -8.719 -10.039 -19 1 94.19 316 SER B O 1
ATOM 5657 N N . TYR B 1 317 ? -7.523 -9.945 -17.109 1 94.12 317 TYR B N 1
ATOM 5658 C CA . TYR B 1 317 ? -6.246 -10.172 -17.781 1 94.12 317 TYR B CA 1
ATOM 5659 C C . TYR B 1 317 ? -6 -11.664 -17.984 1 94.12 317 TYR B C 1
ATOM 5661 O O . TYR B 1 317 ? -5.137 -12.047 -18.781 1 94.12 317 TYR B O 1
ATOM 5669 N N . PHE B 1 318 ? -6.758 -12.5 -17.266 1 94.81 318 PHE B N 1
ATOM 5670 C CA . PHE B 1 318 ? -6.41 -13.914 -17.234 1 94.81 318 PHE B CA 1
ATOM 5671 C C . PHE B 1 318 ? -7.582 -14.773 -17.703 1 94.81 318 PHE B C 1
ATOM 5673 O O . PHE B 1 318 ? -7.387 -15.898 -18.156 1 94.81 318 PHE B O 1
ATOM 5680 N N . LEU B 1 319 ? -8.758 -14.211 -17.531 1 95.62 319 LEU B N 1
ATOM 5681 C CA . LEU B 1 319 ? -9.961 -14.945 -17.891 1 95.62 319 LEU B CA 1
ATOM 5682 C C . LEU B 1 319 ? -10.5 -14.484 -19.234 1 95.62 319 LEU B C 1
ATOM 5684 O O . LEU B 1 319 ? -10.328 -13.32 -19.609 1 95.62 319 LEU B O 1
ATOM 5688 N N . LYS B 1 320 ? -11.102 -15.398 -19.953 1 95.06 320 LYS B N 1
ATOM 5689 C CA . LYS B 1 320 ? -11.734 -15.055 -21.219 1 95.06 320 LYS B CA 1
ATOM 5690 C C . LYS B 1 320 ? -13.195 -14.664 -21.031 1 95.06 320 LYS B C 1
ATOM 5692 O O . LYS B 1 320 ? -13.875 -15.195 -20.141 1 95.06 320 LYS B O 1
ATOM 5697 N N . ASP B 1 321 ? -13.617 -13.805 -21.906 1 95.44 321 ASP B N 1
ATOM 5698 C CA . ASP B 1 321 ? -15.023 -13.414 -21.875 1 95.44 321 ASP B CA 1
ATOM 5699 C C . ASP B 1 321 ? -15.938 -14.625 -22.047 1 95.44 321 ASP B C 1
ATOM 5701 O O . ASP B 1 321 ? -15.672 -15.5 -22.875 1 95.44 321 ASP B O 1
ATOM 5705 N N . GLY B 1 322 ? -16.906 -14.664 -21.219 1 96.88 322 GLY B N 1
ATOM 5706 C CA . GLY B 1 322 ? -17.891 -15.742 -21.328 1 96.88 322 GLY B CA 1
ATOM 5707 C C . GLY B 1 322 ? -17.531 -16.938 -20.469 1 96.88 322 GLY B C 1
ATOM 5708 O O . GLY B 1 322 ? -18.266 -17.938 -20.453 1 96.88 322 GLY B O 1
ATOM 5709 N N . THR B 1 323 ? -16.469 -16.844 -19.672 1 98 323 THR B N 1
ATOM 5710 C CA . THR B 1 323 ? -16.062 -17.984 -18.875 1 98 323 THR B CA 1
ATOM 5711 C C . THR B 1 323 ? -16.359 -17.75 -17.406 1 98 323 THR B C 1
ATOM 5713 O O . THR B 1 323 ? -16.156 -18.641 -16.578 1 98 323 THR B O 1
ATOM 5716 N N . TYR B 1 324 ? -16.844 -16.594 -17.047 1 97.94 324 TYR B N 1
ATOM 5717 C CA . TYR B 1 324 ? -17.125 -16.234 -15.664 1 97.94 324 TYR B CA 1
ATOM 5718 C C . TYR B 1 324 ? -18.219 -15.164 -15.594 1 97.94 324 TYR B C 1
ATOM 5720 O O . TYR B 1 324 ? -18.547 -14.539 -16.594 1 97.94 324 TYR B O 1
ATOM 5728 N N . PHE B 1 325 ? -18.828 -15 -14.461 1 98.19 325 PHE B N 1
ATOM 5729 C CA . PHE B 1 325 ? -19.75 -13.906 -14.188 1 98.19 325 PHE B CA 1
ATOM 5730 C C . PHE B 1 325 ? -19 -12.711 -13.594 1 98.19 325 PHE B C 1
ATOM 5732 O O . PHE B 1 325 ? -18.359 -12.82 -12.547 1 98.19 325 PHE B O 1
ATOM 5739 N N . ALA B 1 326 ? -19.062 -11.609 -14.297 1 97.75 326 ALA B N 1
ATOM 5740 C CA . ALA B 1 326 ? -18.438 -10.383 -13.82 1 97.75 326 ALA B CA 1
ATOM 5741 C C . ALA B 1 326 ? -19.375 -9.609 -12.898 1 97.75 326 ALA B C 1
ATOM 5743 O O . ALA B 1 326 ? -20.562 -9.453 -13.211 1 97.75 326 ALA B O 1
ATOM 5744 N N . SER B 1 327 ? -18.906 -9.211 -11.773 1 97.81 327 SER B N 1
ATOM 5745 C CA . SER B 1 327 ? -19.656 -8.414 -10.805 1 97.81 327 SER B CA 1
ATOM 5746 C C . SER B 1 327 ? -18.781 -7.328 -10.18 1 97.81 327 SER B C 1
ATOM 5748 O O . SER B 1 327 ? -17.562 -7.488 -10.078 1 97.81 327 SER B O 1
ATOM 5750 N N . HIS B 1 328 ? -19.344 -6.18 -9.859 1 96.38 328 HIS B N 1
ATOM 5751 C CA . HIS B 1 328 ? -18.656 -5.27 -8.953 1 96.38 328 HIS B CA 1
ATOM 5752 C C . HIS B 1 328 ? -18.562 -5.852 -7.547 1 96.38 328 HIS B C 1
ATOM 5754 O O . HIS B 1 328 ? -19.438 -6.617 -7.133 1 96.38 328 HIS B O 1
ATOM 5760 N N . LEU B 1 329 ? -17.547 -5.484 -6.871 1 96.19 329 LEU B N 1
ATOM 5761 C CA . LEU B 1 329 ? -17.375 -5.867 -5.473 1 96.19 329 LEU B CA 1
ATOM 5762 C C . LEU B 1 329 ? -18.266 -5.008 -4.566 1 96.19 329 LEU B C 1
ATOM 5764 O O . LEU B 1 329 ? -17.75 -4.273 -3.719 1 96.19 329 LEU B O 1
ATOM 5768 N N . ASP B 1 330 ? -19.469 -5.047 -4.77 1 95.31 330 ASP B N 1
ATOM 5769 C CA . ASP B 1 330 ? -20.5 -4.422 -3.938 1 95.31 330 ASP B CA 1
ATOM 5770 C C . ASP B 1 330 ? -21.734 -5.312 -3.822 1 95.31 330 ASP B C 1
ATOM 5772 O O . ASP B 1 330 ? -21.969 -6.16 -4.684 1 95.31 330 ASP B O 1
ATOM 5776 N N . GLU B 1 331 ? -22.469 -5.125 -2.779 1 97.56 331 GLU B N 1
ATOM 5777 C CA . GLU B 1 331 ? -23.531 -6.043 -2.379 1 97.56 331 GLU B CA 1
ATOM 5778 C C . GLU B 1 331 ? -24.672 -6.059 -3.402 1 97.56 331 GLU B C 1
ATOM 5780 O O . GLU B 1 331 ? -25.266 -7.105 -3.66 1 97.56 331 GLU B O 1
ATOM 5785 N N . ARG B 1 332 ? -24.984 -4.973 -4.02 1 96.88 332 ARG B N 1
ATOM 5786 C CA . ARG B 1 332 ? -26.109 -4.887 -4.938 1 96.88 332 ARG B CA 1
ATOM 5787 C C . ARG B 1 332 ? -25.812 -5.602 -6.25 1 96.88 332 ARG B C 1
ATOM 5789 O O . ARG B 1 332 ? -26.625 -6.41 -6.719 1 96.88 332 ARG B O 1
ATOM 5796 N N . ASP B 1 333 ? -24.672 -5.305 -6.777 1 97.88 333 ASP B N 1
ATOM 5797 C CA . ASP B 1 333 ? -24.297 -5.934 -8.039 1 97.88 333 ASP B CA 1
ATOM 5798 C C . ASP B 1 333 ? -24.094 -7.438 -7.867 1 97.88 333 ASP B C 1
ATOM 5800 O O . ASP B 1 333 ? -24.469 -8.227 -8.734 1 97.88 333 ASP B O 1
ATOM 5804 N N . LEU B 1 334 ? -23.5 -7.836 -6.758 1 98.44 334 LEU B N 1
ATOM 5805 C CA . LEU B 1 334 ? -23.297 -9.258 -6.496 1 98.44 334 LEU B CA 1
ATOM 5806 C C . LEU B 1 334 ? -24.625 -9.984 -6.34 1 98.44 334 LEU B C 1
ATOM 5808 O O . LEU B 1 334 ? -24.812 -11.062 -6.898 1 98.44 334 LEU B O 1
ATOM 5812 N N . ALA B 1 335 ? -25.578 -9.352 -5.57 1 98.25 335 ALA B N 1
ATOM 5813 C CA . ALA B 1 335 ? -26.906 -9.938 -5.414 1 98.25 335 ALA B CA 1
ATOM 5814 C C . ALA B 1 335 ? -27.609 -10.094 -6.762 1 98.25 335 ALA B C 1
ATOM 5816 O O . ALA B 1 335 ? -28.188 -11.141 -7.043 1 98.25 335 ALA B O 1
ATOM 5817 N N . LYS B 1 336 ? -27.484 -9.078 -7.562 1 97.88 336 LYS B N 1
ATOM 5818 C CA . LYS B 1 336 ? -28.078 -9.117 -8.898 1 97.88 336 LYS B CA 1
ATOM 5819 C C . LYS B 1 336 ? -27.438 -10.211 -9.75 1 97.88 336 LYS B C 1
ATOM 5821 O O . LYS B 1 336 ? -28.141 -10.945 -10.445 1 97.88 336 LYS B O 1
ATOM 5826 N N . THR B 1 337 ? -26.141 -10.305 -9.703 1 98.38 337 THR B N 1
ATOM 5827 C CA . THR B 1 337 ? -25.406 -11.297 -10.484 1 98.38 337 THR B CA 1
ATOM 5828 C C . THR B 1 337 ? -25.828 -12.711 -10.094 1 98.38 337 THR B C 1
ATOM 5830 O O . THR B 1 337 ? -26.125 -13.539 -10.961 1 98.38 337 THR B O 1
ATOM 5833 N N . LEU B 1 338 ? -25.938 -13 -8.812 1 98.12 338 LEU B N 1
ATOM 5834 C CA . LEU B 1 338 ? -26.312 -14.32 -8.312 1 98.12 338 LEU B CA 1
ATOM 5835 C C . LEU B 1 338 ? -27.766 -14.641 -8.688 1 98.12 338 LEU B C 1
ATOM 5837 O O . LEU B 1 338 ? -28.047 -15.727 -9.195 1 98.12 338 LEU B O 1
ATOM 5841 N N . ALA B 1 339 ? -28.656 -13.68 -8.477 1 96.62 339 ALA B N 1
ATOM 5842 C CA . ALA B 1 339 ? -30.062 -13.875 -8.773 1 96.62 339 ALA B CA 1
ATOM 5843 C C . ALA B 1 339 ? -30.297 -14.109 -10.266 1 96.62 339 ALA B C 1
ATOM 5845 O O . ALA B 1 339 ? -31.031 -15.016 -10.648 1 96.62 339 ALA B O 1
ATOM 5846 N N . ASN B 1 340 ? -29.625 -13.312 -11.086 1 96.81 340 ASN B N 1
ATOM 5847 C CA . ASN B 1 340 ? -29.766 -13.438 -12.531 1 96.81 340 ASN B CA 1
ATOM 5848 C C . ASN B 1 340 ? -29.234 -14.773 -13.039 1 96.81 340 ASN B C 1
ATOM 5850 O O . ASN B 1 340 ? -29.828 -15.398 -13.906 1 96.81 340 ASN B O 1
ATOM 5854 N N . ALA B 1 341 ? -28.094 -15.203 -12.523 1 97.12 341 ALA B N 1
ATOM 5855 C CA . ALA B 1 341 ? -27.516 -16.484 -12.922 1 97.12 341 ALA B CA 1
ATOM 5856 C C . ALA B 1 341 ? -28.453 -17.641 -12.578 1 97.12 341 ALA B C 1
ATOM 5858 O O . ALA B 1 341 ? -28.703 -18.516 -13.406 1 97.12 341 ALA B O 1
ATOM 5859 N N . CYS B 1 342 ? -29.031 -17.625 -11.398 1 95.81 342 CYS B N 1
ATOM 5860 C CA . CYS B 1 342 ? -29.938 -18.688 -10.969 1 95.81 342 CYS B CA 1
ATOM 5861 C C . CYS B 1 342 ? -31.219 -18.688 -11.805 1 95.81 342 CYS B C 1
ATOM 5863 O O . CYS B 1 342 ? -31.734 -19.75 -12.148 1 95.81 342 CYS B O 1
ATOM 5865 N N . ALA B 1 343 ? -31.641 -17.547 -12.18 1 95 343 ALA B N 1
ATOM 5866 C CA . ALA B 1 343 ? -32.875 -17.406 -12.961 1 95 343 ALA B CA 1
ATOM 5867 C C . ALA B 1 343 ? -32.656 -17.859 -14.398 1 95 343 ALA B C 1
ATOM 5869 O O . ALA B 1 343 ? -33.625 -18.156 -15.117 1 95 343 ALA B O 1
ATOM 5870 N N . ASN B 1 344 ? -31.375 -17.906 -14.812 1 95.94 344 ASN B N 1
ATOM 5871 C CA . ASN B 1 344 ? -31.031 -18.281 -16.188 1 95.94 344 ASN B CA 1
ATOM 5872 C C . ASN B 1 344 ? -29.938 -19.344 -16.219 1 95.94 344 ASN B C 1
ATOM 5874 O O . ASN B 1 344 ? -28.844 -19.094 -16.734 1 95.94 344 ASN B O 1
ATOM 5878 N N . PRO B 1 345 ? -30.297 -20.578 -15.875 1 95.94 345 PRO B N 1
ATOM 5879 C CA . PRO B 1 345 ? -29.281 -21.625 -15.703 1 95.94 345 PRO B CA 1
ATOM 5880 C C . PRO B 1 345 ? -28.531 -21.922 -17 1 95.94 345 PRO B C 1
ATOM 5882 O O . PRO B 1 345 ? -27.406 -22.422 -16.953 1 95.94 345 PRO B O 1
ATOM 5885 N N . ASP B 1 346 ? -29.078 -21.547 -18.125 1 95.94 346 ASP B N 1
ATOM 5886 C CA . ASP B 1 346 ? -28.375 -21.734 -19.391 1 95.94 346 ASP B CA 1
ATOM 5887 C C . ASP B 1 346 ? -27.109 -20.891 -19.453 1 95.94 346 ASP B C 1
ATOM 5889 O O . ASP B 1 346 ? -26.109 -21.312 -20.062 1 95.94 346 ASP B O 1
ATOM 5893 N N . THR B 1 347 ? -27.141 -19.781 -18.844 1 96.69 347 THR B N 1
ATOM 5894 C CA . THR B 1 347 ? -25.953 -18.953 -18.828 1 96.69 347 THR B CA 1
ATOM 5895 C C . THR B 1 347 ? -24.844 -19.609 -18.016 1 96.69 347 THR B C 1
ATOM 5897 O O . THR B 1 347 ? -23.656 -19.469 -18.344 1 96.69 347 THR B O 1
ATOM 5900 N N . ILE B 1 348 ? -25.219 -20.344 -17.016 1 97.56 348 ILE B N 1
ATOM 5901 C CA . ILE B 1 348 ? -24.266 -21.094 -16.203 1 97.56 348 ILE B CA 1
ATOM 5902 C C . ILE B 1 348 ? -23.609 -22.188 -17.047 1 97.56 348 ILE B C 1
ATOM 5904 O O . ILE B 1 348 ? -22.375 -22.297 -17.094 1 97.56 348 ILE B O 1
ATOM 5908 N N . SER B 1 349 ? -24.438 -22.891 -17.719 1 96.62 349 SER B N 1
ATOM 5909 C CA . SER B 1 349 ? -23.953 -23.984 -18.562 1 96.62 349 SER B CA 1
ATOM 5910 C C . SER B 1 349 ? -23 -23.469 -19.625 1 96.62 349 SER B C 1
ATOM 5912 O O . SER B 1 349 ? -21.938 -24.078 -19.859 1 96.62 349 SER B O 1
ATOM 5914 N N . ASN B 1 350 ? -23.375 -22.406 -20.219 1 97.06 350 ASN B N 1
ATOM 5915 C CA . ASN B 1 350 ? -22.547 -21.812 -21.266 1 97.06 350 ASN B CA 1
ATOM 5916 C C . ASN B 1 350 ? -21.188 -21.375 -20.703 1 97.06 350 ASN B C 1
ATOM 5918 O O . ASN B 1 350 ? -20.141 -21.641 -21.312 1 97.06 350 ASN B O 1
ATOM 5922 N N . GLN B 1 351 ? -21.188 -20.766 -19.562 1 97 351 GLN B N 1
ATOM 5923 C CA . GLN B 1 351 ? -19.953 -20.297 -18.953 1 97 351 GLN B CA 1
ATOM 5924 C C . GLN B 1 351 ? -19.047 -21.469 -18.578 1 97 351 GLN B C 1
ATOM 5926 O O . GLN B 1 351 ? -17.828 -21.391 -18.75 1 97 351 GLN B O 1
ATOM 5931 N N . VAL B 1 352 ? -19.625 -22.5 -18.078 1 97.62 352 VAL B N 1
ATOM 5932 C CA . VAL B 1 352 ? -18.859 -23.672 -17.672 1 97.62 352 VAL B CA 1
ATOM 5933 C C . VAL B 1 352 ? -18.219 -24.344 -18.891 1 97.62 352 VAL B C 1
ATOM 5935 O O . VAL B 1 352 ? -17.031 -24.672 -18.875 1 97.62 352 VAL B O 1
ATOM 5938 N N . GLN B 1 353 ? -18.969 -24.406 -19.953 1 97.06 353 GLN B N 1
ATOM 5939 C CA . GLN B 1 353 ? -18.453 -25.031 -21.172 1 97.06 353 GLN B CA 1
ATOM 5940 C C . GLN B 1 353 ? -17.344 -24.188 -21.781 1 97.06 353 GLN B C 1
ATOM 5942 O O . GLN B 1 353 ? -16.297 -24.719 -22.188 1 97.06 353 GLN B O 1
ATOM 5947 N N . ASN B 1 354 ? -17.594 -22.922 -21.844 1 97.81 354 ASN B N 1
ATOM 5948 C CA . ASN B 1 354 ? -16.562 -22.016 -22.328 1 97.81 354 ASN B CA 1
ATOM 5949 C C . ASN B 1 354 ? -15.289 -22.094 -21.484 1 97.81 354 ASN B C 1
ATOM 5951 O O . ASN B 1 354 ? -14.18 -22.047 -22.016 1 97.81 354 ASN B O 1
ATOM 5955 N N . GLY B 1 355 ? -15.492 -22.188 -20.156 1 97.06 355 GLY B N 1
ATOM 5956 C CA . GLY B 1 355 ? -14.375 -22.312 -19.25 1 97.06 355 GLY B CA 1
ATOM 5957 C C . GLY B 1 355 ? -13.539 -23.562 -19.484 1 97.06 355 GLY B C 1
ATOM 5958 O O . GLY B 1 355 ? -12.312 -23.5 -19.5 1 97.06 355 GLY B O 1
ATOM 5959 N N . GLN B 1 356 ? -14.234 -24.656 -19.734 1 96 356 GLN B N 1
ATOM 5960 C CA . GLN B 1 356 ? -13.539 -25.922 -20 1 96 356 GLN B CA 1
ATOM 5961 C C . GLN B 1 356 ? -12.695 -25.828 -21.266 1 96 356 GLN B C 1
ATOM 5963 O O . GLN B 1 356 ? -11.555 -26.297 -21.297 1 96 356 GLN B O 1
ATOM 5968 N N . ALA B 1 357 ? -13.242 -25.234 -22.266 1 96 357 ALA B N 1
ATOM 5969 C CA . ALA B 1 357 ? -12.516 -25.062 -23.516 1 96 357 ALA B CA 1
ATOM 5970 C C . ALA B 1 357 ? -11.305 -24.156 -23.328 1 96 357 ALA B C 1
ATOM 5972 O O . ALA B 1 357 ? -10.227 -24.438 -23.859 1 96 357 ALA B O 1
ATOM 5973 N N . PHE B 1 358 ? -11.484 -23.141 -22.578 1 96.31 358 PHE B N 1
ATOM 5974 C CA . PHE B 1 358 ? -10.438 -22.172 -22.328 1 96.31 358 PHE B CA 1
ATOM 5975 C C . PHE B 1 358 ? -9.281 -22.797 -21.562 1 96.31 358 PHE B C 1
ATOM 5977 O O . PHE B 1 358 ? -8.117 -22.609 -21.922 1 96.31 358 PHE B O 1
ATOM 5984 N N . LEU B 1 359 ? -9.531 -23.562 -20.516 1 95.12 359 LEU B N 1
ATOM 5985 C CA . LEU B 1 359 ? -8.523 -24.125 -19.641 1 95.12 359 LEU B CA 1
ATOM 5986 C C . LEU B 1 359 ? -7.605 -25.078 -20.406 1 95.12 359 LEU B C 1
ATOM 5988 O O . LEU B 1 359 ? -6.441 -25.25 -20.031 1 95.12 359 LEU B O 1
ATOM 5992 N N . LYS B 1 360 ? -8.039 -25.609 -21.5 1 92.44 360 LYS B N 1
ATOM 5993 C CA . LYS B 1 360 ? -7.25 -26.516 -22.312 1 92.44 360 LYS B CA 1
ATOM 5994 C C . LYS B 1 360 ? -6.145 -25.766 -23.062 1 92.44 360 LYS B C 1
ATOM 5996 O O . LYS B 1 360 ? -5.195 -26.375 -23.547 1 92.44 360 LYS B O 1
ATOM 6001 N N . THR B 1 361 ? -6.25 -24.5 -23.094 1 92.44 361 THR B N 1
ATOM 6002 C CA . THR B 1 361 ? -5.324 -23.703 -23.906 1 92.44 361 THR B CA 1
ATOM 6003 C C . THR B 1 361 ? -4.203 -23.141 -23.031 1 92.44 361 THR B C 1
ATOM 6005 O O . THR B 1 361 ? -3.242 -22.562 -23.562 1 92.44 361 THR B O 1
ATOM 6008 N N . ILE B 1 362 ? -4.25 -23.297 -21.672 1 93.56 362 ILE B N 1
ATOM 6009 C CA . ILE B 1 362 ? -3.309 -22.562 -20.828 1 93.56 362 ILE B CA 1
ATOM 6010 C C . ILE B 1 362 ? -2.611 -23.531 -19.875 1 93.56 362 ILE B C 1
ATOM 6012 O O . ILE B 1 362 ? -2.449 -23.25 -18.688 1 93.56 362 ILE B O 1
ATOM 6016 N N . GLY B 1 363 ? -2.215 -24.672 -20.328 1 90.38 363 GLY B N 1
ATOM 6017 C CA . GLY B 1 363 ? -1.559 -25.688 -19.516 1 90.38 363 GLY B CA 1
ATOM 6018 C C . GLY B 1 363 ? -0.083 -25.406 -19.297 1 90.38 363 GLY B C 1
ATOM 6019 O O . GLY B 1 363 ? 0.474 -24.469 -19.875 1 90.38 363 GLY B O 1
ATOM 6020 N N . TRP B 1 364 ? 0.568 -26.219 -18.453 1 92.25 364 TRP B N 1
ATOM 6021 C CA . TRP B 1 364 ? 1.971 -26.094 -18.078 1 92.25 364 TRP B CA 1
ATOM 6022 C C . TRP B 1 364 ? 2.885 -26.344 -19.281 1 92.25 364 TRP B C 1
ATOM 6024 O O . TRP B 1 364 ? 4.012 -25.844 -19.328 1 92.25 364 TRP B O 1
ATOM 6034 N N . ASP B 1 365 ? 2.426 -27.078 -20.234 1 92.94 365 ASP B N 1
ATOM 6035 C CA . ASP B 1 365 ? 3.215 -27.344 -21.438 1 92.94 365 ASP B CA 1
ATOM 6036 C C . ASP B 1 365 ? 3.543 -26.031 -22.156 1 92.94 365 ASP B C 1
ATOM 6038 O O . ASP B 1 365 ? 4.66 -25.859 -22.641 1 92.94 365 ASP B O 1
ATOM 6042 N N . ARG B 1 366 ? 2.588 -25.25 -22.203 1 94.06 366 ARG B N 1
ATOM 6043 C CA . ARG B 1 366 ? 2.801 -23.953 -22.844 1 94.06 366 ARG B CA 1
ATOM 6044 C C . ARG B 1 366 ? 3.779 -23.094 -22.047 1 94.06 366 ARG B C 1
ATOM 6046 O O . ARG B 1 366 ? 4.656 -22.453 -22.609 1 94.06 366 ARG B O 1
ATOM 6053 N N . THR B 1 367 ? 3.646 -23.031 -20.766 1 95.25 367 THR B N 1
ATOM 6054 C CA . THR B 1 367 ? 4.535 -22.281 -19.875 1 95.25 367 THR B CA 1
ATOM 6055 C C . THR B 1 367 ? 5.98 -22.75 -20.047 1 95.25 367 THR B C 1
ATOM 6057 O O . THR B 1 367 ? 6.898 -21.938 -20.141 1 95.25 367 THR B O 1
ATOM 6060 N N . GLU B 1 368 ? 6.148 -24.062 -20.125 1 95.56 368 GLU B N 1
ATOM 6061 C CA . GLU B 1 368 ? 7.469 -24.641 -20.328 1 95.56 368 GLU B CA 1
ATOM 6062 C C . GLU B 1 368 ? 8.07 -24.188 -21.656 1 95.56 368 GLU B C 1
ATOM 6064 O O . GLU B 1 368 ? 9.227 -23.766 -21.703 1 95.56 368 GLU B O 1
ATOM 6069 N N . LYS B 1 369 ? 7.293 -24.297 -22.672 1 96.75 369 LYS B N 1
ATOM 6070 C CA . LYS B 1 369 ? 7.754 -23.891 -24 1 96.75 369 LYS B CA 1
ATOM 6071 C C . LYS B 1 369 ? 8.164 -22.422 -24.016 1 96.75 369 LYS B C 1
ATOM 6073 O O . LYS B 1 369 ? 9.211 -22.078 -24.562 1 96.75 369 LYS B O 1
ATOM 6078 N N . ASP B 1 370 ? 7.336 -21.594 -23.406 1 97.5 370 ASP B N 1
ATOM 6079 C CA . ASP B 1 370 ? 7.629 -20.172 -23.344 1 97.5 370 ASP B CA 1
ATOM 6080 C C . ASP B 1 370 ? 8.969 -19.922 -22.656 1 97.5 370 ASP B C 1
ATOM 6082 O O . ASP B 1 370 ? 9.812 -19.188 -23.172 1 97.5 370 ASP B O 1
ATOM 6086 N N . MET B 1 371 ? 9.195 -20.562 -21.531 1 97.81 371 MET B N 1
ATOM 6087 C CA . MET B 1 371 ? 10.398 -20.328 -20.734 1 97.81 371 MET B CA 1
ATOM 6088 C C . MET B 1 371 ? 11.641 -20.844 -21.469 1 97.81 371 MET B C 1
ATOM 6090 O O . MET B 1 371 ? 12.672 -20.172 -21.5 1 97.81 371 MET B O 1
ATOM 6094 N N . LEU B 1 372 ? 11.547 -22.016 -22.047 1 97.38 372 LEU B N 1
ATOM 6095 C CA . LEU B 1 372 ? 12.68 -22.594 -22.75 1 97.38 372 LEU B CA 1
ATOM 6096 C C . LEU B 1 372 ? 13.062 -21.734 -23.953 1 97.38 372 LEU B C 1
ATOM 6098 O O . LEU B 1 372 ? 14.242 -21.609 -24.281 1 97.38 372 LEU B O 1
ATOM 6102 N N . ALA B 1 373 ? 12.086 -21.156 -24.609 1 97.31 373 ALA B N 1
ATOM 6103 C CA . ALA B 1 373 ? 12.359 -20.266 -25.734 1 97.31 373 ALA B CA 1
ATOM 6104 C C . ALA B 1 373 ? 13.125 -19.031 -25.281 1 97.31 373 ALA B C 1
ATOM 6106 O O . ALA B 1 373 ? 14.07 -18.594 -25.953 1 97.31 373 ALA B O 1
ATOM 6107 N N . ILE B 1 374 ? 12.742 -18.484 -24.156 1 97.44 374 ILE B N 1
ATOM 6108 C CA . ILE B 1 374 ? 13.398 -17.297 -23.609 1 97.44 374 ILE B CA 1
ATOM 6109 C C . ILE B 1 374 ? 14.852 -17.641 -23.281 1 97.44 374 ILE B C 1
ATOM 6111 O O . ILE B 1 374 ? 15.773 -16.906 -23.656 1 97.44 374 ILE B O 1
ATOM 6115 N N . ILE B 1 375 ? 15.055 -18.766 -22.625 1 96.44 375 ILE B N 1
ATOM 6116 C CA . ILE B 1 375 ? 16.391 -19.172 -22.203 1 96.44 375 ILE B CA 1
ATOM 6117 C C . ILE B 1 375 ? 17.25 -19.484 -23.422 1 96.44 375 ILE B C 1
ATOM 6119 O O . ILE B 1 375 ? 18.422 -19.094 -23.484 1 96.44 375 ILE B O 1
ATOM 6123 N N . ALA B 1 376 ? 16.703 -20.125 -24.391 1 94.31 376 ALA B N 1
ATOM 6124 C CA . ALA B 1 376 ? 17.438 -20.438 -25.625 1 94.31 376 ALA B CA 1
ATOM 6125 C C . ALA B 1 376 ? 17.906 -19.172 -26.312 1 94.31 376 ALA B C 1
ATOM 6127 O O . ALA B 1 376 ? 19.016 -19.125 -26.859 1 94.31 376 ALA B O 1
ATOM 6128 N N . ASN B 1 377 ? 17.125 -18.172 -26.281 1 94.56 377 ASN B N 1
ATOM 6129 C CA . ASN B 1 377 ? 17.453 -16.906 -26.922 1 94.56 377 ASN B CA 1
ATOM 6130 C C . ASN B 1 377 ? 18.625 -16.219 -26.234 1 94.56 377 ASN B C 1
ATOM 6132 O O . ASN B 1 377 ? 19.359 -15.453 -26.859 1 94.56 377 ASN B O 1
ATOM 6136 N N . LEU B 1 378 ? 18.75 -16.484 -24.953 1 94.25 378 LEU B N 1
ATOM 6137 C CA . LEU B 1 378 ? 19.875 -15.906 -24.219 1 94.25 378 LEU B CA 1
ATOM 6138 C C . LEU B 1 378 ? 21.203 -16.438 -24.75 1 94.25 378 LEU B C 1
ATOM 6140 O O . LEU B 1 378 ? 22.203 -15.719 -24.75 1 94.25 378 LEU B O 1
ATOM 6144 N N . TYR B 1 379 ? 21.156 -17.688 -25.141 1 90.38 379 TYR B N 1
ATOM 6145 C CA . TYR B 1 379 ? 22.375 -18.328 -25.609 1 90.38 379 TYR B CA 1
ATOM 6146 C C . TYR B 1 379 ? 22.625 -18.016 -27.078 1 90.38 379 TYR B C 1
ATOM 6148 O O . TYR B 1 379 ? 23.781 -18.062 -27.531 1 90.38 379 TYR B O 1
ATOM 6156 N N . ALA B 1 380 ? 21.547 -17.781 -27.844 1 83.88 380 ALA B N 1
ATOM 6157 C CA . ALA B 1 380 ? 21.703 -17.5 -29.266 1 83.88 380 ALA B CA 1
ATOM 6158 C C . ALA B 1 380 ? 22.266 -16.094 -29.5 1 83.88 380 ALA B C 1
ATOM 6160 O O . ALA B 1 380 ? 23 -15.875 -30.469 1 83.88 380 ALA B O 1
ATOM 6161 N N . ASN B 1 381 ? 21.641 -15.039 -28.812 1 61.75 381 ASN B N 1
ATOM 6162 C CA . ASN B 1 381 ? 22.062 -13.672 -29.094 1 6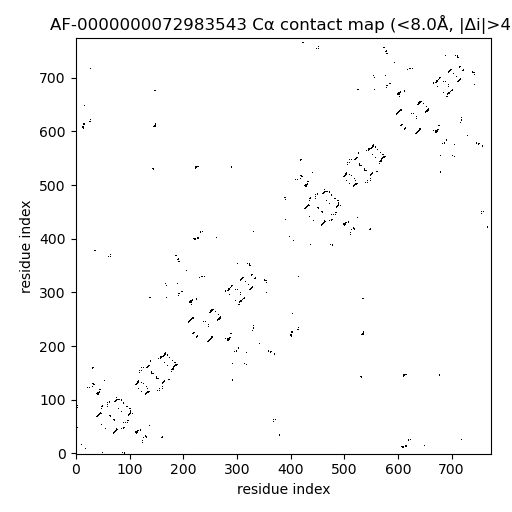1.75 381 ASN B CA 1
ATOM 6163 C C . ASN B 1 381 ? 23.562 -13.484 -28.891 1 61.75 381 ASN B C 1
ATOM 6165 O O . ASN B 1 381 ? 24.062 -13.672 -27.781 1 61.75 381 ASN B O 1
ATOM 6169 N N . VAL B 1 382 ? 24.297 -13.805 -29.812 1 48.66 382 VAL B N 1
ATOM 6170 C CA . VAL B 1 382 ? 25.688 -13.391 -30.016 1 48.66 382 VAL B CA 1
ATOM 6171 C C . VAL B 1 382 ? 25.812 -11.883 -29.812 1 48.66 382 VAL B C 1
ATOM 6173 O O . VAL B 1 382 ? 24.844 -11.141 -30.016 1 48.66 382 VAL B O 1
ATOM 6176 N N . ASP B 1 383 ? 26.828 -11.344 -29.047 1 43.91 383 ASP B N 1
ATOM 6177 C CA . ASP B 1 383 ? 27.25 -9.961 -28.812 1 43.91 383 ASP B CA 1
ATOM 6178 C C . ASP B 1 383 ? 27.016 -9.094 -30.047 1 43.91 383 ASP B C 1
ATOM 6180 O O . ASP B 1 383 ? 27.688 -9.273 -31.062 1 43.91 383 ASP B O 1
ATOM 6184 N N . VAL B 1 384 ? 25.969 -8.719 -30.406 1 34.19 384 VAL B N 1
ATOM 6185 C CA . VAL B 1 384 ? 26.016 -7.602 -31.344 1 34.19 384 VAL B CA 1
ATOM 6186 C C . VAL B 1 384 ? 26.547 -6.355 -30.641 1 34.19 384 VAL B C 1
ATOM 6188 O O . VAL B 1 384 ? 25.844 -5.738 -29.844 1 34.19 384 VAL B O 1
ATOM 6191 N N . VAL B 1 385 ? 27.656 -6.375 -29.875 1 31.08 385 VAL B N 1
ATOM 6192 C CA . VAL B 1 385 ? 28.203 -5.023 -29.797 1 31.08 385 VAL B CA 1
ATOM 6193 C C . VAL B 1 385 ? 28.219 -4.387 -31.188 1 31.08 385 VAL B C 1
ATOM 6195 O O . VAL B 1 385 ? 28.875 -4.879 -32.094 1 31.08 385 VAL B O 1
ATOM 6198 N N . LYS B 1 386 ? 27.047 -3.803 -31.484 1 26.33 386 LYS B N 1
ATOM 6199 C CA . LYS B 1 386 ? 27.297 -2.744 -32.469 1 26.33 386 LYS B CA 1
ATOM 6200 C C . LYS B 1 386 ? 28.5 -1.893 -32.062 1 26.33 386 LYS B C 1
ATOM 6202 O O . LYS B 1 386 ? 28.562 -1.41 -30.922 1 26.33 386 LYS B O 1
ATOM 6207 N N . SER B 1 387 ? 29.625 -2.041 -32.75 1 22.22 387 SER B N 1
ATOM 6208 C CA . SER B 1 387 ? 30.609 -0.964 -32.906 1 22.22 387 SER B CA 1
ATOM 6209 C C . SER B 1 387 ? 29.922 0.373 -33.156 1 22.22 387 SER B C 1
ATOM 6211 O O . SER B 1 387 ? 28.906 0.434 -33.844 1 22.22 387 SER B O 1
#

Secondary structure (DSSP, 8-state):
-PPP------PPTT-GGGGGGGGGG--SPPP------SSEEEEEES---SS-HHHHHHHHHHHHHHHTT-EEEEEESS---HHHHHHHHHHHSTT--SEEE-GGGTTT---SEEEE-SHHHHHHHTTSSSEEEEEESS-GGGGS-TTHHHHHHHHHTTS--EEEEESHHHHHHHHHHS---S-EEEE-----GGGS-------GGGGG-SEEEEEEE--TT-GGG-HHHHHHHHHHHHHHHHTTT-EEEEEEESS-TT---SSSEE--S--HHHHHHHHHH-SEEE---SSSPPSHHHHHHHTT--EEEETTSSGGGTSPTTSSEEE-SSHHHHHHHHHHHHH-HHHHHHHHHHHHHHHTTS-HHHHHHHHHHHHHHHHH-------/-PPP------PPTT-GGGGGGGGGG--SPPP------S-EEEEEES---SS-HHHHHHHHHHHHHHHTT-EEEEEESS---HHHHHHHHHHHSTT--SEEE-GGGTTT---SEEEE-SHHHHHHHTTSSSEEEEEESS-GGGGS-TTHHHHHHHHHTTS--EEEEESHHHHHHHHHHS---S-EEEE-----GGGS-------GGGGG-SEEEEEEE--TT-GGG-HHHHHHHHHHHHHHHHTTT-EEEEEEESS-TT---SSSEE--S--HHHHHHHHHH-SEEE---SSSPPSHHHHHHHTT--EEEETTSSGGGTSPTTSSEEE-SSHHHHHHHHHHHHH-HHHHHHHHHHHHHHHTTS-HHHHHHHHHHHHHHHHH-------